Protein AF-A0A9K3PUZ1-F1 (afdb_monomer_lite)

Secondary structure (DSSP, 8-state):
-HHHHHHHHHHHHT-EEEE----TTS-TTS-EEEE--PPPHHHHHHHHHHHHHHHHHHHHHHHHHHHHHHHHHHHHHHHHHHHHTT-TTS--S---S-GGGG----GGG--EE-TTSS--PEEE--HHHHHHHHHHHHHHHHHHHHHHHS-SEEEEEESHHHHHHHHHTTT---EEEE-HHHHHHHHHHHHHHH--HHHHHHHHHHHHHHHIIIIIHHHHHHHHHHHHHHS---HHHHHHHHHHHHHHHHH--HHHHHHHHHHHHHHHHHHHHHHHHTT-GGGHHHHHHHHHTTSS-GGG-SS-EEEEEE-HHHHHHHHHHHHHHHHHHHHHHHHHHHHHHHHHHHHHHHHHHHHHHHHHHHTT---S------------PPPPPPHHHHTGGG-EE---TTSSTTSS-------------PPPP----------------------------------------------------------------------------------------------

Structure (mmCIF, N/CA/C/O backbone):
data_AF-A0A9K3PUZ1-F1
#
_entry.id   AF-A0A9K3PUZ1-F1
#
loop_
_atom_site.group_PDB
_atom_site.id
_atom_site.type_symbol
_atom_site.label_atom_id
_atom_site.label_alt_id
_atom_site.label_comp_id
_atom_site.label_asym_id
_atom_site.label_entity_id
_atom_site.label_seq_id
_atom_site.pdbx_PDB_ins_code
_atom_site.Cartn_x
_atom_site.Cartn_y
_atom_site.Cartn_z
_atom_site.occupancy
_atom_site.B_iso_or_equiv
_atom_site.auth_seq_id
_atom_site.auth_comp_id
_atom_site.auth_asym_id
_atom_site.auth_atom_id
_atom_site.pdbx_PDB_model_num
ATOM 1 N N . MET A 1 1 ? 6.949 -0.139 12.014 1.00 90.44 1 MET A N 1
ATOM 2 C CA . MET A 1 1 ? 5.611 0.278 11.547 1.00 90.44 1 MET A CA 1
ATOM 3 C C . MET A 1 1 ? 4.505 -0.608 12.090 1.00 90.44 1 MET A C 1
ATOM 5 O O . MET A 1 1 ? 3.508 -0.040 12.502 1.00 90.44 1 MET A O 1
ATOM 9 N N . ILE A 1 2 ? 4.664 -1.944 12.139 1.00 94.25 2 ILE A N 1
ATOM 10 C CA . ILE A 1 2 ? 3.656 -2.844 12.748 1.00 94.25 2 ILE A CA 1
ATOM 11 C C . ILE A 1 2 ? 3.263 -2.354 14.147 1.00 94.25 2 ILE A C 1
ATOM 13 O O . ILE A 1 2 ? 2.083 -2.135 14.378 1.00 94.25 2 ILE A O 1
ATOM 17 N N . ASP A 1 3 ? 4.237 -2.060 15.013 1.00 92.75 3 ASP A N 1
ATOM 18 C CA . ASP A 1 3 ? 3.979 -1.571 16.376 1.00 92.75 3 ASP A CA 1
ATOM 19 C C . ASP A 1 3 ? 3.096 -0.319 16.417 1.00 92.75 3 ASP A C 1
ATOM 21 O O . ASP A 1 3 ? 2.242 -0.202 17.285 1.00 92.75 3 ASP A O 1
ATOM 25 N N . ILE A 1 4 ? 3.272 0.611 15.469 1.00 93.44 4 ILE A N 1
ATOM 26 C CA . ILE A 1 4 ? 2.459 1.834 15.396 1.00 93.44 4 ILE A CA 1
ATOM 27 C C . ILE A 1 4 ? 1.012 1.471 15.058 1.00 93.44 4 ILE A C 1
ATOM 29 O O . ILE A 1 4 ? 0.098 2.009 15.669 1.00 93.44 4 ILE A O 1
ATOM 33 N N . PHE A 1 5 ? 0.791 0.555 14.113 1.00 96.38 5 PHE A N 1
ATOM 34 C CA . PHE A 1 5 ? -0.561 0.138 13.739 1.00 96.38 5 PHE A CA 1
ATOM 35 C C . PHE A 1 5 ? -1.239 -0.696 14.822 1.00 96.38 5 PHE A C 1
ATOM 37 O O . PHE A 1 5 ? -2.399 -0.438 15.123 1.00 96.38 5 PHE A O 1
ATOM 44 N N . VAL A 1 6 ? -0.524 -1.648 15.432 1.00 95.06 6 VAL A N 1
ATOM 45 C CA . VAL A 1 6 ? -1.041 -2.424 16.571 1.00 95.06 6 VAL A CA 1
ATOM 46 C C . VAL A 1 6 ? -1.455 -1.470 17.679 1.00 95.06 6 VAL A C 1
ATOM 48 O O . VAL A 1 6 ? -2.552 -1.582 18.207 1.00 95.06 6 VAL A O 1
ATOM 51 N N . LEU A 1 7 ? -0.630 -0.465 17.956 1.00 93.12 7 LEU A N 1
ATOM 52 C CA . LEU A 1 7 ? -0.942 0.527 18.960 1.00 93.12 7 LEU A CA 1
ATOM 53 C C . LEU A 1 7 ? -2.156 1.390 18.616 1.00 93.12 7 LEU A C 1
ATOM 55 O O . LEU A 1 7 ? -2.976 1.650 19.487 1.00 93.12 7 LEU A O 1
ATOM 59 N N . VAL A 1 8 ? -2.275 1.843 17.367 1.00 95.94 8 VAL A N 1
ATOM 60 C CA . VAL A 1 8 ? -3.454 2.581 16.891 1.00 95.94 8 VAL A CA 1
ATOM 61 C C . VAL A 1 8 ? -4.724 1.765 17.120 1.00 95.94 8 VAL A C 1
ATOM 63 O O . VAL A 1 8 ? -5.721 2.300 17.601 1.00 95.94 8 VAL A O 1
ATOM 66 N N . ILE A 1 9 ? -4.668 0.465 16.819 1.00 95.94 9 ILE A N 1
ATOM 67 C CA . ILE A 1 9 ? -5.776 -0.461 17.049 1.00 95.94 9 ILE A CA 1
ATOM 68 C C . ILE A 1 9 ? -6.027 -0.629 18.552 1.00 95.94 9 ILE A C 1
ATOM 70 O O . ILE A 1 9 ? -7.175 -0.581 18.968 1.00 95.94 9 ILE A O 1
ATOM 74 N N . SER A 1 10 ? -4.986 -0.748 19.382 1.00 94.25 10 SER A N 1
ATOM 75 C CA . SER A 1 10 ? -5.130 -0.829 20.841 1.00 94.25 10 SER A CA 1
ATOM 76 C C . SER A 1 10 ? -5.753 0.431 21.446 1.00 94.25 10 SER A C 1
ATOM 78 O O . SER A 1 10 ? -6.630 0.308 22.292 1.00 94.25 10 SER A O 1
ATOM 80 N N . ILE A 1 11 ? -5.360 1.633 21.007 1.00 95.06 11 ILE A N 1
ATOM 81 C CA . ILE A 1 11 ? -5.987 2.888 21.456 1.00 95.06 11 ILE A CA 1
ATOM 82 C C . ILE A 1 11 ? -7.477 2.881 21.110 1.00 95.06 11 ILE A C 1
ATOM 84 O O . ILE A 1 11 ? -8.308 3.164 21.969 1.00 95.06 11 ILE A O 1
ATOM 88 N N . ALA A 1 12 ? -7.819 2.513 19.871 1.00 95.19 12 ALA A N 1
ATOM 89 C CA . ALA A 1 12 ? -9.214 2.399 19.463 1.00 95.19 12 ALA A CA 1
ATOM 90 C C . ALA A 1 12 ? -9.964 1.347 20.295 1.00 95.19 12 ALA A C 1
ATOM 92 O O . ALA A 1 12 ? -11.114 1.573 20.653 1.00 95.19 12 ALA A O 1
ATOM 93 N N . ALA A 1 13 ? -9.305 0.238 20.635 1.00 94.56 13 ALA A N 1
ATOM 94 C CA . ALA A 1 13 ? -9.944 -0.890 21.290 1.00 94.56 13 ALA A CA 1
ATOM 95 C C . ALA A 1 13 ? -10.170 -0.746 22.789 1.00 94.56 13 ALA A C 1
ATOM 97 O O . ALA A 1 13 ? -11.136 -1.281 23.321 1.00 94.56 13 ALA A O 1
ATOM 98 N N . PHE A 1 14 ? -9.307 -0.003 23.471 1.00 94.62 14 PHE A N 1
ATOM 99 C CA . PHE A 1 14 ? -9.482 0.298 24.888 1.00 94.62 14 PHE A CA 1
ATOM 100 C C . PHE A 1 14 ? -10.254 1.595 25.130 1.00 94.62 14 PHE A C 1
ATOM 102 O O . PHE A 1 14 ? -10.374 2.025 26.276 1.00 94.62 14 PHE A O 1
ATOM 109 N N . ARG A 1 15 ? -10.782 2.227 24.077 1.00 94.38 15 ARG A N 1
ATOM 110 C CA . ARG A 1 15 ? -11.652 3.384 24.226 1.00 94.38 15 ARG A CA 1
ATOM 111 C C . ARG A 1 15 ? -13.081 2.929 24.493 1.00 94.38 15 ARG A C 1
ATOM 113 O O . ARG A 1 15 ? -13.829 2.626 23.569 1.00 94.38 15 ARG A O 1
ATOM 120 N N . VAL A 1 16 ? -13.466 2.941 25.764 1.00 93.81 16 VAL A N 1
ATOM 121 C CA . VAL A 1 16 ? -14.808 2.557 26.215 1.00 93.81 16 VAL A CA 1
ATOM 122 C C . VAL A 1 16 ? -15.450 3.744 26.918 1.00 93.81 16 VAL A C 1
ATOM 124 O O . VAL A 1 16 ? -14.868 4.299 27.843 1.00 93.81 16 VAL A O 1
ATOM 127 N N . SER A 1 17 ? -16.649 4.134 26.485 1.00 93.69 17 SER A N 1
ATOM 128 C CA . SER A 1 17 ? -17.447 5.176 27.138 1.00 93.69 17 SER A CA 1
ATOM 129 C C . SER A 1 17 ? -18.738 4.555 27.647 1.00 93.69 17 SER A C 1
ATOM 131 O O . SER A 1 17 ? -19.526 4.017 26.870 1.00 93.69 17 SER A O 1
ATOM 133 N N . ILE A 1 18 ? -18.937 4.603 28.960 1.00 94.00 18 ILE A N 1
ATOM 134 C CA . ILE A 1 18 ? -20.120 4.069 29.627 1.00 94.00 18 ILE A CA 1
ATOM 135 C C . ILE A 1 18 ? -20.976 5.249 30.067 1.00 94.00 18 ILE A C 1
ATOM 137 O O . ILE A 1 18 ? -20.557 6.036 30.918 1.00 94.00 18 ILE A O 1
ATOM 141 N N . GLN A 1 19 ? -22.183 5.349 29.517 1.00 94.75 19 GLN A N 1
ATOM 142 C CA . GLN A 1 19 ? -23.177 6.343 29.918 1.00 94.75 19 GLN A CA 1
ATOM 143 C C . GLN A 1 19 ? -24.291 5.670 30.715 1.00 94.75 19 GLN A C 1
ATOM 145 O O . GLN A 1 19 ? -24.726 4.568 30.379 1.00 94.75 19 GLN A O 1
ATOM 150 N N . SER A 1 20 ? -24.767 6.331 31.772 1.00 93.25 20 SER A N 1
ATOM 151 C CA . SER A 1 20 ? -25.887 5.820 32.562 1.00 93.25 20 SER A CA 1
ATOM 152 C C . SER A 1 20 ? -27.153 5.665 31.704 1.00 93.25 20 SER A C 1
ATOM 154 O O . SER A 1 20 ? -27.494 6.608 30.981 1.00 93.25 20 SER A O 1
ATOM 156 N N . PRO A 1 21 ? -27.899 4.552 31.820 1.00 93.06 21 PRO A N 1
ATOM 157 C CA . PRO A 1 21 ? -29.151 4.374 31.094 1.00 93.06 21 PRO A CA 1
ATOM 158 C C . PRO A 1 21 ? -30.188 5.433 31.484 1.00 93.06 21 PRO A C 1
ATOM 160 O O . PRO A 1 21 ? -30.295 5.811 32.652 1.00 93.06 21 PRO A O 1
ATOM 163 N N . ASN A 1 22 ? -31.001 5.878 30.520 1.00 91.44 22 ASN A N 1
ATOM 164 C CA . ASN A 1 22 ? -32.108 6.802 30.783 1.00 91.44 22 ASN A CA 1
ATOM 165 C C . ASN A 1 22 ? -33.309 6.043 31.373 1.00 91.44 22 ASN A C 1
ATOM 167 O O . ASN A 1 22 ? -34.264 5.692 30.678 1.00 91.44 22 ASN A O 1
ATOM 171 N N . VAL A 1 23 ? -33.218 5.733 32.663 1.00 92.81 23 VAL A N 1
ATOM 172 C CA . VAL A 1 23 ? -34.288 5.113 33.448 1.00 92.81 23 VAL A CA 1
ATOM 173 C C . VAL A 1 23 ? -34.924 6.152 34.361 1.00 92.81 23 VAL A C 1
ATOM 175 O O . VAL A 1 23 ? -34.231 6.917 35.018 1.00 92.81 23 VAL A O 1
ATOM 178 N N . ALA A 1 24 ? -36.255 6.143 34.467 1.00 94.06 24 ALA A N 1
ATOM 179 C CA . ALA A 1 24 ? -37.019 7.172 35.184 1.00 94.06 24 ALA A CA 1
ATOM 180 C C . ALA A 1 24 ? -36.665 7.336 36.680 1.00 94.06 24 ALA A C 1
ATOM 182 O O . ALA A 1 24 ? -37.074 8.315 37.301 1.00 94.06 24 ALA A O 1
ATOM 183 N N . PHE A 1 25 ? -35.952 6.373 37.273 1.00 94.19 25 PHE A N 1
ATOM 184 C CA . PHE A 1 25 ? -35.551 6.401 38.679 1.00 94.19 25 PHE A CA 1
ATOM 185 C C . PHE A 1 25 ? -34.137 6.960 38.919 1.00 94.19 25 PHE A C 1
ATOM 187 O O . PHE A 1 25 ? -33.824 7.283 40.064 1.00 94.19 25 PHE A O 1
ATOM 194 N N . LEU A 1 26 ? -33.293 7.085 37.885 1.00 93.56 26 LEU A N 1
ATOM 195 C CA . LEU A 1 26 ? -31.960 7.687 37.993 1.00 93.56 26 LEU A CA 1
ATOM 196 C C . LEU A 1 26 ? -31.956 9.072 37.332 1.00 93.56 26 LEU A C 1
ATOM 198 O O . LEU A 1 26 ? -32.544 9.236 36.265 1.00 93.56 26 LEU A O 1
ATOM 202 N N . PRO A 1 27 ? -31.298 10.080 37.934 1.00 94.00 27 PRO A N 1
ATOM 203 C CA . PRO A 1 27 ? -31.055 11.351 37.261 1.00 94.00 27 PRO A CA 1
ATOM 204 C C . PRO A 1 27 ? -30.306 11.143 35.938 1.00 94.00 27 PRO A C 1
ATOM 206 O O . PRO A 1 27 ? -29.426 10.282 35.855 1.00 94.00 27 PRO A O 1
ATOM 209 N N . GLU A 1 28 ? -30.616 11.956 34.925 1.00 92.69 28 GLU A N 1
ATOM 210 C CA . GLU A 1 28 ? -29.867 11.952 33.665 1.00 92.69 28 GLU A CA 1
ATOM 211 C C . GLU A 1 28 ? -28.379 12.227 33.934 1.00 92.69 28 GLU A C 1
ATOM 213 O O . GLU A 1 28 ? -28.028 13.199 34.607 1.00 92.69 28 GLU A O 1
ATOM 218 N N . GLY A 1 29 ? -27.507 11.348 33.429 1.00 89.69 29 GLY A N 1
ATOM 219 C CA . GLY A 1 29 ? -26.061 11.454 33.622 1.00 89.69 29 GLY A CA 1
ATOM 220 C C . GLY A 1 29 ? -25.580 11.081 35.027 1.00 89.69 29 GLY A C 1
ATOM 221 O O . GLY A 1 29 ? -24.594 11.651 35.491 1.00 89.69 29 GLY A O 1
ATOM 222 N N . PHE A 1 30 ? -26.250 10.145 35.717 1.00 94.12 30 PHE A N 1
ATOM 223 C CA . PHE A 1 30 ? -25.850 9.702 37.063 1.00 94.12 30 PHE A CA 1
ATOM 224 C C . PHE A 1 30 ? -24.379 9.255 37.128 1.00 94.12 30 PHE A C 1
ATOM 226 O O . PHE A 1 30 ? -23.691 9.542 38.108 1.00 94.12 30 PHE A O 1
ATOM 233 N N . TYR A 1 31 ? -23.885 8.596 36.077 1.00 92.00 31 TYR A N 1
ATOM 234 C CA . TYR A 1 31 ? -22.464 8.313 35.891 1.00 92.00 31 TYR A CA 1
ATOM 235 C C . TYR A 1 31 ? -22.074 8.373 34.410 1.00 92.00 31 TYR A C 1
ATOM 237 O O . TYR A 1 31 ? -22.865 8.039 33.525 1.00 92.00 31 TYR A O 1
ATOM 245 N N . SER A 1 32 ? -20.830 8.785 34.169 1.00 92.81 32 SER A N 1
ATOM 246 C CA . SER A 1 32 ? -20.135 8.700 32.886 1.00 92.81 32 SER A CA 1
ATOM 247 C C . SER A 1 32 ? -18.724 8.215 33.180 1.00 92.81 32 SER A C 1
ATOM 249 O O . SER A 1 32 ? -18.004 8.866 33.941 1.00 92.81 32 SER A O 1
ATOM 251 N N . ILE A 1 33 ? -18.351 7.053 32.654 1.00 92.75 33 ILE A N 1
ATOM 252 C CA . ILE A 1 33 ? -17.015 6.480 32.838 1.00 92.75 33 ILE A CA 1
ATOM 253 C C . ILE A 1 33 ? -16.384 6.363 31.460 1.00 92.75 33 ILE A C 1
ATOM 255 O O . ILE A 1 33 ? -16.868 5.602 30.628 1.00 92.75 33 ILE A O 1
ATOM 259 N N . ASP A 1 34 ? -15.298 7.098 31.246 1.00 93.12 34 ASP A N 1
ATOM 260 C CA . ASP A 1 34 ? -14.513 7.033 30.020 1.00 93.12 34 ASP A CA 1
ATOM 261 C C . ASP A 1 34 ? -13.177 6.351 30.318 1.00 93.12 34 ASP A C 1
ATOM 263 O O . ASP A 1 34 ? -12.344 6.865 31.070 1.00 93.12 34 ASP A O 1
ATOM 267 N N . LEU A 1 35 ? -12.985 5.169 29.738 1.00 92.12 35 LEU A N 1
ATOM 268 C CA . LEU A 1 35 ? -11.721 4.452 29.728 1.00 92.12 35 LEU A CA 1
ATOM 269 C C . LEU A 1 35 ? -11.002 4.784 28.418 1.00 92.12 35 LEU A C 1
ATOM 271 O O . LEU A 1 35 ? -11.573 4.633 27.339 1.00 92.12 35 LEU A O 1
ATOM 275 N N . LEU A 1 36 ? -9.765 5.266 28.509 1.00 93.88 36 LEU A N 1
ATOM 276 C CA . LEU A 1 36 ? -8.955 5.633 27.347 1.00 93.88 36 LEU A CA 1
ATOM 277 C C . LEU A 1 36 ? -7.473 5.344 27.606 1.00 93.88 36 LEU A C 1
ATOM 279 O O . LEU A 1 36 ? -6.999 5.427 28.743 1.00 93.88 36 LEU A O 1
ATOM 283 N N . VAL A 1 37 ? -6.736 5.001 26.548 1.00 93.31 37 VAL A N 1
ATOM 284 C CA . VAL A 1 37 ? -5.310 4.659 26.622 1.00 93.31 37 VAL A CA 1
ATOM 285 C C . VAL A 1 37 ? -4.479 5.812 26.085 1.00 93.31 37 VAL A C 1
ATOM 287 O O . VAL A 1 37 ? -4.303 5.961 24.881 1.00 93.31 37 VAL A O 1
ATOM 290 N N . VAL A 1 38 ? -3.896 6.588 27.002 1.00 94.25 38 VAL A N 1
ATOM 291 C CA . VAL A 1 38 ? -3.085 7.752 26.633 1.00 94.25 38 VAL A CA 1
ATOM 292 C C . VAL A 1 38 ? -1.688 7.323 26.169 1.00 94.25 38 VAL A C 1
ATOM 294 O O . VAL A 1 38 ? -0.913 6.785 26.970 1.00 94.25 38 VAL A O 1
ATOM 297 N N . PRO A 1 39 ? -1.299 7.606 24.914 1.00 93.12 39 PRO A N 1
ATOM 298 C CA . PRO A 1 39 ? 0.069 7.396 24.456 1.00 93.12 39 PRO A CA 1
ATOM 299 C C . PRO A 1 39 ? 1.065 8.286 25.218 1.00 93.12 39 PRO A C 1
ATOM 301 O O . PRO A 1 39 ? 0.959 9.512 25.232 1.00 93.12 39 PRO A O 1
ATOM 304 N N . LEU A 1 40 ? 2.090 7.675 25.819 1.00 94.06 40 LEU A N 1
ATOM 305 C CA . LEU A 1 40 ? 3.186 8.398 26.477 1.00 94.06 40 LEU A CA 1
ATOM 306 C C . LEU A 1 40 ? 4.313 8.763 25.496 1.00 94.06 40 LEU A C 1
ATOM 308 O O . LEU A 1 40 ? 4.430 8.216 24.401 1.00 94.06 40 LEU A O 1
ATOM 312 N N . TRP A 1 41 ? 5.219 9.649 25.924 1.00 93.44 41 TRP A N 1
ATOM 313 C CA . TRP A 1 41 ? 6.308 10.176 25.089 1.00 93.44 41 TRP A CA 1
ATOM 314 C C . TRP A 1 41 ? 7.183 9.110 24.409 1.00 93.44 41 TRP A C 1
ATOM 316 O O . TRP A 1 41 ? 7.584 9.292 23.260 1.00 93.44 41 TRP A O 1
ATOM 326 N N . GLY A 1 42 ? 7.441 7.979 25.076 1.00 92.50 42 GLY A N 1
ATOM 327 C CA . GLY A 1 42 ? 8.268 6.899 24.519 1.00 92.50 42 GLY A CA 1
ATOM 328 C C . GLY A 1 42 ? 7.730 6.338 23.197 1.00 92.50 42 GLY A C 1
ATOM 329 O O . GLY A 1 42 ? 8.494 5.967 22.309 1.00 92.50 42 GLY A O 1
ATOM 330 N N . LEU A 1 43 ? 6.414 6.356 23.026 1.00 89.62 43 LEU A N 1
ATOM 331 C CA . LEU A 1 43 ? 5.734 5.906 21.821 1.00 89.62 43 LEU A CA 1
ATOM 332 C C . LEU A 1 43 ? 5.902 6.894 20.669 1.00 89.62 43 LEU A C 1
ATOM 334 O O . LEU A 1 43 ? 6.265 6.500 19.561 1.00 89.62 43 LEU A O 1
ATOM 338 N N . TYR A 1 44 ? 5.707 8.186 20.934 1.00 92.44 44 TYR A N 1
ATOM 339 C CA . TYR A 1 44 ? 5.952 9.231 19.943 1.00 92.44 44 TYR A CA 1
ATOM 340 C C . TYR A 1 44 ? 7.421 9.255 19.510 1.00 92.44 44 TYR A C 1
ATOM 342 O O . TYR A 1 44 ? 7.711 9.408 18.323 1.00 92.44 44 TYR A O 1
ATOM 350 N N . ALA A 1 45 ? 8.347 9.031 20.448 1.00 94.31 45 ALA A N 1
ATOM 351 C CA . ALA A 1 45 ? 9.765 8.876 20.150 1.00 94.31 45 ALA A CA 1
ATOM 352 C C . ALA A 1 45 ? 10.031 7.655 19.251 1.00 94.31 45 ALA A C 1
ATOM 354 O O . ALA A 1 45 ? 10.774 7.775 18.277 1.00 94.31 45 ALA A O 1
ATOM 355 N N . ASN A 1 46 ? 9.384 6.511 19.513 1.00 92.62 46 ASN A N 1
ATOM 356 C CA . ASN A 1 46 ? 9.470 5.328 18.649 1.00 92.62 46 ASN A CA 1
ATOM 357 C C . ASN A 1 46 ? 8.934 5.617 17.235 1.00 92.62 46 ASN A C 1
ATOM 359 O O . ASN A 1 46 ? 9.606 5.326 16.247 1.00 92.62 46 ASN A O 1
ATOM 363 N N . MET A 1 47 ? 7.769 6.262 17.116 1.00 92.75 47 MET A N 1
ATOM 364 C CA . MET A 1 47 ? 7.204 6.664 15.823 1.00 92.75 47 MET A CA 1
ATOM 365 C C . MET A 1 47 ? 8.157 7.580 15.045 1.00 92.75 47 MET A C 1
ATOM 367 O O . MET A 1 47 ? 8.424 7.348 13.864 1.00 92.75 47 MET A O 1
ATOM 371 N N . LEU A 1 48 ? 8.711 8.598 15.708 1.00 94.12 48 LEU A N 1
ATOM 372 C CA . LEU A 1 48 ? 9.657 9.524 15.094 1.00 94.12 48 LEU A CA 1
ATOM 373 C C . LEU A 1 48 ? 10.939 8.809 14.650 1.00 94.12 48 LEU A C 1
ATOM 375 O O . LEU A 1 48 ? 11.416 9.044 13.542 1.00 94.12 48 LEU A O 1
ATOM 379 N N . ALA A 1 49 ? 11.476 7.909 15.477 1.00 94.94 49 ALA A N 1
ATOM 380 C CA . ALA A 1 49 ? 12.651 7.116 15.132 1.00 94.94 49 ALA A CA 1
ATOM 381 C C . ALA A 1 49 ? 12.407 6.256 13.882 1.00 94.94 49 ALA A C 1
ATOM 383 O O . ALA A 1 49 ? 13.261 6.207 12.994 1.00 94.94 49 ALA A O 1
ATOM 384 N N . GLN A 1 50 ? 11.229 5.636 13.768 1.00 93.25 50 GLN A N 1
ATOM 385 C CA . GLN A 1 50 ? 10.849 4.845 12.594 1.00 93.25 50 GLN A CA 1
ATOM 386 C C . GLN A 1 50 ? 10.746 5.714 11.331 1.00 93.25 50 GLN A C 1
ATOM 388 O O . GLN A 1 50 ? 11.322 5.361 10.301 1.00 93.25 50 GLN A O 1
ATOM 393 N N . LEU A 1 51 ? 10.112 6.887 11.421 1.00 93.00 51 LEU A N 1
ATOM 394 C CA . LEU A 1 51 ? 10.036 7.847 10.313 1.00 93.00 51 LEU A CA 1
ATOM 395 C C . LEU A 1 51 ? 11.417 8.335 9.860 1.00 93.00 51 LEU A C 1
ATOM 397 O O . LEU A 1 51 ? 11.727 8.334 8.668 1.00 93.00 51 LEU A O 1
ATOM 401 N N . VAL A 1 52 ? 12.275 8.723 10.806 1.00 95.81 52 VAL A N 1
ATOM 402 C CA . VAL A 1 52 ? 13.643 9.175 10.512 1.00 95.81 52 VAL A CA 1
ATOM 403 C C . VAL A 1 52 ? 14.464 8.045 9.890 1.00 95.81 52 VAL A C 1
ATOM 405 O O . VAL A 1 52 ? 15.208 8.277 8.934 1.00 95.81 52 VAL A O 1
ATOM 408 N N . SER A 1 53 ? 14.308 6.810 10.371 1.00 94.94 53 SER A N 1
ATOM 409 C CA . SER A 1 53 ? 14.975 5.631 9.805 1.00 94.94 53 SER A CA 1
ATOM 410 C C . SER A 1 53 ? 14.567 5.377 8.346 1.00 94.94 53 SER A C 1
ATOM 412 O O . SER A 1 53 ? 15.419 5.120 7.491 1.00 94.94 53 SER A O 1
ATOM 414 N N . GLN A 1 54 ? 13.287 5.539 8.013 1.00 93.12 54 GLN A N 1
ATOM 415 C CA . GLN A 1 54 ? 12.794 5.382 6.641 1.00 93.12 54 GLN A CA 1
ATOM 416 C C . GLN A 1 54 ? 13.295 6.490 5.716 1.00 93.12 54 GLN A C 1
ATOM 418 O O . GLN A 1 54 ? 13.843 6.219 4.645 1.00 93.12 54 GLN A O 1
ATOM 423 N N . ILE A 1 55 ? 13.176 7.745 6.151 1.00 94.50 55 ILE A N 1
ATOM 424 C CA . ILE A 1 55 ? 13.643 8.904 5.387 1.00 94.50 55 ILE A CA 1
ATOM 425 C C . ILE A 1 55 ? 15.154 8.801 5.128 1.00 94.50 55 ILE A C 1
ATOM 427 O O . ILE A 1 55 ? 15.605 8.961 3.992 1.00 94.50 55 ILE A O 1
ATOM 431 N N . SER A 1 56 ? 15.943 8.485 6.159 1.00 96.50 56 SER A N 1
ATOM 432 C CA . SER A 1 56 ? 17.399 8.339 6.033 1.00 96.50 56 SER A CA 1
ATOM 433 C C . SER A 1 56 ? 17.787 7.203 5.086 1.00 96.50 56 SER A C 1
ATOM 435 O O . SER A 1 56 ? 18.681 7.392 4.261 1.00 96.50 56 SER A O 1
ATOM 437 N N . SER A 1 57 ? 17.071 6.076 5.107 1.00 94.94 57 SER A N 1
ATOM 438 C CA . SER A 1 57 ? 17.300 4.965 4.174 1.00 94.94 57 SER A CA 1
ATOM 439 C C . SER A 1 57 ? 17.149 5.402 2.712 1.00 94.94 57 SER A C 1
ATOM 441 O O . SER A 1 57 ? 17.996 5.080 1.875 1.00 94.94 57 SER A O 1
ATOM 443 N N . HIS A 1 58 ? 16.137 6.216 2.396 1.00 92.38 58 HIS A N 1
ATOM 444 C CA . HIS A 1 58 ? 15.967 6.761 1.046 1.00 92.38 58 HIS A CA 1
ATOM 445 C C . HIS A 1 58 ? 17.089 7.712 0.640 1.00 92.38 58 HIS A C 1
ATOM 447 O O . HIS A 1 58 ? 17.588 7.625 -0.486 1.00 92.38 58 HIS A O 1
ATOM 453 N N . PHE A 1 59 ? 17.520 8.590 1.549 1.00 94.94 59 PHE A N 1
ATOM 454 C CA . PHE A 1 59 ? 18.658 9.467 1.290 1.00 94.94 59 PHE A CA 1
ATOM 455 C C . PHE A 1 59 ? 19.929 8.661 1.017 1.00 94.94 59 PHE A C 1
ATOM 457 O O . PHE A 1 59 ? 20.611 8.926 0.025 1.00 94.94 59 PHE A O 1
ATOM 464 N N . ILE A 1 60 ? 20.216 7.643 1.831 1.00 95.88 60 ILE A N 1
ATOM 465 C CA . ILE A 1 60 ? 21.393 6.781 1.671 1.00 95.88 60 ILE A CA 1
ATOM 466 C C . ILE A 1 60 ? 21.371 6.087 0.305 1.00 95.88 60 ILE A C 1
ATOM 468 O O . ILE A 1 60 ? 22.352 6.171 -0.433 1.00 95.88 60 ILE A O 1
ATOM 472 N N . ILE A 1 61 ? 20.251 5.464 -0.079 1.00 93.25 61 ILE A N 1
ATOM 473 C CA . ILE A 1 61 ? 20.122 4.779 -1.377 1.00 93.25 61 ILE A CA 1
ATOM 474 C C . ILE A 1 61 ? 20.282 5.767 -2.539 1.00 93.25 61 ILE A C 1
ATOM 476 O O . ILE A 1 61 ? 20.972 5.470 -3.518 1.00 93.25 61 ILE A O 1
ATOM 480 N N . HIS A 1 62 ? 19.684 6.956 -2.441 1.00 91.69 62 HIS A N 1
ATOM 481 C CA . HIS A 1 62 ? 19.796 7.985 -3.470 1.00 91.69 62 HIS A CA 1
ATOM 482 C C . HIS A 1 62 ? 21.249 8.447 -3.665 1.00 91.69 62 HIS A C 1
ATOM 484 O O . HIS A 1 62 ? 21.746 8.468 -4.795 1.00 91.69 62 HIS A O 1
ATOM 490 N N . TYR A 1 63 ? 21.958 8.763 -2.576 1.00 95.75 63 TYR A N 1
ATOM 491 C CA . TYR A 1 63 ? 23.368 9.153 -2.643 1.00 95.75 63 TYR A CA 1
ATOM 492 C C . TYR A 1 63 ? 24.260 8.008 -3.122 1.00 95.75 63 TYR A C 1
ATOM 494 O O . TYR A 1 63 ? 25.136 8.241 -3.954 1.00 95.75 63 TYR A O 1
ATOM 502 N N . HIS A 1 64 ? 24.003 6.774 -2.685 1.00 96.00 64 HIS A N 1
ATOM 503 C CA . HIS A 1 64 ? 24.731 5.598 -3.152 1.00 96.00 64 HIS A CA 1
ATOM 504 C C . HIS A 1 64 ? 24.613 5.427 -4.672 1.00 96.00 64 HIS A C 1
ATOM 506 O O . HIS A 1 64 ? 25.626 5.314 -5.361 1.00 96.00 64 HIS A O 1
ATOM 512 N N . ARG A 1 65 ? 23.392 5.496 -5.224 1.00 91.31 65 ARG A N 1
ATOM 513 C CA . ARG A 1 65 ? 23.160 5.411 -6.677 1.00 91.31 65 ARG A CA 1
ATOM 514 C C . ARG A 1 65 ? 23.838 6.549 -7.434 1.00 91.31 65 ARG A C 1
ATOM 516 O O . ARG A 1 65 ? 24.409 6.319 -8.496 1.00 91.31 65 ARG A O 1
ATOM 523 N N . ARG A 1 66 ? 23.812 7.767 -6.886 1.00 93.00 66 ARG A N 1
ATOM 524 C CA . ARG A 1 66 ? 24.484 8.925 -7.488 1.00 93.00 66 ARG A CA 1
ATOM 525 C C . ARG A 1 66 ? 26.000 8.732 -7.546 1.00 93.00 66 ARG A C 1
ATOM 527 O O . ARG A 1 66 ? 26.588 8.938 -8.602 1.00 93.00 66 ARG A O 1
ATOM 534 N N . ILE A 1 67 ? 26.620 8.314 -6.442 1.00 96.69 67 ILE A N 1
ATOM 535 C CA . ILE A 1 67 ? 28.067 8.059 -6.377 1.00 96.69 67 ILE A CA 1
ATOM 536 C C . ILE A 1 67 ? 28.447 6.914 -7.324 1.00 96.69 67 ILE A C 1
ATOM 538 O O . ILE A 1 67 ? 29.401 7.051 -8.085 1.00 96.69 67 ILE A O 1
ATOM 542 N N . TYR A 1 68 ? 27.673 5.825 -7.333 1.00 96.00 68 TYR A N 1
ATOM 543 C CA . TYR A 1 68 ? 27.900 4.684 -8.220 1.00 96.00 68 TYR A CA 1
ATOM 544 C C . TYR A 1 68 ? 27.842 5.075 -9.703 1.00 96.00 68 TYR A C 1
ATOM 546 O O . TYR A 1 68 ? 28.730 4.707 -10.471 1.00 96.00 68 TYR A O 1
ATOM 554 N N . ASN A 1 69 ? 26.836 5.856 -10.107 1.00 89.44 69 ASN A N 1
ATOM 555 C CA . ASN A 1 69 ? 26.705 6.316 -11.489 1.00 89.44 69 ASN A CA 1
ATOM 556 C C . ASN A 1 69 ? 27.858 7.249 -11.882 1.00 89.44 69 ASN A C 1
ATOM 558 O O . ASN A 1 69 ? 28.489 7.020 -12.908 1.00 89.44 69 ASN A O 1
ATOM 562 N N . ASN A 1 70 ? 28.209 8.215 -11.026 1.00 95.12 70 ASN A N 1
ATOM 563 C CA . ASN A 1 70 ? 29.341 9.112 -11.272 1.00 95.12 70 ASN A CA 1
ATOM 564 C C . ASN A 1 70 ? 30.664 8.344 -11.426 1.00 95.12 70 ASN A C 1
ATOM 566 O O . ASN A 1 70 ? 31.449 8.641 -12.322 1.00 95.12 70 ASN A O 1
ATOM 570 N N . ALA A 1 71 ? 30.912 7.348 -10.570 1.00 96.06 71 ALA A N 1
ATOM 571 C CA . ALA A 1 71 ? 32.105 6.510 -10.654 1.00 96.06 71 ALA A CA 1
ATOM 572 C C . ALA A 1 71 ? 32.119 5.670 -11.940 1.00 96.06 71 ALA A C 1
ATOM 574 O O . ALA A 1 71 ? 33.159 5.541 -12.586 1.00 96.06 71 ALA A O 1
ATOM 575 N N . ARG A 1 72 ? 30.961 5.131 -12.346 1.00 92.38 72 ARG A N 1
ATOM 576 C CA . ARG A 1 72 ? 30.816 4.376 -13.596 1.00 92.38 72 ARG A CA 1
ATOM 577 C C . ARG A 1 72 ? 31.093 5.245 -14.821 1.00 92.38 72 ARG A C 1
ATOM 579 O O . ARG A 1 72 ? 31.768 4.788 -15.739 1.00 92.38 72 ARG A O 1
ATOM 586 N N . ASP A 1 73 ? 30.600 6.477 -14.827 1.00 90.31 73 ASP A N 1
ATOM 587 C CA . ASP A 1 73 ? 30.800 7.413 -15.933 1.00 90.31 73 ASP A CA 1
ATOM 588 C C . ASP A 1 73 ? 32.255 7.907 -15.983 1.00 90.31 73 ASP A C 1
ATOM 590 O O . ASP A 1 73 ? 32.858 7.936 -17.054 1.00 90.31 73 ASP A O 1
ATOM 594 N N . ALA A 1 74 ? 32.877 8.179 -14.829 1.00 94.19 74 ALA A N 1
ATOM 595 C CA . ALA A 1 74 ? 34.303 8.504 -14.748 1.00 94.19 74 ALA A CA 1
ATOM 596 C C . ALA A 1 74 ? 35.192 7.359 -15.268 1.00 94.19 74 ALA A C 1
ATOM 598 O O . ALA A 1 74 ? 36.135 7.600 -16.020 1.00 94.19 74 ALA A O 1
ATOM 599 N N . PHE A 1 75 ? 34.865 6.110 -14.922 1.00 93.06 75 PHE A N 1
ATOM 600 C CA . PHE A 1 75 ? 35.577 4.930 -15.414 1.00 93.06 75 PHE A CA 1
ATOM 601 C C . PHE A 1 75 ? 35.465 4.780 -16.940 1.00 93.06 75 PHE A C 1
ATOM 603 O O . PHE A 1 75 ? 36.465 4.525 -17.610 1.00 93.06 75 PHE A O 1
ATOM 610 N N . LYS A 1 76 ? 34.269 4.997 -17.506 1.00 86.69 76 LYS A N 1
ATOM 611 C CA . LYS A 1 76 ? 34.062 5.008 -18.963 1.00 86.69 76 LYS A CA 1
ATOM 612 C C . LYS A 1 76 ? 34.881 6.100 -19.653 1.00 86.69 76 LYS A C 1
ATOM 614 O O . LYS A 1 76 ? 35.538 5.825 -20.652 1.00 86.69 76 LYS A O 1
ATOM 619 N N . ASN A 1 77 ? 34.887 7.312 -19.098 1.00 89.81 77 ASN A N 1
ATOM 620 C CA . ASN A 1 77 ? 35.643 8.435 -19.657 1.00 89.81 77 ASN A CA 1
ATOM 621 C C . ASN A 1 77 ? 37.158 8.178 -19.637 1.00 89.81 77 ASN A C 1
ATOM 623 O O . ASN A 1 77 ? 37.847 8.508 -20.599 1.00 89.81 77 ASN A O 1
ATOM 627 N N . HIS A 1 78 ? 37.679 7.545 -18.580 1.00 90.38 78 HIS A N 1
ATOM 628 C CA . HIS A 1 78 ? 39.092 7.162 -18.509 1.00 90.38 78 HIS A CA 1
ATOM 629 C C . HIS A 1 78 ? 39.487 6.131 -19.574 1.00 90.38 78 HIS A C 1
ATOM 631 O O . HIS A 1 78 ? 40.552 6.265 -20.177 1.00 90.38 78 HIS A O 1
ATOM 637 N N . HIS A 1 79 ? 38.634 5.139 -19.839 1.00 83.06 79 HIS A N 1
ATOM 638 C CA . HIS A 1 79 ? 38.876 4.168 -20.908 1.00 83.06 79 HIS A CA 1
ATOM 639 C C . HIS A 1 79 ? 38.811 4.799 -22.305 1.00 83.06 79 HIS A C 1
ATOM 641 O O . HIS A 1 79 ? 39.622 4.450 -23.162 1.00 83.06 79 HIS A O 1
ATOM 647 N N . HIS A 1 80 ? 37.918 5.770 -22.522 1.00 80.81 80 HIS A N 1
ATOM 648 C CA . HIS A 1 80 ? 37.871 6.526 -23.778 1.00 80.81 80 HIS A CA 1
ATOM 649 C C . HIS A 1 80 ? 39.147 7.342 -24.016 1.00 80.81 80 HIS A C 1
ATOM 651 O O . HIS A 1 80 ? 39.700 7.283 -25.110 1.00 80.81 80 HIS A O 1
ATOM 657 N N . LEU A 1 81 ? 39.671 8.028 -22.992 1.00 82.00 81 LEU A N 1
ATOM 658 C CA . LEU A 1 81 ? 40.890 8.846 -23.111 1.00 82.00 81 LEU A CA 1
ATOM 659 C C . LEU A 1 81 ? 42.152 8.036 -23.440 1.00 82.00 81 LEU A C 1
ATOM 661 O O . LEU A 1 81 ? 43.013 8.518 -24.173 1.00 82.00 81 LEU A O 1
ATOM 665 N N . GLN A 1 82 ? 42.277 6.806 -22.934 1.00 79.00 82 GLN A N 1
ATOM 666 C CA . GLN A 1 82 ? 43.389 5.931 -23.330 1.00 79.00 82 GLN A CA 1
ATOM 667 C C . GLN A 1 82 ? 43.277 5.461 -24.787 1.00 79.00 82 GLN A C 1
ATOM 669 O O . GLN A 1 82 ? 44.300 5.207 -25.415 1.00 79.00 82 GLN A O 1
ATOM 674 N N . SER A 1 83 ? 42.064 5.381 -25.342 1.00 67.06 83 SER A N 1
ATOM 675 C CA . SER A 1 83 ? 41.849 4.994 -26.740 1.00 67.06 83 SER A CA 1
ATOM 676 C C . SER A 1 83 ? 42.035 6.158 -27.727 1.00 67.06 83 SER A C 1
ATOM 678 O O . SER A 1 83 ? 42.407 5.932 -28.878 1.00 67.06 83 SER A O 1
ATOM 680 N N . THR A 1 84 ? 41.814 7.411 -27.312 1.00 65.00 84 THR A N 1
ATOM 681 C CA . THR A 1 84 ? 41.854 8.580 -28.214 1.00 65.00 84 THR A CA 1
ATOM 682 C C . THR A 1 84 ? 43.228 9.223 -28.406 1.00 65.00 84 THR A C 1
ATOM 684 O O . THR A 1 84 ? 43.378 10.000 -29.346 1.00 65.00 84 THR A O 1
ATOM 687 N N . GLY A 1 85 ? 44.257 8.852 -27.634 1.00 58.62 85 GLY A N 1
ATOM 688 C CA . GLY A 1 85 ? 45.622 9.403 -27.747 1.00 58.62 85 GLY A CA 1
ATOM 689 C C . GLY A 1 85 ? 46.340 9.218 -29.101 1.00 58.62 85 GLY A C 1
ATOM 690 O O . GLY A 1 85 ? 47.477 9.652 -29.243 1.00 58.62 85 GLY A O 1
ATOM 691 N N . SER A 1 86 ? 45.703 8.600 -30.102 1.00 59.06 86 SER A N 1
ATOM 692 C CA . SER A 1 86 ? 46.243 8.407 -31.458 1.00 59.06 86 SER A CA 1
ATOM 693 C C . SER A 1 86 ? 45.306 8.877 -32.591 1.00 59.06 86 SER A C 1
ATOM 695 O O . SER A 1 86 ? 45.560 8.581 -33.753 1.00 59.06 86 SER A O 1
ATOM 697 N N . ARG A 1 87 ? 44.193 9.576 -32.295 1.00 54.53 87 ARG A N 1
ATOM 698 C CA . ARG A 1 87 ? 43.041 9.695 -33.226 1.00 54.53 87 ARG A CA 1
ATOM 699 C C . ARG A 1 87 ? 42.591 11.120 -33.612 1.00 54.53 87 ARG A C 1
ATOM 701 O O . ARG A 1 87 ? 41.574 11.259 -34.287 1.00 54.53 87 ARG A O 1
ATOM 708 N N . ASP A 1 88 ? 43.335 12.170 -33.269 1.00 55.66 88 ASP A N 1
ATOM 709 C CA . ASP A 1 88 ? 42.862 13.569 -33.378 1.00 55.66 88 ASP A CA 1
ATOM 710 C C . ASP A 1 88 ? 42.901 14.234 -34.778 1.00 55.66 88 ASP A C 1
ATOM 712 O O . ASP A 1 88 ? 42.637 15.429 -34.884 1.00 55.66 88 ASP A O 1
ATOM 716 N N . LEU A 1 89 ? 43.163 13.516 -35.881 1.00 60.62 89 LEU A N 1
ATOM 717 C CA . LEU A 1 89 ? 43.290 14.149 -37.214 1.00 60.62 89 LEU A CA 1
ATOM 718 C C . LEU A 1 89 ? 42.213 13.807 -38.260 1.00 60.62 89 LEU A C 1
ATOM 720 O O . LEU A 1 89 ? 42.212 14.419 -39.324 1.00 60.62 89 LEU A O 1
ATOM 724 N N . ILE A 1 90 ? 41.264 12.903 -37.990 1.00 58.31 90 ILE A N 1
ATOM 725 C CA . ILE A 1 90 ? 40.260 12.486 -38.993 1.00 58.31 90 ILE A CA 1
ATOM 726 C C . ILE A 1 90 ? 38.859 12.433 -38.370 1.00 58.31 90 ILE A C 1
ATOM 728 O O . ILE A 1 90 ? 38.302 11.360 -38.150 1.00 58.31 90 ILE A O 1
ATOM 732 N N . ARG A 1 91 ? 38.261 13.578 -38.019 1.00 53.12 91 ARG A N 1
ATOM 733 C CA . ARG A 1 91 ? 36.863 13.586 -37.545 1.00 53.12 91 ARG A CA 1
ATOM 734 C C . ARG A 1 91 ? 36.148 14.909 -37.803 1.00 53.12 91 ARG A C 1
ATOM 736 O O . ARG A 1 91 ? 35.775 15.614 -36.873 1.00 53.12 91 ARG A O 1
ATOM 743 N N . THR A 1 92 ? 35.935 15.239 -39.074 1.00 54.91 92 THR A N 1
ATOM 744 C CA . THR A 1 92 ? 35.208 16.464 -39.463 1.00 54.91 92 THR A CA 1
ATOM 745 C C . THR A 1 92 ? 34.172 16.288 -40.575 1.00 54.91 92 THR A C 1
ATOM 747 O O . THR A 1 92 ? 33.719 17.287 -41.122 1.00 54.91 92 THR A O 1
ATOM 750 N N . SER A 1 93 ? 33.700 15.075 -40.889 1.00 57.47 93 SER A N 1
ATOM 751 C CA . SER A 1 93 ? 32.649 14.920 -41.910 1.00 57.47 93 SER A CA 1
ATOM 752 C C . SER A 1 93 ? 31.522 13.938 -41.543 1.00 57.47 93 SER A C 1
ATOM 754 O O . SER A 1 93 ? 31.700 12.729 -41.464 1.00 57.47 93 SER A O 1
ATOM 756 N N . ASN A 1 94 ? 30.318 14.510 -41.409 1.00 57.34 94 ASN A N 1
ATOM 757 C CA . ASN A 1 94 ? 29.023 13.964 -41.848 1.00 57.34 94 ASN A CA 1
ATOM 758 C C . ASN A 1 94 ? 28.218 12.968 -40.984 1.00 57.34 94 ASN A C 1
ATOM 760 O O . ASN A 1 94 ? 27.253 12.409 -41.499 1.00 57.34 94 ASN A O 1
ATOM 764 N N . PHE A 1 95 ? 28.463 12.806 -39.677 1.00 54.06 95 PHE A N 1
ATOM 765 C CA . PHE A 1 95 ? 27.512 12.073 -38.807 1.00 54.06 95 PHE A CA 1
ATOM 766 C C . PHE A 1 95 ? 26.388 12.977 -38.249 1.00 54.06 95 PHE A C 1
ATOM 768 O O . PHE A 1 95 ? 26.090 12.976 -37.060 1.00 54.06 95 PHE A O 1
ATOM 775 N N . GLU A 1 96 ? 25.753 13.773 -39.112 1.00 56.69 96 GLU A N 1
ATOM 776 C CA . GLU A 1 96 ? 24.470 14.434 -38.836 1.00 56.69 96 GLU A CA 1
ATOM 777 C C . GLU A 1 96 ? 23.352 13.554 -39.413 1.00 56.69 96 GLU A C 1
ATOM 779 O O . GLU A 1 96 ? 22.958 13.802 -40.546 1.00 56.69 96 GLU A O 1
ATOM 784 N N . SER A 1 97 ? 22.869 12.500 -38.725 1.00 51.56 97 SER A N 1
ATOM 785 C CA . SER A 1 97 ? 21.535 11.885 -39.000 1.00 51.56 97 SER A CA 1
ATOM 786 C C . SER A 1 97 ? 21.183 10.639 -38.160 1.00 51.56 97 SER A C 1
ATOM 788 O O . SER A 1 97 ? 20.734 9.630 -38.703 1.00 51.56 97 SER A O 1
ATOM 790 N N . GLN A 1 98 ? 21.280 10.673 -36.822 1.00 53.03 98 GLN A N 1
ATOM 791 C CA . GLN A 1 98 ? 20.556 9.654 -36.029 1.00 53.03 98 GLN A CA 1
ATOM 792 C C . GLN A 1 98 ? 20.036 10.066 -34.642 1.00 53.03 98 GLN A C 1
ATOM 794 O O . GLN A 1 98 ? 19.484 9.228 -33.928 1.00 53.03 98 GLN A O 1
ATOM 799 N N . ASP A 1 99 ? 20.052 11.355 -34.291 1.00 52.75 99 ASP A N 1
ATOM 800 C CA . ASP A 1 99 ? 19.483 11.837 -33.017 1.00 52.75 99 ASP A CA 1
ATOM 801 C C . ASP A 1 99 ? 17.941 11.796 -32.953 1.00 52.75 99 ASP A C 1
ATOM 803 O O . ASP A 1 99 ? 17.336 11.969 -31.891 1.00 52.75 99 ASP A O 1
ATOM 807 N N . ASN A 1 100 ? 17.263 11.461 -34.056 1.00 53.41 100 ASN A N 1
ATOM 808 C CA . ASN A 1 100 ? 15.798 11.390 -34.100 1.00 53.41 100 ASN A CA 1
ATOM 809 C C . ASN A 1 100 ? 15.209 10.122 -33.425 1.00 53.41 100 ASN A C 1
ATOM 811 O O . ASN A 1 100 ? 13.990 9.950 -33.343 1.00 53.41 100 ASN A O 1
ATOM 815 N N . TYR A 1 101 ? 16.047 9.220 -32.892 1.00 62.50 101 TYR A N 1
ATOM 816 C CA . TYR A 1 101 ? 15.598 8.026 -32.153 1.00 62.50 101 TYR A CA 1
ATOM 817 C C . TYR A 1 101 ? 15.285 8.265 -30.664 1.00 62.50 101 TYR A C 1
ATOM 819 O O . TYR A 1 101 ? 14.750 7.361 -30.007 1.00 62.50 101 TYR A O 1
ATOM 827 N N . SER A 1 102 ? 15.509 9.481 -30.149 1.00 65.50 102 SER A N 1
ATOM 828 C CA . SER A 1 102 ? 15.084 9.902 -28.799 1.00 65.50 102 SER A CA 1
ATOM 829 C C . SER A 1 102 ? 13.601 10.316 -28.727 1.00 65.50 102 SER A C 1
ATOM 831 O O . SER A 1 102 ? 13.148 10.976 -27.790 1.00 65.50 102 SER A O 1
ATOM 833 N N . GLY A 1 103 ? 12.796 9.926 -29.721 1.00 80.00 103 GLY A N 1
ATOM 834 C CA . GLY A 1 103 ? 11.356 10.160 -29.703 1.00 80.00 103 GLY A CA 1
ATOM 835 C C . GLY A 1 103 ? 10.697 9.572 -28.448 1.00 80.00 103 GLY A C 1
ATOM 836 O O . GLY A 1 103 ? 10.963 8.432 -28.058 1.00 80.00 103 GLY A O 1
ATOM 837 N N . LYS A 1 104 ? 9.803 10.343 -27.820 1.00 88.50 104 LYS A N 1
ATOM 838 C CA . LYS A 1 104 ? 8.994 9.899 -26.676 1.00 88.50 104 LYS A CA 1
ATOM 839 C C . LYS A 1 104 ? 8.133 8.700 -27.096 1.00 88.50 104 LYS A C 1
ATOM 841 O O . LYS A 1 104 ? 7.207 8.845 -27.892 1.00 88.50 104 LYS A O 1
ATOM 846 N N . ARG A 1 105 ? 8.420 7.504 -26.573 1.00 90.56 105 ARG A N 1
ATOM 847 C CA . ARG A 1 105 ? 7.677 6.270 -26.897 1.00 90.56 105 ARG A CA 1
ATOM 848 C C . ARG A 1 105 ? 6.895 5.763 -25.690 1.00 90.56 105 ARG A C 1
ATOM 850 O O . ARG A 1 105 ? 7.440 5.625 -24.596 1.00 90.56 105 ARG A O 1
ATO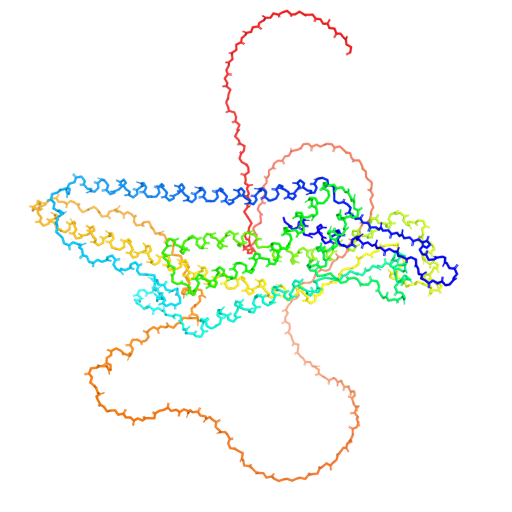M 857 N N . MET A 1 106 ? 5.617 5.450 -25.905 1.00 94.06 106 MET A N 1
ATOM 858 C CA . MET A 1 106 ? 4.756 4.808 -24.902 1.00 94.06 106 MET A CA 1
ATOM 859 C C . MET A 1 106 ? 5.233 3.378 -24.637 1.00 94.06 106 MET A C 1
ATOM 861 O O . MET A 1 106 ? 5.532 2.655 -25.589 1.00 94.06 106 MET A O 1
ATOM 865 N N . LEU A 1 107 ? 5.242 2.949 -23.371 1.00 93.38 107 LEU A N 1
ATOM 866 C CA . LEU A 1 107 ? 5.688 1.602 -22.997 1.00 93.38 107 LEU A CA 1
ATOM 867 C C . LEU A 1 107 ? 4.811 0.513 -23.637 1.00 93.38 107 LEU A C 1
ATOM 869 O O . LEU A 1 107 ? 5.341 -0.445 -24.186 1.00 93.38 107 LEU A O 1
ATOM 873 N N . ARG A 1 108 ? 3.487 0.720 -23.701 1.00 94.88 108 ARG A N 1
ATOM 874 C CA . ARG A 1 108 ? 2.541 -0.221 -24.337 1.00 94.88 108 ARG A CA 1
ATOM 875 C C . ARG A 1 108 ? 2.808 -0.519 -25.821 1.00 94.88 108 ARG A C 1
ATOM 877 O O . ARG A 1 108 ? 2.358 -1.540 -26.321 1.00 94.88 108 ARG A O 1
ATOM 884 N N . LYS A 1 109 ? 3.465 0.398 -26.546 1.00 95.06 109 LYS A N 1
ATOM 885 C CA . LYS A 1 109 ? 3.770 0.250 -27.985 1.00 95.06 109 LYS A CA 1
ATOM 886 C C . LYS A 1 109 ? 5.180 -0.294 -28.227 1.00 95.06 109 LYS A C 1
ATOM 888 O O . LYS A 1 109 ? 5.575 -0.473 -29.378 1.00 95.06 109 LYS A O 1
ATOM 893 N N . HIS A 1 110 ? 5.961 -0.480 -27.166 1.00 95.44 110 HIS A N 1
ATOM 894 C CA . HIS A 1 110 ? 7.315 -0.995 -27.274 1.00 95.44 110 HIS A CA 1
ATOM 895 C C . HIS A 1 110 ? 7.278 -2.477 -27.648 1.00 95.44 110 HIS A C 1
ATOM 897 O O . HIS A 1 110 ? 6.477 -3.235 -27.103 1.00 95.44 110 HIS A O 1
ATOM 903 N N . LYS A 1 111 ? 8.138 -2.877 -28.588 1.00 95.75 111 LYS A N 1
ATOM 904 C CA . LYS A 1 111 ? 8.311 -4.285 -28.939 1.00 95.75 111 LYS A CA 1
ATOM 905 C C . LYS A 1 111 ? 9.515 -4.820 -28.163 1.00 95.75 111 LYS A C 1
ATOM 907 O O . LYS A 1 111 ? 10.630 -4.361 -28.395 1.00 95.75 111 LYS A O 1
ATOM 912 N N . PHE A 1 112 ? 9.268 -5.747 -27.248 1.00 96.19 112 PHE A N 1
ATOM 913 C CA . PHE A 1 112 ? 10.268 -6.326 -26.356 1.00 96.19 112 PHE A CA 1
ATOM 914 C C . PHE A 1 112 ? 11.057 -7.421 -27.077 1.00 96.19 112 PHE A C 1
ATOM 916 O O . PHE A 1 112 ? 10.467 -8.288 -27.725 1.00 96.19 112 PHE A O 1
ATOM 923 N N . GLY A 1 113 ? 12.384 -7.378 -26.982 1.00 94.62 113 GLY A N 1
ATOM 924 C CA . GLY A 1 113 ? 13.279 -8.374 -27.570 1.00 94.62 113 GLY A CA 1
ATOM 925 C C . GLY A 1 113 ? 13.544 -9.549 -26.626 1.00 94.62 113 GLY A C 1
ATOM 926 O O . GLY A 1 113 ? 13.493 -9.401 -25.405 1.00 94.62 113 GLY A O 1
ATOM 927 N N . ARG A 1 114 ? 13.863 -10.723 -27.186 1.00 93.12 114 ARG A N 1
ATOM 928 C CA . ARG A 1 114 ? 14.293 -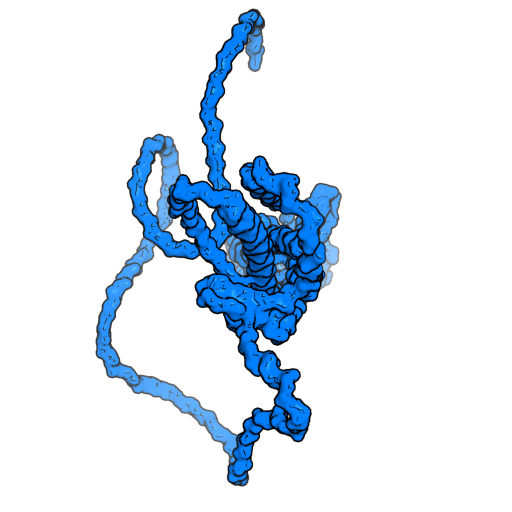11.914 -26.432 1.00 93.12 114 ARG A CA 1
ATOM 929 C C . ARG A 1 114 ? 15.761 -12.249 -26.718 1.00 93.12 114 ARG A C 1
ATOM 931 O O . ARG A 1 114 ? 16.036 -13.111 -27.548 1.00 93.12 114 ARG A O 1
ATOM 938 N N . PRO A 1 115 ? 16.722 -11.641 -26.004 1.00 87.12 115 PRO A N 1
ATOM 939 C CA . PRO A 1 115 ? 18.142 -11.867 -26.277 1.00 87.12 115 PRO A CA 1
ATOM 940 C C . PRO A 1 115 ? 18.605 -13.318 -26.048 1.00 87.12 115 PRO A C 1
ATOM 942 O O . PRO A 1 115 ? 19.636 -13.711 -26.578 1.00 87.12 115 PRO A O 1
ATOM 945 N N . HIS A 1 116 ? 17.874 -14.134 -25.277 1.00 86.50 116 HIS A N 1
ATOM 946 C CA . HIS A 1 116 ? 18.340 -15.471 -24.866 1.00 86.50 116 HIS A CA 1
ATOM 947 C C . HIS A 1 116 ? 18.066 -16.594 -25.858 1.00 86.50 116 HIS A C 1
ATOM 949 O O . HIS A 1 116 ? 18.622 -17.676 -25.702 1.00 86.50 116 HIS A O 1
ATOM 955 N N . ARG A 1 117 ? 17.205 -16.376 -26.854 1.00 83.94 117 ARG A N 1
ATOM 956 C CA . ARG A 1 117 ? 16.758 -17.458 -27.741 1.00 83.94 117 ARG A CA 1
ATOM 957 C C . ARG A 1 117 ? 17.476 -17.473 -29.093 1.00 83.94 117 ARG A C 1
ATOM 959 O O . ARG A 1 117 ? 17.193 -18.341 -29.903 1.00 83.94 117 ARG A O 1
ATOM 966 N N . GLY A 1 118 ? 18.364 -16.508 -29.351 1.00 81.94 118 GLY A N 1
ATOM 967 C CA . GLY A 1 118 ? 18.978 -16.310 -30.674 1.00 81.94 118 GLY A CA 1
ATOM 968 C C . GLY A 1 118 ? 17.975 -15.921 -31.769 1.00 81.94 118 GLY A C 1
ATOM 969 O O . GLY A 1 118 ? 18.353 -15.743 -32.918 1.00 81.94 118 GLY A O 1
ATOM 970 N N . GLU A 1 119 ? 16.697 -15.781 -31.415 1.00 80.00 119 GLU A N 1
ATOM 971 C CA . GLU A 1 119 ? 15.622 -15.364 -32.298 1.00 80.00 119 GLU A CA 1
ATOM 972 C C . GLU A 1 119 ? 15.466 -13.842 -32.172 1.00 80.00 119 GLU A C 1
ATOM 974 O O . GLU A 1 119 ? 15.095 -13.344 -31.108 1.00 80.00 119 GLU A O 1
ATOM 979 N N . ASP A 1 120 ? 15.652 -13.101 -33.268 1.00 85.19 120 ASP A N 1
ATOM 980 C CA . ASP A 1 120 ? 15.370 -11.654 -33.359 1.00 85.19 120 ASP A CA 1
ATOM 981 C C . ASP A 1 120 ? 13.861 -11.325 -33.318 1.00 85.19 120 ASP A C 1
ATOM 983 O O . ASP A 1 120 ? 13.404 -10.249 -33.723 1.00 85.19 120 ASP A O 1
ATOM 987 N N . GLN A 1 121 ? 13.054 -12.256 -32.807 1.00 90.31 121 GLN A N 1
ATOM 988 C CA . GLN A 1 121 ? 11.621 -12.095 -32.666 1.00 90.31 121 GLN A CA 1
ATOM 989 C C . GLN A 1 121 ? 11.316 -11.035 -31.613 1.00 90.31 121 GLN A C 1
ATOM 991 O O . GLN A 1 121 ? 11.658 -11.144 -30.431 1.00 90.31 121 GLN A O 1
ATOM 996 N N . LYS A 1 122 ? 10.610 -10.002 -32.062 1.00 93.62 122 LYS A N 1
ATOM 997 C CA . LYS A 1 122 ? 10.094 -8.945 -31.204 1.00 93.62 122 LYS A CA 1
ATOM 998 C C . LYS A 1 122 ? 8.678 -9.304 -30.769 1.00 93.62 122 LYS A C 1
ATOM 1000 O O . LYS A 1 122 ? 7.829 -9.650 -31.588 1.00 93.62 122 LYS A O 1
ATOM 1005 N N . LEU A 1 123 ? 8.422 -9.198 -29.473 1.00 95.62 123 LEU A N 1
ATOM 1006 C CA . LEU A 1 123 ? 7.118 -9.453 -28.877 1.00 95.62 123 LEU A CA 1
ATOM 1007 C C . LEU A 1 123 ? 6.409 -8.140 -28.608 1.00 95.62 123 LEU A C 1
ATOM 1009 O O . LEU A 1 123 ? 7.016 -7.190 -28.114 1.00 95.62 123 LEU A O 1
ATOM 1013 N N . PHE A 1 124 ? 5.113 -8.097 -28.880 1.00 95.69 124 PHE A N 1
ATOM 1014 C CA . PHE A 1 124 ? 4.291 -6.939 -28.566 1.00 95.69 124 PHE A CA 1
ATOM 1015 C C . PHE A 1 124 ? 3.231 -7.290 -27.525 1.00 95.69 124 PHE A C 1
ATOM 1017 O O . PHE A 1 124 ? 2.765 -8.428 -27.420 1.00 95.69 124 PHE A O 1
ATOM 1024 N N . VAL A 1 125 ? 2.857 -6.280 -26.742 1.00 96.56 125 VAL A N 1
ATOM 1025 C CA . VAL A 1 125 ? 1.758 -6.377 -25.784 1.00 96.56 125 VAL A CA 1
ATOM 1026 C C . VAL A 1 125 ? 0.445 -6.206 -26.558 1.00 96.56 125 VAL A C 1
ATOM 1028 O O . VAL A 1 125 ? 0.264 -5.179 -27.219 1.00 96.56 125 VAL A O 1
ATOM 1031 N N . PRO A 1 126 ? -0.475 -7.184 -26.527 1.00 96.31 126 PRO A N 1
ATOM 1032 C CA . PRO A 1 126 ? -1.737 -7.090 -27.241 1.00 96.31 126 PRO A CA 1
ATOM 1033 C C . PRO A 1 126 ? -2.651 -6.038 -26.597 1.00 96.31 126 PRO A C 1
ATOM 1035 O O . PRO A 1 126 ? -2.536 -5.706 -25.416 1.00 96.31 126 PRO A O 1
ATOM 1038 N N . HIS A 1 127 ? -3.592 -5.508 -27.380 1.00 96.06 127 HIS A N 1
ATOM 1039 C CA . HIS A 1 127 ? -4.443 -4.398 -26.945 1.00 96.06 127 HIS A CA 1
ATOM 1040 C C . HIS A 1 127 ? -5.283 -4.726 -25.696 1.00 96.06 127 HIS A C 1
ATOM 1042 O O . HIS A 1 127 ? -5.432 -3.873 -24.821 1.00 96.06 127 HIS A O 1
ATOM 1048 N N . TRP A 1 128 ? -5.747 -5.975 -25.561 1.00 97.00 128 TRP A N 1
ATOM 1049 C CA . TRP A 1 128 ? -6.541 -6.420 -24.409 1.00 97.00 128 TRP A CA 1
ATOM 1050 C C . TRP A 1 128 ? -5.788 -6.297 -23.076 1.00 97.00 128 TRP A C 1
ATOM 1052 O O . TRP A 1 128 ? -6.405 -6.002 -22.059 1.00 97.00 128 TRP A O 1
ATOM 1062 N N . VAL A 1 129 ? -4.456 -6.427 -23.072 1.00 97.06 129 VAL A N 1
ATOM 1063 C CA . VAL A 1 129 ? -3.647 -6.255 -21.852 1.00 97.06 129 VAL A CA 1
ATOM 1064 C C . VAL A 1 129 ? -3.651 -4.801 -21.400 1.00 97.06 129 VAL A C 1
ATOM 1066 O O . VAL A 1 129 ? -3.700 -4.526 -20.209 1.00 97.06 129 VAL A O 1
ATOM 1069 N N . SER A 1 130 ? -3.663 -3.847 -22.337 1.00 96.31 130 SER A N 1
ATOM 1070 C CA . SER A 1 130 ? -3.806 -2.433 -21.971 1.00 96.31 130 SER A CA 1
ATOM 1071 C C . SER A 1 130 ? -5.162 -2.153 -21.325 1.00 96.31 130 SER A C 1
ATOM 1073 O O . SER A 1 130 ? -5.215 -1.390 -20.366 1.00 96.31 130 SER A O 1
ATOM 1075 N N . PHE A 1 131 ? -6.233 -2.779 -21.820 1.00 97.44 131 PHE A N 1
ATOM 1076 C CA . PHE A 1 131 ? -7.550 -2.693 -21.190 1.00 97.44 131 PHE A CA 1
ATOM 1077 C C . PHE A 1 131 ? -7.534 -3.323 -19.790 1.00 97.44 131 PHE A C 1
ATOM 1079 O O . PHE A 1 131 ? -7.927 -2.669 -18.831 1.00 97.44 131 PHE A O 1
ATOM 1086 N N . ALA A 1 132 ? -6.963 -4.524 -19.649 1.00 97.50 132 ALA A N 1
ATOM 1087 C CA . ALA A 1 132 ? -6.824 -5.204 -18.363 1.00 97.50 132 ALA A CA 1
ATOM 1088 C C . ALA A 1 132 ? -6.050 -4.371 -17.325 1.00 97.50 132 ALA A C 1
ATOM 1090 O O . ALA A 1 132 ? -6.465 -4.308 -16.175 1.00 97.50 132 ALA A O 1
ATOM 1091 N N . VAL A 1 133 ? -4.974 -3.679 -17.722 1.00 97.94 133 VAL A N 1
ATOM 1092 C CA . VAL A 1 133 ? -4.218 -2.773 -16.836 1.00 97.94 133 VAL A CA 1
ATOM 1093 C C . VAL A 1 133 ? -5.078 -1.593 -16.356 1.00 97.94 133 VAL A C 1
ATOM 1095 O O . VAL A 1 133 ? -4.997 -1.235 -15.184 1.00 97.94 133 VAL A O 1
ATOM 1098 N N . ILE A 1 134 ? -5.926 -1.010 -17.217 1.00 98.19 134 ILE A N 1
ATOM 1099 C CA . ILE A 1 134 ? -6.856 0.069 -16.822 1.00 98.19 134 ILE A CA 1
ATOM 1100 C C . ILE A 1 134 ? -7.899 -0.455 -15.846 1.00 98.19 134 ILE A C 1
ATOM 1102 O O . ILE A 1 134 ? -8.089 0.139 -14.788 1.00 98.19 134 ILE A O 1
ATOM 1106 N N . THR A 1 135 ? -8.545 -1.570 -16.183 1.00 98.06 135 THR A N 1
ATOM 1107 C CA . THR A 1 135 ? -9.560 -2.186 -15.328 1.00 98.06 135 THR A CA 1
ATOM 1108 C C . THR A 1 135 ? -8.975 -2.572 -13.975 1.00 98.06 135 THR A C 1
ATOM 1110 O O . THR A 1 135 ? -9.581 -2.267 -12.954 1.00 98.06 135 THR A O 1
ATOM 1113 N N . LEU A 1 136 ? -7.775 -3.160 -13.945 1.00 98.19 136 LEU A N 1
ATOM 1114 C CA . LEU A 1 136 ? -7.079 -3.509 -12.708 1.00 98.19 136 LEU A CA 1
ATOM 1115 C C . LEU A 1 136 ? -6.736 -2.263 -11.881 1.00 98.19 136 LEU A C 1
ATOM 1117 O O . LEU A 1 136 ? -6.969 -2.260 -10.678 1.00 98.19 136 LEU A O 1
ATOM 1121 N N . GLY A 1 137 ? -6.240 -1.194 -12.513 1.00 98.25 137 GLY A N 1
ATOM 1122 C CA . GLY A 1 137 ? -5.950 0.071 -11.833 1.00 98.25 137 GLY A CA 1
ATOM 1123 C C . GLY A 1 137 ? -7.195 0.739 -11.238 1.00 98.25 137 GLY A C 1
ATOM 1124 O O . GLY A 1 137 ? -7.143 1.226 -10.113 1.00 98.25 137 GLY A O 1
ATOM 1125 N N . LEU A 1 138 ? -8.327 0.733 -11.953 1.00 98.44 138 LEU A N 1
ATOM 1126 C CA . LEU A 1 138 ? -9.601 1.261 -11.444 1.00 98.44 138 LEU A CA 1
ATOM 1127 C C . LEU A 1 138 ? -10.166 0.395 -10.312 1.00 98.44 138 LEU A C 1
ATOM 1129 O O . LEU A 1 138 ? -10.560 0.927 -9.278 1.00 98.44 138 LEU A O 1
ATOM 1133 N N . CYS A 1 139 ? -10.163 -0.927 -10.493 1.00 98.38 139 CYS A N 1
ATOM 1134 C CA . CYS A 1 139 ? -10.614 -1.895 -9.495 1.00 98.38 139 CYS A CA 1
ATOM 1135 C C . CYS A 1 139 ? -9.826 -1.756 -8.185 1.00 98.38 139 CYS A C 1
ATOM 1137 O O . CYS A 1 139 ? -10.411 -1.687 -7.110 1.00 98.38 139 CYS A O 1
ATOM 1139 N N . LEU A 1 140 ? -8.505 -1.601 -8.280 1.00 98.31 140 LEU A N 1
ATOM 1140 C CA . LEU A 1 140 ? -7.625 -1.358 -7.141 1.00 98.31 140 LEU A CA 1
ATOM 1141 C C . LEU A 1 140 ? -8.014 -0.088 -6.376 1.00 98.31 140 LEU A C 1
ATOM 1143 O O . LEU A 1 140 ? -8.155 -0.143 -5.158 1.00 98.31 140 LEU A O 1
ATOM 1147 N N . VAL A 1 141 ? -8.215 1.043 -7.066 1.00 98.50 141 VAL A N 1
ATOM 1148 C CA . VAL A 1 141 ? -8.631 2.294 -6.405 1.00 98.50 141 VAL A CA 1
ATOM 1149 C C . VAL A 1 141 ? -9.974 2.108 -5.699 1.00 98.50 141 VAL A C 1
ATOM 1151 O O . VAL A 1 141 ? -10.120 2.551 -4.563 1.00 98.50 141 VAL A O 1
ATOM 1154 N N . ILE A 1 142 ? -10.925 1.411 -6.331 1.00 98.62 142 ILE A N 1
ATOM 1155 C CA . ILE A 1 142 ? -12.222 1.093 -5.723 1.00 98.62 142 ILE A CA 1
ATOM 1156 C C . ILE A 1 142 ? -12.037 0.229 -4.471 1.00 98.62 142 ILE A C 1
ATOM 1158 O O . ILE A 1 142 ? -12.585 0.578 -3.434 1.00 98.62 142 ILE A O 1
ATOM 1162 N N . PHE A 1 143 ? -11.243 -0.844 -4.523 1.00 98.62 143 PHE A N 1
ATOM 1163 C CA . PHE A 1 143 ? -10.991 -1.712 -3.368 1.00 98.62 143 PHE A CA 1
ATOM 1164 C C . PHE A 1 143 ? -10.278 -0.995 -2.223 1.00 98.62 143 PHE A C 1
ATOM 1166 O O . PHE A 1 143 ? -10.650 -1.185 -1.073 1.00 98.62 143 PHE A O 1
ATOM 1173 N N . VAL A 1 144 ? -9.296 -0.136 -2.505 1.00 98.50 144 VAL A N 1
ATOM 1174 C CA . VAL A 1 144 ? -8.612 0.631 -1.453 1.00 98.50 144 VAL A CA 1
ATOM 1175 C C . VAL A 1 144 ? -9.565 1.637 -0.803 1.00 98.50 144 VAL A C 1
ATOM 1177 O O . VAL A 1 144 ? -9.600 1.737 0.419 1.00 98.50 144 VAL A O 1
ATOM 1180 N N . VAL A 1 145 ? -10.366 2.365 -1.589 1.00 98.44 145 VAL A N 1
ATOM 1181 C CA . VAL A 1 145 ? -11.344 3.315 -1.035 1.00 98.44 145 VAL A CA 1
ATOM 1182 C C . VAL A 1 145 ? -12.428 2.573 -0.251 1.00 98.44 145 VAL A C 1
ATOM 1184 O O . VAL A 1 145 ? -12.664 2.915 0.903 1.00 98.44 145 VAL A O 1
ATOM 1187 N N . ALA A 1 146 ? -13.027 1.530 -0.835 1.00 98.50 146 ALA A N 1
ATOM 1188 C CA . ALA A 1 146 ? -14.071 0.730 -0.201 1.00 98.50 146 ALA A CA 1
ATOM 1189 C C . ALA A 1 146 ? -13.573 0.043 1.079 1.00 98.50 146 ALA A C 1
ATOM 1191 O O . ALA A 1 146 ? -14.224 0.147 2.114 1.00 98.50 146 ALA A O 1
ATOM 1192 N N . GLY A 1 147 ? -12.396 -0.589 1.040 1.00 98.38 147 GLY A N 1
ATOM 1193 C CA . GLY A 1 147 ? -11.788 -1.252 2.195 1.00 98.38 147 GLY A CA 1
ATOM 1194 C C . GLY A 1 147 ? -11.462 -0.291 3.341 1.00 98.38 147 GLY A C 1
ATOM 1195 O O . GLY A 1 147 ? -11.611 -0.656 4.500 1.00 98.38 147 GLY A O 1
ATOM 1196 N N . CYS A 1 148 ? -11.096 0.961 3.040 1.00 98.38 148 CYS A N 1
ATOM 1197 C CA . CYS A 1 148 ? -10.894 1.994 4.061 1.00 98.38 148 CYS A CA 1
ATOM 1198 C C . CYS A 1 148 ? -12.208 2.565 4.624 1.00 98.38 148 CYS A C 1
ATOM 1200 O O . CYS A 1 148 ? -12.224 3.016 5.770 1.00 98.38 148 CYS A O 1
ATOM 1202 N N . THR A 1 149 ? -13.290 2.594 3.834 1.00 98.38 149 THR A N 1
ATOM 1203 C CA . THR A 1 149 ? -14.609 3.088 4.276 1.00 98.38 149 THR A CA 1
ATOM 1204 C C . THR A 1 149 ? -15.429 2.051 5.031 1.00 98.38 149 THR A C 1
ATOM 1206 O O . THR A 1 149 ? -16.205 2.420 5.908 1.00 98.38 149 THR A O 1
ATOM 1209 N N . LEU A 1 150 ? -15.283 0.771 4.690 1.00 98.38 150 LEU A N 1
ATOM 1210 C CA . LEU A 1 150 ? -16.002 -0.315 5.343 1.00 98.38 150 LEU A CA 1
ATOM 1211 C C . LEU A 1 150 ? -15.311 -0.704 6.661 1.00 98.38 150 LEU A C 1
ATOM 1213 O O . LEU A 1 150 ? -14.096 -0.516 6.800 1.00 98.38 150 LEU A O 1
ATOM 1217 N N . PRO A 1 151 ? -16.059 -1.241 7.641 1.00 98.38 151 PRO A N 1
ATOM 1218 C CA . PRO A 1 151 ? -15.476 -1.786 8.860 1.00 98.38 151 PRO A CA 1
ATOM 1219 C C . PRO A 1 151 ? -14.396 -2.818 8.531 1.00 98.38 151 PRO A C 1
ATOM 1221 O O . PRO A 1 151 ? -14.623 -3.737 7.747 1.00 98.38 151 PRO A O 1
ATOM 1224 N N . SER A 1 152 ? -13.202 -2.633 9.091 1.00 98.19 152 SER A N 1
ATOM 1225 C CA . SER A 1 152 ? -12.073 -3.556 8.916 1.00 98.19 152 SER A CA 1
ATOM 1226 C C . SER A 1 152 ? -11.979 -4.557 10.065 1.00 98.19 152 SER A C 1
ATOM 1228 O O . SER A 1 152 ? -11.560 -5.693 9.864 1.00 98.19 152 SER A O 1
ATOM 1230 N N . PHE A 1 153 ? -12.389 -4.144 11.259 1.00 97.94 153 PHE A N 1
ATOM 1231 C CA . PHE A 1 153 ? -12.526 -5.007 12.421 1.00 97.94 153 PHE A CA 1
ATOM 1232 C C . PHE A 1 153 ? -13.676 -4.505 13.294 1.00 97.94 153 PHE A C 1
ATOM 1234 O O . PHE A 1 153 ? -14.016 -3.315 13.271 1.00 97.94 153 PHE A O 1
ATOM 1241 N N . SER A 1 154 ? -14.261 -5.414 14.054 1.00 97.56 154 SER A N 1
ATOM 1242 C CA . SER A 1 154 ? -15.206 -5.126 15.122 1.00 97.56 154 SER A CA 1
ATOM 1243 C C . SER A 1 154 ? -14.594 -5.519 16.459 1.00 97.56 154 SER A C 1
ATOM 1245 O O . SER A 1 154 ? -13.662 -6.332 16.531 1.00 97.56 154 SER A O 1
ATOM 1247 N N . LEU A 1 155 ? -15.075 -4.870 17.510 1.00 96.62 155 LEU A N 1
ATOM 1248 C CA . LEU A 1 155 ? -14.696 -5.147 18.882 1.00 96.62 155 LEU A CA 1
ATOM 1249 C C . LEU A 1 155 ? -15.946 -5.458 19.674 1.00 96.62 155 LEU A C 1
ATOM 1251 O O . LEU A 1 155 ? -16.900 -4.688 19.631 1.00 96.62 155 LEU A O 1
ATOM 1255 N N . ASP A 1 156 ? -15.902 -6.573 20.377 1.00 96.69 156 ASP A N 1
ATOM 1256 C CA . ASP A 1 156 ? -16.948 -7.040 21.263 1.00 96.69 156 ASP A CA 1
ATOM 1257 C C . ASP A 1 156 ? -16.446 -6.903 22.701 1.00 96.69 156 ASP A C 1
ATOM 1259 O O . ASP A 1 156 ? -15.408 -7.468 23.070 1.00 96.69 156 ASP A O 1
ATOM 1263 N N . ILE A 1 157 ? -17.126 -6.064 23.480 1.00 95.81 157 ILE A N 1
ATOM 1264 C CA . ILE A 1 157 ? -16.754 -5.762 24.859 1.00 95.81 157 ILE A CA 1
ATOM 1265 C C . ILE A 1 157 ? -17.573 -6.668 25.773 1.00 95.81 157 ILE A C 1
ATOM 1267 O O . ILE A 1 157 ? -18.754 -6.431 25.995 1.00 95.81 157 ILE A O 1
ATOM 1271 N N . LEU A 1 158 ? -16.907 -7.653 26.365 1.00 95.75 158 LEU A N 1
ATOM 1272 C CA . LEU A 1 158 ? -17.502 -8.635 27.262 1.00 95.75 158 LEU A CA 1
ATOM 1273 C C . LEU A 1 158 ? -17.224 -8.312 28.732 1.00 95.75 158 LEU A C 1
ATOM 1275 O O . LEU A 1 158 ? -16.294 -7.574 29.094 1.00 95.75 158 LEU A O 1
ATOM 1279 N N . GLY A 1 159 ? -18.005 -8.942 29.606 1.00 94.88 159 GLY A N 1
ATOM 1280 C CA . GLY A 1 159 ? -17.845 -8.836 31.051 1.00 94.88 159 GLY A CA 1
ATOM 1281 C C . GLY A 1 159 ? -18.689 -7.735 31.685 1.00 94.88 159 GLY A C 1
ATOM 1282 O O . GLY A 1 159 ? -19.571 -7.153 31.060 1.00 94.88 159 GLY A O 1
ATOM 1283 N N . LEU A 1 160 ? -18.408 -7.410 32.950 1.00 94.06 160 LEU A N 1
ATOM 1284 C CA . LEU A 1 160 ? -19.179 -6.412 33.705 1.00 94.06 160 LEU A CA 1
ATOM 1285 C C . LEU A 1 160 ? -19.205 -5.039 33.014 1.00 94.06 160 LEU A C 1
ATOM 1287 O O . LEU A 1 160 ? -20.232 -4.361 33.026 1.00 94.06 160 LEU A O 1
ATOM 1291 N N . ILE A 1 161 ? -18.082 -4.632 32.415 1.00 94.19 161 ILE A N 1
ATOM 1292 C CA . ILE A 1 161 ? -18.011 -3.400 31.621 1.00 94.19 161 ILE A CA 1
ATOM 1293 C C . ILE A 1 161 ? -18.877 -3.508 30.357 1.00 94.19 161 ILE A C 1
ATOM 1295 O O . ILE A 1 161 ? -19.572 -2.545 30.048 1.00 94.19 161 ILE A O 1
ATOM 1299 N N . GLY A 1 162 ? -18.891 -4.660 29.680 1.00 94.50 162 GLY A N 1
ATOM 1300 C CA . GLY A 1 162 ? -19.769 -4.931 28.536 1.00 94.50 162 GLY A CA 1
ATOM 1301 C C . GLY A 1 162 ? -21.240 -4.752 28.895 1.00 94.50 162 GLY A C 1
ATOM 1302 O O . GLY A 1 162 ? -21.908 -3.881 28.348 1.00 94.50 162 GLY A O 1
ATOM 1303 N N . VAL A 1 163 ? -21.699 -5.441 29.944 1.00 94.31 163 VAL A N 1
ATOM 1304 C CA . VAL A 1 163 ? -23.076 -5.323 30.460 1.00 94.31 163 VAL A CA 1
ATOM 1305 C C . VAL A 1 163 ? -23.422 -3.878 30.843 1.00 94.31 163 VAL A C 1
ATOM 1307 O O . VAL A 1 163 ? -24.543 -3.412 30.624 1.00 94.31 163 VAL A O 1
ATOM 1310 N N . ALA A 1 164 ? -22.466 -3.129 31.402 1.00 94.06 164 ALA A N 1
ATOM 1311 C CA . ALA A 1 164 ? -22.669 -1.719 31.715 1.00 94.06 164 ALA A CA 1
ATOM 1312 C C . ALA A 1 164 ? -22.831 -0.857 30.447 1.00 94.06 164 ALA A C 1
ATOM 1314 O O . ALA A 1 164 ? -23.695 0.024 30.432 1.00 94.06 164 ALA A O 1
ATOM 1315 N N . VAL A 1 165 ? -22.055 -1.116 29.390 1.00 94.19 165 VAL A N 1
ATOM 1316 C CA . VAL A 1 165 ? -22.190 -0.454 28.080 1.00 94.19 165 VAL A CA 1
ATOM 1317 C C . VAL A 1 165 ? -23.532 -0.799 27.430 1.00 94.19 165 VAL A C 1
ATOM 1319 O O . VAL A 1 165 ? -24.264 0.115 27.046 1.00 94.19 165 VAL A O 1
ATOM 1322 N N . GLU A 1 166 ? -23.904 -2.080 27.389 1.00 94.81 166 GLU A N 1
ATOM 1323 C CA . GLU A 1 166 ? -25.183 -2.558 26.842 1.00 94.81 166 GLU A CA 1
ATOM 1324 C C . GLU A 1 166 ? -26.373 -1.921 27.562 1.00 94.81 166 GLU A C 1
ATOM 1326 O O . GLU A 1 166 ? -27.331 -1.477 26.925 1.00 94.81 166 GLU A O 1
ATOM 1331 N N . SER A 1 167 ? -26.297 -1.783 28.893 1.00 93.38 167 SER A N 1
ATOM 1332 C CA . SER A 1 167 ? -27.360 -1.140 29.670 1.00 93.38 167 SER A CA 1
ATOM 1333 C C . SER A 1 167 ? -27.631 0.293 29.192 1.00 93.38 167 SER A C 1
ATOM 1335 O O . SER A 1 167 ? -28.790 0.693 29.075 1.00 93.38 167 SER A O 1
ATOM 1337 N N . GLY A 1 168 ? -26.581 1.041 28.829 1.00 89.94 168 GLY A N 1
ATOM 1338 C CA . GLY A 1 168 ? -26.685 2.392 28.275 1.00 89.94 168 GLY A CA 1
ATOM 1339 C C . GLY A 1 168 ? -27.238 2.433 26.845 1.00 89.94 168 GLY A C 1
ATOM 1340 O O . GLY A 1 168 ? -27.856 3.425 26.456 1.00 89.94 168 GLY A O 1
ATOM 1341 N N . GLN A 1 169 ? -27.080 1.349 26.079 1.00 91.81 169 GLN A N 1
ATOM 1342 C CA . GLN A 1 169 ? -27.454 1.232 24.664 1.00 91.81 169 GLN A CA 1
ATOM 1343 C C . GLN A 1 169 ? -28.746 0.431 24.440 1.00 91.81 169 GLN A C 1
ATOM 1345 O O . GLN A 1 169 ? -28.899 -0.253 23.436 1.00 91.81 169 GLN A O 1
ATOM 1350 N N . LYS A 1 170 ? -29.717 0.522 25.360 1.00 92.12 170 LYS A N 1
ATOM 1351 C CA . LYS A 1 170 ? -31.002 -0.210 25.275 1.00 92.12 170 LYS A CA 1
ATOM 1352 C C . LYS A 1 170 ? -30.838 -1.736 25.168 1.00 92.12 170 LYS A C 1
ATOM 1354 O O . LYS A 1 170 ? -31.722 -2.392 24.621 1.00 92.12 170 LYS A O 1
ATOM 1359 N N . PHE A 1 171 ? -29.764 -2.282 25.739 1.00 90.25 171 PHE A N 1
ATOM 1360 C CA . PHE A 1 171 ? -29.410 -3.701 25.671 1.00 90.25 171 PHE A CA 1
ATOM 1361 C C . PHE A 1 171 ? -29.193 -4.210 24.234 1.00 90.25 171 PHE A C 1
ATOM 1363 O O . PHE A 1 171 ? -29.488 -5.366 23.941 1.00 90.25 171 PHE A O 1
ATOM 1370 N N . GLU A 1 172 ? -28.726 -3.343 23.329 1.00 92.88 172 GLU A N 1
ATOM 1371 C CA . GLU A 1 172 ? -28.102 -3.769 22.072 1.00 92.88 172 GLU A CA 1
ATOM 1372 C C . GLU A 1 172 ? -26.664 -4.233 22.358 1.00 92.88 172 GLU A C 1
ATOM 1374 O O . GLU A 1 172 ? -26.012 -3.670 23.242 1.00 92.88 172 GLU A O 1
ATOM 1379 N N . ASP A 1 173 ? -26.196 -5.258 21.633 1.00 92.06 173 ASP A N 1
ATOM 1380 C CA . ASP A 1 173 ? -24.863 -5.850 21.818 1.00 92.06 173 ASP A CA 1
ATOM 1381 C C . ASP A 1 173 ? -23.772 -4.765 21.765 1.00 92.06 173 ASP A C 1
ATOM 1383 O O . ASP A 1 173 ? -23.782 -3.906 20.875 1.00 92.06 173 ASP A O 1
ATOM 1387 N N . ALA A 1 174 ? -22.797 -4.821 22.681 1.00 93.50 174 ALA A N 1
ATOM 1388 C CA . ALA A 1 174 ? -21.705 -3.846 22.790 1.00 93.50 174 ALA A CA 1
ATOM 1389 C C . ALA A 1 174 ? -20.619 -4.016 21.702 1.00 93.50 174 ALA A C 1
ATOM 1391 O O . ALA A 1 174 ? -19.419 -3.975 21.984 1.00 93.50 174 ALA A O 1
ATOM 1392 N N . ILE A 1 175 ? -21.044 -4.182 20.445 1.00 96.06 175 ILE A N 1
ATOM 1393 C CA . ILE A 1 175 ? -20.175 -4.383 19.286 1.00 96.06 175 ILE A CA 1
ATOM 1394 C C . ILE A 1 175 ? -19.891 -3.042 18.607 1.00 96.06 175 ILE A C 1
ATOM 1396 O O . ILE A 1 175 ? -20.782 -2.403 18.038 1.00 96.06 175 ILE A O 1
ATOM 1400 N N . THR A 1 176 ? -18.625 -2.623 18.590 1.00 95.88 176 THR A N 1
ATOM 1401 C CA . THR A 1 176 ? -18.197 -1.407 17.887 1.00 95.88 176 THR A CA 1
ATOM 1402 C C . THR A 1 176 ? -17.450 -1.733 16.600 1.00 95.88 176 THR A C 1
ATOM 1404 O O . THR A 1 176 ? -16.436 -2.429 16.583 1.00 95.88 176 THR A O 1
ATOM 1407 N N . TYR A 1 177 ? -17.938 -1.184 15.487 1.00 97.56 177 TYR A N 1
ATOM 1408 C CA . TYR A 1 177 ? -17.351 -1.372 14.162 1.00 97.56 177 TYR A CA 1
ATOM 1409 C C . TYR A 1 177 ? -16.345 -0.268 13.842 1.00 97.56 177 TYR A C 1
ATOM 1411 O O . TYR A 1 177 ? -16.666 0.924 13.882 1.00 97.56 177 TYR A O 1
ATOM 1419 N N . HIS A 1 178 ? -15.133 -0.655 13.446 1.00 97.69 178 HIS A N 1
ATOM 1420 C CA . HIS A 1 178 ? -14.050 0.281 13.176 1.00 97.69 178 HIS A CA 1
ATOM 1421 C C . HIS A 1 178 ? -13.565 0.187 11.726 1.00 97.69 178 HIS A C 1
ATOM 1423 O O . HIS A 1 178 ? -12.986 -0.806 11.283 1.00 97.69 178 HIS A O 1
ATOM 1429 N N . SER A 1 179 ? -13.785 1.269 10.976 1.00 98.00 179 SER A N 1
ATOM 1430 C CA . SER A 1 179 ? -13.126 1.532 9.690 1.00 98.00 179 SER A CA 1
ATOM 1431 C C . SER A 1 179 ? -11.844 2.349 9.895 1.00 98.00 179 SER A C 1
ATOM 1433 O O . SER A 1 179 ? -11.623 2.921 10.967 1.00 98.00 179 SER A O 1
ATOM 1435 N N . VAL A 1 180 ? -11.022 2.489 8.850 1.00 98.00 180 VAL A N 1
ATOM 1436 C CA . VAL A 1 180 ? -9.820 3.348 8.871 1.00 98.00 180 VAL A CA 1
ATOM 1437 C C . VAL A 1 180 ? -10.182 4.789 9.257 1.00 98.00 180 VAL A C 1
ATOM 1439 O O . VAL A 1 180 ? -9.487 5.416 10.058 1.00 98.00 180 VAL A O 1
ATOM 1442 N N . PHE A 1 181 ? -11.293 5.312 8.730 1.00 98.31 181 PHE A N 1
ATOM 1443 C CA . PHE A 1 181 ? -11.760 6.662 9.050 1.00 98.31 181 PHE A CA 1
ATOM 1444 C C . PHE A 1 181 ? -12.312 6.771 10.472 1.00 98.31 181 PHE A C 1
ATOM 1446 O O . PHE A 1 181 ? -12.028 7.757 11.149 1.00 98.31 181 PHE A O 1
ATOM 1453 N N . THR A 1 182 ? -13.041 5.754 10.945 1.00 97.81 182 THR A N 1
ATOM 1454 C CA . THR A 1 182 ? -13.560 5.716 12.321 1.00 97.81 182 THR A CA 1
ATOM 1455 C C . THR A 1 182 ? -12.415 5.749 13.328 1.00 97.81 182 THR A C 1
ATOM 1457 O O . THR A 1 182 ? -12.449 6.533 14.268 1.00 97.81 182 THR A O 1
ATOM 1460 N N . VAL A 1 183 ? -11.359 4.961 13.109 1.00 97.75 183 VAL A N 1
ATOM 1461 C CA . VAL A 1 183 ? -10.173 4.955 13.980 1.00 97.75 183 VAL A CA 1
ATOM 1462 C C . VAL A 1 183 ? -9.513 6.335 14.030 1.00 97.75 183 VAL A C 1
ATOM 1464 O O . VAL A 1 183 ? -9.178 6.823 15.103 1.00 97.75 183 VAL A O 1
ATOM 1467 N N . VAL A 1 184 ? -9.379 7.012 12.889 1.00 98.06 184 VAL A N 1
ATOM 1468 C CA . VAL A 1 184 ? -8.819 8.373 12.827 1.00 98.06 184 VAL A CA 1
ATOM 1469 C C . VAL A 1 184 ? -9.692 9.386 13.555 1.00 98.06 184 VAL A C 1
ATOM 1471 O O . VAL A 1 184 ? -9.172 10.246 14.264 1.00 98.06 184 VAL A O 1
ATOM 1474 N N . GLN A 1 185 ? -11.012 9.285 13.408 1.00 97.81 185 GLN A N 1
ATOM 1475 C CA . GLN A 1 185 ? -11.940 10.129 14.147 1.00 97.81 185 GLN A CA 1
ATOM 1476 C C . GLN A 1 185 ? -11.783 9.918 15.657 1.00 97.81 185 GLN A C 1
ATOM 1478 O O . GLN A 1 185 ? -11.673 10.900 16.390 1.00 97.81 185 GLN A O 1
ATOM 1483 N N . LEU A 1 186 ? -11.684 8.664 16.108 1.00 96.50 186 LEU A N 1
ATOM 1484 C CA . LEU A 1 186 ? -11.450 8.344 17.515 1.00 96.50 186 LEU A CA 1
ATOM 1485 C C . LEU A 1 186 ? -10.129 8.954 18.006 1.00 96.50 186 LEU A C 1
ATOM 1487 O O . LEU A 1 186 ? -10.129 9.676 18.998 1.00 96.50 186 LEU A O 1
ATOM 1491 N N . LEU A 1 187 ? -9.024 8.780 17.282 1.00 96.62 187 LEU A N 1
ATOM 1492 C CA . LEU A 1 187 ? -7.735 9.375 17.661 1.00 96.62 187 LEU A CA 1
ATOM 1493 C C . LEU A 1 187 ? -7.804 10.911 17.779 1.00 96.62 187 LEU A C 1
ATOM 1495 O O . LEU A 1 187 ? -7.230 11.495 18.698 1.00 96.62 187 LEU A O 1
ATOM 1499 N N . MET A 1 188 ? -8.530 11.580 16.880 1.00 97.31 188 MET A N 1
ATOM 1500 C CA . MET A 1 188 ? -8.698 13.038 16.910 1.00 97.31 188 MET A CA 1
ATOM 1501 C C . MET A 1 188 ? -9.635 13.518 18.025 1.00 97.31 188 MET A C 1
ATOM 1503 O O . MET A 1 188 ? -9.427 14.593 18.589 1.00 97.31 188 MET A O 1
ATOM 1507 N N . GLU A 1 189 ? -10.667 12.746 18.357 1.00 96.56 189 GLU A N 1
ATOM 1508 C CA . GLU A 1 189 ? -11.540 13.033 19.495 1.00 96.56 189 GLU A CA 1
ATOM 1509 C C . GLU A 1 189 ? -10.805 12.861 20.826 1.00 96.56 189 GLU A C 1
ATOM 1511 O O . GLU A 1 189 ? -10.960 13.694 21.715 1.00 96.56 189 GLU A O 1
ATOM 1516 N N . GLU A 1 190 ? -9.952 11.844 20.947 1.00 95.50 190 GLU A N 1
ATOM 1517 C CA . GLU A 1 190 ? -9.119 11.644 22.135 1.00 95.50 190 GLU A CA 1
ATOM 1518 C C . GLU A 1 190 ? -8.103 12.777 22.301 1.00 95.50 190 GLU A C 1
ATOM 1520 O O . GLU A 1 190 ? -7.941 13.326 23.391 1.00 95.50 190 GLU A O 1
ATOM 1525 N N . ALA A 1 191 ? -7.498 13.220 21.196 1.00 96.06 191 ALA A N 1
ATOM 1526 C CA . ALA A 1 191 ? -6.635 14.394 21.183 1.00 96.06 191 ALA A CA 1
ATOM 1527 C C . ALA A 1 191 ? -7.353 15.661 21.674 1.00 96.06 191 ALA A C 1
ATOM 1529 O O . ALA A 1 191 ? -6.747 16.492 22.351 1.00 96.06 191 ALA A O 1
ATOM 1530 N N . ARG A 1 192 ? -8.642 15.814 21.342 1.00 96.88 192 ARG A N 1
ATOM 1531 C CA . ARG A 1 192 ? -9.474 16.924 21.827 1.00 96.88 192 ARG A CA 1
ATOM 1532 C C . ARG A 1 192 ? -9.818 16.762 23.309 1.00 96.88 192 ARG A C 1
ATOM 1534 O O . ARG A 1 192 ? -9.852 17.763 24.013 1.00 96.88 192 ARG A O 1
ATOM 1541 N N . PHE A 1 193 ? -10.062 15.540 23.774 1.00 95.38 193 PHE A N 1
ATOM 1542 C CA . PHE A 1 193 ? -10.397 15.267 25.172 1.00 95.38 193 PHE A CA 1
ATOM 1543 C C . PHE A 1 193 ? -9.226 15.548 26.125 1.00 95.38 193 PHE A C 1
ATOM 1545 O O . PHE A 1 193 ? -9.429 16.096 27.204 1.00 95.38 193 PHE A O 1
ATOM 1552 N N . LEU A 1 194 ? -7.995 15.220 25.720 1.00 95.00 194 LEU A N 1
ATOM 1553 C CA . LEU A 1 194 ? -6.804 15.426 26.553 1.00 95.00 194 LEU A CA 1
ATOM 1554 C C . LEU A 1 194 ? -6.410 16.903 26.726 1.00 95.00 194 LEU A C 1
ATOM 1556 O O . LEU A 1 194 ? -5.673 17.216 27.661 1.00 95.00 194 LEU A O 1
ATOM 1560 N N . ASP A 1 195 ? -6.864 17.788 25.830 1.00 95.94 195 ASP A N 1
ATOM 1561 C CA . ASP A 1 195 ? -6.639 19.248 25.819 1.00 95.94 195 ASP A CA 1
ATOM 1562 C C . ASP A 1 195 ? -5.170 19.696 26.004 1.00 95.94 195 ASP A C 1
ATOM 1564 O O . ASP A 1 195 ? -4.858 20.819 26.399 1.00 95.94 195 ASP A O 1
ATOM 1568 N N . LYS A 1 196 ? -4.215 18.808 25.702 1.00 96.56 196 LYS A N 1
ATOM 1569 C CA . LYS A 1 196 ? -2.778 19.090 25.752 1.00 96.56 196 LYS A CA 1
ATOM 1570 C C . LYS A 1 196 ? -2.234 19.284 24.340 1.00 96.56 196 LYS A C 1
ATOM 1572 O O . LYS A 1 196 ? -2.450 18.435 23.471 1.00 96.56 196 LYS A O 1
ATOM 1577 N N . PRO A 1 197 ? -1.431 20.336 24.092 1.00 95.88 197 PRO A N 1
ATOM 1578 C CA . PRO A 1 197 ? -0.893 20.600 22.760 1.00 95.88 197 PRO A CA 1
ATOM 1579 C C . PRO A 1 197 ? 0.045 19.486 22.268 1.00 95.88 197 PRO A C 1
ATOM 1581 O O . PRO A 1 197 ? 0.101 19.220 21.069 1.00 95.88 197 PRO A O 1
ATOM 1584 N N . SER A 1 198 ? 0.754 18.806 23.179 1.00 93.19 198 SER A N 1
ATOM 1585 C CA . SER A 1 198 ? 1.615 17.666 22.838 1.00 93.19 198 SER A CA 1
ATOM 1586 C C . SER A 1 198 ? 0.825 16.495 22.261 1.00 93.19 198 SER A C 1
ATOM 1588 O O . SER A 1 198 ? 1.254 15.895 21.276 1.00 93.19 198 SER A O 1
ATOM 1590 N N . ASP A 1 199 ? -0.336 16.204 22.845 1.00 94.75 199 ASP A N 1
ATOM 1591 C CA . ASP A 1 199 ? -1.163 15.060 22.467 1.00 94.75 199 ASP A CA 1
ATOM 1592 C C . ASP A 1 199 ? -1.890 15.355 21.154 1.00 94.75 199 ASP A C 1
ATOM 1594 O O . ASP A 1 199 ? -1.937 14.499 20.273 1.00 94.75 199 ASP A O 1
ATOM 1598 N N . TYR A 1 200 ? -2.312 16.609 20.946 1.00 96.06 200 TYR A N 1
ATOM 1599 C CA . TYR A 1 200 ? -2.849 17.070 19.665 1.00 96.06 200 TYR A CA 1
ATOM 1600 C C . TYR A 1 200 ? -1.851 16.909 18.513 1.00 96.06 200 TYR A C 1
ATOM 1602 O O . TYR A 1 200 ? -2.193 16.388 17.450 1.00 96.06 200 TYR A O 1
ATOM 1610 N N . MET A 1 201 ? -0.594 17.313 18.722 1.00 95.62 201 MET A N 1
ATOM 1611 C CA . MET A 1 201 ? 0.448 17.145 17.708 1.00 95.62 201 MET A CA 1
ATOM 1612 C C . MET A 1 201 ? 0.786 15.669 17.470 1.00 95.62 201 MET A C 1
ATOM 1614 O O . MET A 1 201 ? 0.945 15.260 16.318 1.00 95.62 201 MET A O 1
ATOM 1618 N N . GLY A 1 202 ? 0.893 14.871 18.536 1.00 94.88 202 GLY A N 1
ATOM 1619 C CA . GLY A 1 202 ? 1.241 13.454 18.468 1.00 94.88 202 GLY A CA 1
ATOM 1620 C C . GLY A 1 202 ? 0.174 12.609 17.771 1.00 94.88 202 GLY A C 1
ATOM 1621 O O . GLY A 1 202 ? 0.452 12.005 16.732 1.00 94.88 202 GLY A O 1
ATOM 1622 N N . LEU A 1 203 ? -1.054 12.614 18.300 1.00 95.81 203 LEU A N 1
ATOM 1623 C CA . LEU A 1 203 ? -2.201 11.880 17.751 1.00 95.81 203 LEU A CA 1
ATOM 1624 C C . LEU A 1 203 ? -2.605 12.400 16.368 1.00 95.81 203 LEU A C 1
ATOM 1626 O O . LEU A 1 203 ? -2.942 11.604 15.491 1.00 95.81 203 LEU A O 1
ATOM 1630 N N . GLY A 1 204 ? -2.502 13.713 16.130 1.00 96.81 204 GLY A N 1
ATOM 1631 C CA . GLY A 1 204 ? -2.749 14.307 14.815 1.00 96.81 204 GLY A CA 1
ATOM 1632 C C . GLY A 1 204 ? -1.736 13.847 13.763 1.00 96.81 204 GLY A C 1
ATOM 1633 O O . GLY A 1 204 ? -2.121 13.451 12.663 1.00 96.81 204 GLY A O 1
ATOM 1634 N N . THR A 1 205 ? -0.442 13.822 14.104 1.00 95.81 205 THR A N 1
ATOM 1635 C CA . THR A 1 205 ? 0.608 13.316 13.199 1.00 95.81 205 THR A CA 1
ATOM 1636 C C . THR A 1 205 ? 0.435 11.825 12.927 1.00 95.81 205 THR A C 1
ATOM 1638 O O . THR A 1 205 ? 0.558 11.391 11.782 1.00 95.81 205 THR A O 1
ATOM 1641 N N . LEU A 1 206 ? 0.111 11.042 13.958 1.00 95.81 206 LEU A N 1
ATOM 1642 C CA . LEU A 1 206 ? -0.136 9.608 13.843 1.00 95.81 206 LEU A CA 1
ATOM 1643 C C . LEU A 1 206 ? -1.370 9.316 12.968 1.00 95.81 206 LEU A C 1
ATOM 1645 O O . LEU A 1 206 ? -1.293 8.478 12.071 1.00 95.81 206 LEU A O 1
ATOM 1649 N N . SER A 1 207 ? -2.454 10.079 13.131 1.00 97.12 207 SER A N 1
ATOM 1650 C CA . SER A 1 207 ? -3.658 9.999 12.290 1.00 97.12 207 SER A CA 1
ATOM 1651 C C . SER A 1 207 ? -3.371 10.358 10.829 1.00 97.12 207 SER A C 1
ATOM 1653 O O . SER A 1 207 ? -3.794 9.656 9.907 1.00 97.12 207 SER A O 1
ATOM 1655 N N . ALA A 1 208 ? -2.605 11.430 10.601 1.00 97.25 208 ALA A N 1
ATOM 1656 C CA . ALA A 1 208 ? -2.204 11.849 9.262 1.00 97.25 208 ALA A CA 1
ATOM 1657 C C . ALA A 1 208 ? -1.320 10.795 8.579 1.00 97.25 208 ALA A C 1
ATOM 1659 O O . ALA A 1 208 ? -1.538 10.478 7.412 1.00 97.25 208 ALA A O 1
ATOM 1660 N N . LEU A 1 209 ? -0.358 10.216 9.305 1.00 96.06 209 LEU A N 1
ATOM 1661 C CA . LEU A 1 209 ? 0.497 9.135 8.813 1.00 96.06 209 LEU A CA 1
ATOM 1662 C C . LEU A 1 209 ? -0.328 7.897 8.461 1.00 96.06 209 LEU A C 1
ATOM 1664 O O . LEU A 1 209 ? -0.116 7.300 7.403 1.00 96.06 209 LEU A O 1
ATOM 1668 N N . PHE A 1 210 ? -1.278 7.529 9.319 1.00 97.00 210 PHE A N 1
ATOM 1669 C CA . PHE A 1 210 ? -2.161 6.387 9.114 1.00 97.00 210 PHE A CA 1
ATOM 1670 C C . PHE A 1 210 ? -2.956 6.524 7.804 1.00 97.00 210 PHE A C 1
ATOM 1672 O O . PHE A 1 210 ? -2.830 5.676 6.920 1.00 97.00 210 PHE A O 1
ATOM 1679 N N . ILE A 1 211 ? -3.655 7.648 7.597 1.00 98.06 211 ILE A N 1
ATOM 1680 C CA . ILE A 1 211 ? -4.380 7.925 6.341 1.00 98.06 211 ILE A CA 1
ATOM 1681 C C . ILE A 1 211 ? -3.437 8.011 5.141 1.00 98.06 211 ILE A C 1
ATOM 1683 O O . ILE A 1 211 ? -3.720 7.451 4.078 1.00 98.06 211 ILE A O 1
ATOM 1687 N N . LEU A 1 212 ? -2.306 8.705 5.288 1.00 97.69 212 LEU A N 1
ATOM 1688 C CA . LEU A 1 212 ? -1.352 8.881 4.201 1.00 97.69 212 LEU A CA 1
ATOM 1689 C C . LEU A 1 212 ? -0.854 7.524 3.691 1.00 97.69 212 LEU A C 1
ATOM 1691 O O . LEU A 1 212 ? -0.839 7.290 2.487 1.00 97.69 212 LEU A O 1
ATOM 1695 N N . THR A 1 213 ? -0.477 6.622 4.592 1.00 97.38 213 THR A N 1
ATOM 1696 C CA . THR A 1 213 ? 0.200 5.365 4.239 1.00 97.38 213 THR A CA 1
ATOM 1697 C C . THR A 1 213 ? -0.750 4.223 3.870 1.00 97.38 213 THR A C 1
ATOM 1699 O O . THR A 1 213 ? -0.376 3.378 3.052 1.00 97.38 213 THR A O 1
ATOM 1702 N N . VAL A 1 214 ? -1.974 4.202 4.416 1.00 98.25 214 VAL A N 1
ATOM 1703 C CA . VAL A 1 214 ? -2.981 3.157 4.140 1.00 98.25 214 VAL A CA 1
ATOM 1704 C C . VAL A 1 214 ? -3.886 3.516 2.955 1.00 98.25 214 VAL A C 1
ATOM 1706 O O . VAL A 1 214 ? -4.251 2.627 2.192 1.00 98.25 214 VAL A O 1
ATOM 1709 N N . LEU A 1 215 ? -4.205 4.800 2.743 1.00 98.31 215 LEU A N 1
ATOM 1710 C CA . LEU A 1 215 ? -5.135 5.241 1.691 1.00 98.31 215 LEU A CA 1
ATOM 1711 C C . LEU A 1 215 ? -4.438 6.016 0.566 1.00 98.31 215 LEU A C 1
ATOM 1713 O O . LEU A 1 215 ? -4.543 5.657 -0.607 1.00 98.31 215 LEU A O 1
ATOM 1717 N N . VAL A 1 216 ? -3.728 7.094 0.902 1.00 98.44 216 VAL A N 1
ATOM 1718 C CA . VAL A 1 216 ? -3.247 8.054 -0.108 1.00 98.44 216 VAL A CA 1
ATOM 1719 C C . VAL A 1 216 ? -2.088 7.485 -0.930 1.00 98.44 216 VAL A C 1
ATOM 1721 O O . VAL A 1 216 ? -2.102 7.576 -2.158 1.00 98.44 216 VAL A O 1
ATOM 1724 N N . VAL A 1 217 ? -1.092 6.878 -0.283 1.00 98.25 217 VAL A N 1
ATOM 1725 C CA . VAL A 1 217 ? 0.097 6.326 -0.948 1.00 98.25 217 VAL A CA 1
ATOM 1726 C C . VAL A 1 217 ? -0.260 5.218 -1.954 1.00 98.25 217 VAL A C 1
ATOM 1728 O O . VAL A 1 217 ? 0.185 5.340 -3.098 1.00 98.25 217 VAL A O 1
ATOM 1731 N N . PRO A 1 218 ? -1.102 4.208 -1.637 1.00 98.56 218 PRO A N 1
ATOM 1732 C CA . PRO A 1 218 ? -1.547 3.215 -2.624 1.00 98.56 218 PRO A CA 1
ATOM 1733 C C . PRO A 1 218 ? -2.227 3.823 -3.861 1.00 98.56 218 PRO A C 1
ATOM 1735 O O . PRO A 1 218 ? -1.980 3.387 -4.991 1.00 98.56 218 PRO A O 1
ATOM 1738 N N . ILE A 1 219 ? -3.042 4.870 -3.681 1.00 98.56 219 ILE A N 1
ATOM 1739 C CA . ILE A 1 219 ? -3.698 5.576 -4.792 1.00 98.56 219 ILE A CA 1
ATOM 1740 C C . ILE A 1 219 ? -2.658 6.321 -5.639 1.00 98.56 219 ILE A C 1
ATOM 1742 O O . ILE A 1 219 ? -2.642 6.173 -6.863 1.00 98.56 219 ILE A O 1
ATOM 1746 N N . LEU A 1 220 ? -1.750 7.077 -5.012 1.00 98.31 220 LEU A N 1
ATOM 1747 C CA . LEU A 1 220 ? -0.677 7.789 -5.716 1.00 98.31 220 LEU A CA 1
ATOM 1748 C C . LEU A 1 220 ? 0.242 6.830 -6.482 1.00 98.31 220 LEU A C 1
ATOM 1750 O O . LEU A 1 220 ? 0.609 7.112 -7.623 1.00 98.31 220 LEU A O 1
ATOM 1754 N N . GLN A 1 221 ? 0.574 5.682 -5.893 1.00 98.38 221 GLN A N 1
ATOM 1755 C CA . GLN A 1 221 ? 1.367 4.637 -6.535 1.00 98.38 221 GLN A CA 1
ATOM 1756 C C . GLN A 1 221 ? 0.642 4.053 -7.746 1.00 98.38 221 GLN A C 1
ATOM 1758 O O . GLN A 1 221 ? 1.245 3.908 -8.810 1.00 98.38 221 GLN A O 1
ATOM 1763 N N . THR A 1 222 ? -0.662 3.803 -7.634 1.00 98.56 222 THR A N 1
ATOM 1764 C CA . THR A 1 222 ? -1.486 3.336 -8.757 1.00 98.56 222 THR A CA 1
ATOM 1765 C C . THR A 1 222 ? -1.504 4.359 -9.889 1.00 98.56 222 THR A C 1
ATOM 1767 O O . THR A 1 222 ? -1.257 4.011 -11.043 1.00 98.56 222 THR A O 1
ATOM 1770 N N . VAL A 1 223 ? -1.697 5.644 -9.578 1.00 98.38 223 VAL A N 1
ATOM 1771 C CA . VAL A 1 223 ? -1.641 6.729 -10.572 1.00 98.38 223 VAL A CA 1
ATOM 1772 C C . VAL A 1 223 ? -0.257 6.819 -11.225 1.00 98.38 223 VAL A C 1
ATOM 1774 O O . VAL A 1 223 ? -0.165 6.986 -12.444 1.00 98.38 223 VAL A O 1
ATOM 1777 N N . ALA A 1 224 ? 0.825 6.671 -10.455 1.00 98.19 224 ALA A N 1
ATOM 1778 C CA . ALA A 1 224 ? 2.190 6.680 -10.975 1.00 98.19 224 ALA A CA 1
ATOM 1779 C C . ALA A 1 224 ? 2.452 5.502 -11.930 1.00 98.19 224 ALA A C 1
ATOM 1781 O O . ALA A 1 224 ? 2.981 5.715 -13.024 1.00 98.19 224 ALA A O 1
ATOM 1782 N N . LEU A 1 225 ? 2.012 4.289 -11.576 1.00 98.25 225 LEU A N 1
ATOM 1783 C CA . LEU A 1 225 ? 2.107 3.089 -12.417 1.00 98.25 225 LEU A CA 1
ATOM 1784 C C . LEU A 1 225 ? 1.305 3.248 -13.715 1.00 98.25 225 LEU A C 1
ATOM 1786 O O . LEU A 1 225 ? 1.818 3.003 -14.810 1.00 98.25 225 LEU A O 1
ATOM 1790 N N . MET A 1 226 ? 0.074 3.752 -13.613 1.00 98.25 226 MET A N 1
ATOM 1791 C CA . MET A 1 226 ? -0.779 4.047 -14.767 1.00 98.25 226 MET A CA 1
ATOM 1792 C C . MET A 1 226 ? -0.137 5.092 -15.683 1.00 98.25 226 MET A C 1
ATOM 1794 O O . MET A 1 226 ? -0.055 4.906 -16.902 1.00 98.25 226 MET A O 1
ATOM 1798 N N . ARG A 1 227 ? 0.408 6.172 -15.112 1.00 97.75 227 ARG A N 1
ATOM 1799 C CA . ARG A 1 227 ? 1.141 7.191 -15.870 1.00 97.75 227 ARG A CA 1
ATOM 1800 C C . ARG A 1 227 ? 2.370 6.597 -16.553 1.00 97.75 227 ARG A C 1
ATOM 1802 O O . ARG A 1 227 ? 2.620 6.927 -17.710 1.00 97.75 227 ARG A O 1
ATOM 1809 N N . GLN A 1 228 ? 3.126 5.736 -15.878 1.00 97.19 228 GLN A N 1
ATOM 1810 C CA . GLN A 1 228 ? 4.324 5.114 -16.439 1.00 97.19 228 GLN A CA 1
ATOM 1811 C C . GLN A 1 228 ? 4.003 4.181 -17.614 1.00 97.19 228 GLN A C 1
ATOM 1813 O O . GLN A 1 228 ? 4.764 4.128 -18.582 1.00 97.19 228 GLN A O 1
ATOM 1818 N N . TRP A 1 229 ? 2.861 3.492 -17.560 1.00 97.88 229 TRP A N 1
ATOM 1819 C CA . TRP A 1 229 ? 2.411 2.595 -18.619 1.00 97.88 229 TRP A CA 1
ATOM 1820 C C . TRP A 1 229 ? 1.861 3.338 -19.851 1.00 97.88 229 TRP A C 1
ATOM 1822 O O . TRP A 1 229 ? 2.228 3.021 -20.991 1.00 97.88 229 TRP A O 1
ATOM 1832 N N . PHE A 1 230 ? 1.000 4.344 -19.646 1.00 97.38 230 PHE A N 1
ATOM 1833 C CA . PHE A 1 230 ? 0.279 5.019 -20.736 1.00 97.38 230 PHE A CA 1
ATOM 1834 C C . PHE A 1 230 ? 0.979 6.262 -21.296 1.00 97.38 230 PHE A C 1
ATOM 1836 O O . PHE A 1 230 ? 0.812 6.566 -22.481 1.00 97.38 230 PHE A O 1
ATOM 1843 N N . SER A 1 231 ? 1.767 6.980 -20.491 1.00 96.75 231 SER A N 1
ATOM 1844 C CA . SER A 1 231 ? 2.377 8.241 -20.916 1.00 96.75 231 SER A CA 1
ATOM 1845 C C . SER A 1 231 ? 3.665 8.018 -21.725 1.00 96.75 231 SER A C 1
ATOM 1847 O O . SER A 1 231 ? 4.528 7.229 -21.321 1.00 96.75 231 SER A O 1
ATOM 1849 N N . PRO A 1 232 ? 3.852 8.709 -22.866 1.00 95.69 232 PRO A N 1
ATOM 1850 C CA . PRO A 1 232 ? 5.114 8.705 -23.596 1.00 95.69 232 PRO A CA 1
ATOM 1851 C C . PRO A 1 232 ? 6.167 9.520 -22.826 1.00 95.69 232 PRO A C 1
ATOM 1853 O O . PRO A 1 232 ? 6.314 10.724 -23.019 1.00 95.69 232 PRO A O 1
ATOM 1856 N N . LEU A 1 233 ? 6.895 8.848 -21.935 1.00 95.31 233 LEU A N 1
ATOM 1857 C CA . LEU A 1 233 ? 7.968 9.431 -21.121 1.00 95.31 233 LEU A CA 1
ATOM 1858 C C . LEU A 1 233 ? 9.325 9.316 -21.825 1.00 95.31 233 LEU A C 1
ATOM 1860 O O . LEU A 1 233 ? 9.615 8.296 -22.459 1.00 95.31 233 LEU A O 1
ATOM 1864 N N . THR A 1 234 ? 10.173 10.329 -21.658 1.00 94.62 234 THR A N 1
ATOM 1865 C CA . THR A 1 234 ? 11.605 10.253 -22.000 1.00 94.62 234 THR A CA 1
ATOM 1866 C C . THR A 1 234 ? 12.341 9.257 -21.091 1.00 94.62 234 THR A C 1
ATOM 1868 O O . THR A 1 234 ? 11.819 8.839 -20.054 1.00 94.62 234 THR A O 1
ATOM 1871 N N . LEU A 1 235 ? 13.570 8.861 -21.451 1.00 92.50 235 LEU A N 1
ATOM 1872 C CA . LEU A 1 235 ? 14.379 7.933 -20.642 1.00 92.50 235 LEU A CA 1
ATOM 1873 C C . LEU A 1 235 ? 14.652 8.480 -19.235 1.00 92.50 235 LEU A C 1
ATOM 1875 O O . LEU A 1 235 ? 14.456 7.773 -18.245 1.00 92.50 235 LEU A O 1
ATOM 1879 N N . ALA A 1 236 ? 15.021 9.760 -19.146 1.00 91.69 236 ALA A N 1
ATOM 1880 C CA . ALA A 1 236 ? 15.276 10.430 -17.876 1.00 91.69 236 ALA A CA 1
ATOM 1881 C C . ALA A 1 236 ? 14.006 10.525 -17.015 1.00 91.69 236 ALA A C 1
ATOM 1883 O O . ALA A 1 236 ? 14.039 10.198 -15.831 1.00 91.69 236 ALA A O 1
ATOM 1884 N N . GLU A 1 237 ? 12.867 10.913 -17.601 1.00 95.06 237 GLU A N 1
ATOM 1885 C CA . GLU A 1 237 ? 11.590 10.970 -16.877 1.00 95.06 237 GLU A CA 1
ATOM 1886 C C . GLU A 1 237 ? 11.130 9.587 -16.411 1.00 95.06 237 GLU A C 1
ATOM 1888 O O . GLU A 1 237 ? 10.625 9.461 -15.299 1.00 95.06 237 GLU A O 1
ATOM 1893 N N . ARG A 1 238 ? 11.317 8.538 -17.224 1.00 95.75 238 ARG A N 1
ATOM 1894 C CA . ARG A 1 238 ? 10.950 7.164 -16.855 1.00 95.75 238 ARG A CA 1
ATOM 1895 C C . ARG A 1 238 ? 11.797 6.642 -15.702 1.00 95.75 238 ARG A C 1
ATOM 1897 O O . ARG A 1 238 ? 11.247 6.000 -14.814 1.00 95.75 238 ARG A O 1
ATOM 1904 N N . SER A 1 239 ? 13.095 6.941 -15.696 1.00 94.06 239 SER A N 1
ATOM 1905 C CA . SER A 1 239 ? 13.978 6.608 -14.575 1.00 94.06 239 SER A CA 1
ATOM 1906 C C . SER A 1 239 ? 13.573 7.364 -13.305 1.00 94.06 239 SER A C 1
ATOM 1908 O O . SER A 1 239 ? 13.409 6.737 -12.264 1.00 94.06 239 SER A O 1
ATOM 1910 N N . ARG A 1 240 ? 13.292 8.675 -13.393 1.00 95.25 240 ARG A N 1
ATOM 1911 C CA . ARG A 1 240 ? 12.777 9.463 -12.255 1.00 95.25 240 ARG A CA 1
ATOM 1912 C C . ARG A 1 240 ? 11.447 8.919 -11.729 1.00 95.25 240 ARG A C 1
ATOM 1914 O O . ARG A 1 240 ? 11.289 8.791 -10.522 1.00 95.25 240 ARG A O 1
ATOM 1921 N N . MET A 1 241 ? 10.517 8.571 -12.622 1.00 96.69 241 MET A N 1
ATOM 1922 C CA . MET A 1 241 ? 9.229 7.971 -12.260 1.00 96.69 241 MET A CA 1
ATOM 1923 C C . MET A 1 241 ? 9.410 6.603 -11.594 1.00 96.69 241 MET A C 1
ATOM 1925 O O . MET A 1 241 ? 8.748 6.326 -10.604 1.00 96.69 241 MET A O 1
ATOM 1929 N N . SER A 1 242 ? 10.335 5.775 -12.088 1.00 96.06 242 SER A N 1
ATOM 1930 C CA . SER A 1 242 ? 10.672 4.492 -11.460 1.00 96.06 242 SER A CA 1
ATOM 1931 C C . SER A 1 242 ? 11.191 4.693 -10.036 1.00 96.06 242 SER A C 1
ATOM 1933 O O . SER A 1 242 ? 10.719 4.032 -9.121 1.00 96.06 242 SER A O 1
ATOM 1935 N N . THR A 1 243 ? 12.087 5.662 -9.823 1.00 94.94 243 THR A N 1
ATOM 1936 C CA . THR A 1 243 ? 12.556 6.018 -8.475 1.00 94.94 243 THR A CA 1
ATOM 1937 C C . THR A 1 243 ? 11.412 6.523 -7.593 1.00 94.94 243 THR A C 1
ATOM 1939 O O . THR A 1 243 ? 11.349 6.169 -6.422 1.00 94.94 243 THR A O 1
ATOM 1942 N N . ALA A 1 244 ? 10.485 7.322 -8.132 1.00 96.12 244 ALA A N 1
ATOM 1943 C CA . ALA A 1 244 ? 9.319 7.786 -7.380 1.00 96.12 244 ALA A CA 1
ATOM 1944 C C . ALA A 1 244 ? 8.396 6.626 -6.965 1.00 96.12 244 ALA A C 1
ATOM 1946 O O . ALA A 1 244 ? 7.919 6.617 -5.837 1.00 96.12 244 ALA A O 1
ATOM 1947 N N . ILE A 1 245 ? 8.187 5.634 -7.837 1.00 97.12 245 ILE A N 1
ATOM 1948 C CA . ILE A 1 245 ? 7.414 4.422 -7.522 1.00 97.12 245 ILE A CA 1
ATOM 1949 C C . ILE A 1 245 ? 8.118 3.586 -6.452 1.00 97.12 245 ILE A C 1
ATOM 1951 O O . ILE A 1 245 ? 7.455 3.124 -5.532 1.00 97.12 245 ILE A O 1
ATOM 1955 N N . GLU A 1 246 ? 9.444 3.444 -6.514 1.00 96.31 246 GLU A N 1
ATOM 1956 C CA . GLU A 1 246 ? 10.214 2.770 -5.460 1.00 96.31 246 GLU A CA 1
ATOM 1957 C C . GLU A 1 246 ? 10.074 3.473 -4.102 1.00 96.31 246 GLU A C 1
ATOM 1959 O O . GLU A 1 246 ? 9.964 2.810 -3.072 1.00 96.31 246 GLU A O 1
ATOM 1964 N N . VAL A 1 247 ? 10.047 4.812 -4.088 1.00 96.06 247 VAL A N 1
ATOM 1965 C CA . VAL A 1 247 ? 9.782 5.582 -2.865 1.00 96.06 247 VAL A CA 1
ATOM 1966 C C . VAL A 1 247 ? 8.346 5.354 -2.399 1.00 96.06 247 VAL A C 1
ATOM 1968 O O . VAL A 1 247 ? 8.156 4.972 -1.255 1.00 96.06 247 VAL A O 1
ATOM 1971 N N . LEU A 1 248 ? 7.337 5.508 -3.260 1.00 96.81 248 LEU A N 1
ATOM 1972 C CA . LEU A 1 248 ? 5.935 5.282 -2.881 1.00 96.81 248 LEU A CA 1
ATOM 1973 C C . LEU A 1 248 ? 5.712 3.868 -2.324 1.00 96.81 248 LEU A C 1
ATOM 1975 O O . LEU A 1 248 ? 5.082 3.725 -1.283 1.00 96.81 248 LEU A O 1
ATOM 1979 N N . GLN A 1 249 ? 6.309 2.848 -2.943 1.00 96.50 249 GLN A N 1
ATOM 1980 C CA . GLN A 1 249 ? 6.230 1.465 -2.477 1.00 96.50 249 GLN A CA 1
ATOM 1981 C C . GLN A 1 249 ? 6.834 1.282 -1.076 1.00 96.50 249 GLN A C 1
ATOM 1983 O O . GLN A 1 249 ? 6.317 0.502 -0.285 1.00 96.50 249 GLN A O 1
ATOM 1988 N N . ALA A 1 250 ? 7.906 2.001 -0.734 1.00 95.69 250 ALA A N 1
ATOM 1989 C CA . ALA A 1 250 ? 8.501 1.924 0.601 1.00 95.69 250 ALA A CA 1
ATOM 1990 C C . ALA A 1 250 ? 7.637 2.578 1.695 1.00 95.69 250 ALA A C 1
ATOM 1992 O O . ALA A 1 250 ? 7.790 2.237 2.868 1.00 95.69 250 ALA A O 1
ATOM 1993 N N . TRP A 1 251 ? 6.743 3.498 1.315 1.00 96.81 251 TRP A N 1
ATOM 1994 C CA . TRP A 1 251 ? 5.785 4.175 2.201 1.00 96.81 251 TRP A CA 1
ATOM 1995 C C . TRP A 1 251 ? 4.390 3.528 2.188 1.00 96.81 251 TRP A C 1
ATOM 1997 O O . TRP A 1 251 ? 3.510 3.934 2.948 1.00 96.81 251 TRP A O 1
ATOM 2007 N N . GLN A 1 252 ? 4.168 2.539 1.321 1.00 97.06 252 GLN A N 1
ATOM 2008 C CA . GLN A 1 252 ? 2.910 1.813 1.212 1.00 97.06 252 GLN A CA 1
ATOM 2009 C C . GLN A 1 252 ? 2.805 0.815 2.373 1.00 97.06 252 GLN A C 1
ATOM 2011 O O . GLN A 1 252 ? 3.449 -0.232 2.361 1.00 97.06 252 GLN A O 1
ATOM 2016 N N . TYR A 1 253 ? 1.965 1.113 3.366 1.00 97.19 253 TYR A N 1
ATOM 2017 C CA . TYR A 1 253 ? 1.812 0.265 4.557 1.00 97.19 253 TYR A CA 1
ATOM 2018 C C . TYR A 1 253 ? 0.457 -0.432 4.673 1.00 97.19 253 TYR A C 1
ATOM 2020 O O . TYR A 1 253 ? 0.162 -0.994 5.722 1.00 97.19 253 TYR A O 1
ATOM 2028 N N . ALA A 1 254 ? -0.340 -0.477 3.604 1.00 97.44 254 ALA A N 1
ATOM 2029 C CA . ALA A 1 254 ? -1.612 -1.206 3.604 1.00 97.44 254 ALA A CA 1
ATOM 2030 C C . ALA A 1 254 ? -1.452 -2.690 4.010 1.00 97.44 254 ALA A C 1
ATOM 2032 O O . ALA A 1 254 ? -2.214 -3.191 4.828 1.00 97.44 254 ALA A O 1
ATOM 2033 N N . GLU A 1 255 ? -0.415 -3.380 3.518 1.00 97.31 255 GLU A N 1
ATOM 2034 C CA . GLU A 1 255 ? -0.119 -4.776 3.898 1.00 97.31 255 GLU A CA 1
ATOM 2035 C C . GLU A 1 255 ? 0.272 -4.900 5.376 1.00 97.31 255 GLU A C 1
ATOM 2037 O O . GLU A 1 255 ? -0.153 -5.816 6.075 1.00 97.31 255 GLU A O 1
ATOM 2042 N N . VAL A 1 256 ? 1.063 -3.944 5.865 1.00 97.25 256 VAL A N 1
ATOM 2043 C CA . VAL A 1 256 ? 1.515 -3.898 7.260 1.00 97.25 256 VAL A CA 1
ATOM 2044 C C . VAL A 1 256 ? 0.335 -3.647 8.199 1.00 97.25 256 VAL A C 1
ATOM 2046 O O . VAL A 1 256 ? 0.267 -4.254 9.263 1.00 97.25 256 VAL A O 1
ATOM 2049 N N . TYR A 1 257 ? -0.604 -2.791 7.795 1.00 98.00 257 TYR A N 1
ATOM 2050 C CA . TYR A 1 257 ? -1.848 -2.545 8.516 1.00 98.00 257 TYR A CA 1
ATOM 2051 C C . TYR A 1 257 ? -2.723 -3.802 8.594 1.00 98.00 257 TYR A C 1
ATOM 2053 O O . TYR A 1 257 ? -3.191 -4.135 9.677 1.00 98.00 257 TYR A O 1
ATOM 2061 N N . LEU A 1 258 ? -2.878 -4.548 7.493 1.00 98.06 258 LEU A N 1
ATOM 2062 C CA . LEU A 1 258 ? -3.621 -5.814 7.504 1.00 98.06 258 LEU A CA 1
ATOM 2063 C C . LEU A 1 258 ? -3.006 -6.809 8.488 1.00 98.06 258 LEU A C 1
ATOM 2065 O O . LEU A 1 258 ? -3.713 -7.349 9.332 1.00 98.06 258 LEU A O 1
ATOM 2069 N N . ILE A 1 259 ? -1.682 -6.996 8.443 1.00 98.06 259 ILE A N 1
ATOM 2070 C CA . ILE A 1 259 ? -0.973 -7.860 9.399 1.00 98.06 259 ILE A CA 1
ATOM 2071 C C . ILE A 1 259 ? -1.183 -7.365 10.837 1.00 98.06 259 ILE A C 1
ATOM 2073 O O . ILE A 1 259 ? -1.388 -8.177 11.734 1.00 98.06 259 ILE A O 1
ATOM 2077 N N . ALA A 1 260 ? -1.169 -6.049 11.064 1.00 97.62 260 ALA A N 1
ATOM 2078 C CA . ALA A 1 260 ? -1.416 -5.479 12.381 1.00 97.62 260 ALA A CA 1
ATOM 2079 C C . ALA A 1 260 ? -2.842 -5.739 12.886 1.00 97.62 260 ALA A C 1
ATOM 2081 O O . ALA A 1 260 ? -2.980 -6.010 14.071 1.00 97.62 260 ALA A O 1
ATOM 2082 N N . ILE A 1 261 ? -3.866 -5.731 12.021 1.00 97.19 261 ILE A N 1
ATOM 2083 C CA . ILE A 1 261 ? -5.227 -6.157 12.394 1.00 97.19 261 ILE A CA 1
ATOM 2084 C C . ILE A 1 261 ? -5.211 -7.612 12.856 1.00 97.19 261 ILE A C 1
ATOM 2086 O O . ILE A 1 261 ? -5.651 -7.888 13.963 1.00 97.19 261 ILE A O 1
ATOM 2090 N N . PHE A 1 262 ? -4.635 -8.533 12.075 1.00 97.25 262 PHE A N 1
ATOM 2091 C CA . PHE A 1 262 ? -4.569 -9.948 12.467 1.00 97.25 262 PHE A CA 1
ATOM 2092 C C . PHE A 1 262 ? -3.848 -10.153 13.807 1.00 97.25 262 PHE A C 1
ATOM 2094 O O . PHE A 1 262 ? -4.317 -10.905 14.660 1.00 97.25 262 PHE A O 1
ATOM 2101 N N . VAL A 1 263 ? -2.709 -9.482 14.000 1.00 96.94 263 VAL A N 1
ATOM 2102 C CA . VAL A 1 263 ? -1.934 -9.573 15.246 1.00 96.94 263 VAL A CA 1
ATOM 2103 C C . VAL A 1 263 ? -2.704 -8.963 16.414 1.00 96.94 263 VAL A C 1
ATOM 2105 O O . VAL A 1 263 ? -2.762 -9.576 17.478 1.00 96.94 263 VAL A O 1
ATOM 2108 N N . ALA A 1 264 ? -3.314 -7.792 16.224 1.00 95.88 264 ALA A N 1
ATOM 2109 C CA . ALA A 1 264 ? -4.099 -7.131 17.255 1.00 95.88 264 ALA A CA 1
ATOM 2110 C C . ALA A 1 264 ? -5.314 -7.977 17.644 1.00 95.88 264 ALA A C 1
ATOM 2112 O O . ALA A 1 264 ? -5.499 -8.214 18.830 1.00 95.88 264 ALA A O 1
ATOM 2113 N N . SER A 1 265 ? -6.073 -8.517 16.684 1.00 95.31 265 SER A N 1
ATOM 2114 C CA . SER A 1 265 ? -7.240 -9.354 16.979 1.00 95.31 265 SER A CA 1
ATOM 2115 C C . SER A 1 265 ? -6.880 -10.616 17.765 1.00 95.31 265 SER A C 1
ATOM 2117 O O . SER A 1 265 ? -7.636 -11.024 18.640 1.00 95.31 265 SER A O 1
ATOM 2119 N N . TRP A 1 266 ? -5.699 -11.198 17.524 1.00 96.06 266 TRP A N 1
ATOM 2120 C CA . TRP A 1 266 ? -5.202 -12.314 18.333 1.00 96.06 266 TRP A CA 1
ATOM 2121 C C . TRP A 1 266 ? -4.811 -11.871 19.750 1.00 96.06 266 TRP A C 1
ATOM 2123 O O . TRP A 1 266 ? -5.112 -12.547 20.731 1.00 96.06 266 TRP A O 1
ATOM 2133 N N . GLN A 1 267 ? -4.077 -10.764 19.869 1.00 96.12 267 GLN A N 1
ATOM 2134 C CA . GLN A 1 267 ? -3.460 -10.356 21.133 1.00 96.12 267 GLN A CA 1
ATOM 2135 C C . GLN A 1 267 ? -4.419 -9.624 22.076 1.00 96.12 267 GLN A C 1
ATOM 2137 O O . GLN A 1 267 ? -4.198 -9.647 23.286 1.00 96.12 267 GLN A O 1
ATOM 2142 N N . LEU A 1 268 ? -5.470 -8.987 21.553 1.00 94.81 268 LEU A N 1
ATOM 2143 C CA . LEU A 1 268 ? -6.346 -8.113 22.330 1.00 94.81 268 LEU A CA 1
ATOM 2144 C C . LEU A 1 268 ? -7.052 -8.850 23.477 1.00 94.81 268 LEU A C 1
ATOM 2146 O O . LEU A 1 268 ? -7.073 -8.336 24.594 1.00 94.81 268 LEU A O 1
ATOM 2150 N N . GLY A 1 269 ? -7.550 -10.066 23.228 1.00 94.50 269 GLY A N 1
ATOM 2151 C CA . GLY A 1 269 ? -8.268 -10.867 24.225 1.00 94.50 269 GLY A CA 1
ATOM 2152 C C . GLY A 1 269 ? -7.432 -11.110 25.487 1.00 94.50 269 GLY A C 1
ATOM 2153 O O . GLY A 1 269 ? -7.748 -10.543 26.534 1.00 94.50 269 GLY A O 1
ATOM 2154 N N . PRO A 1 270 ? -6.305 -11.842 25.400 1.00 95.19 270 PRO A N 1
ATOM 2155 C CA . PRO A 1 270 ? -5.462 -12.111 26.566 1.00 95.19 270 PRO A CA 1
ATOM 2156 C C . PRO A 1 270 ? -4.907 -10.849 27.242 1.00 95.19 270 PRO A C 1
ATOM 2158 O O . PRO A 1 270 ? -4.768 -10.811 28.464 1.00 95.19 270 PRO A O 1
ATOM 2161 N N . VAL A 1 271 ? -4.579 -9.805 26.467 1.00 94.12 271 VAL A N 1
ATOM 2162 C CA . VAL A 1 271 ? -4.050 -8.545 27.019 1.00 94.12 271 VAL A CA 1
ATOM 2163 C C . VAL A 1 271 ? -5.121 -7.804 27.819 1.00 94.12 271 VAL A C 1
ATOM 2165 O O . VAL A 1 271 ? -4.836 -7.335 28.921 1.00 94.12 271 VAL A O 1
ATOM 2168 N N . SER A 1 272 ? -6.346 -7.716 27.294 1.00 94.19 272 SER A N 1
ATOM 2169 C CA . SER A 1 272 ? -7.463 -7.052 27.976 1.00 94.19 272 SER A CA 1
ATOM 2170 C C . SER A 1 272 ? -7.854 -7.771 29.269 1.00 94.19 272 SER A C 1
ATOM 2172 O O . SER A 1 272 ? -8.013 -7.117 30.303 1.00 94.19 272 SER A O 1
ATOM 2174 N N . GLU A 1 273 ? -7.890 -9.107 29.243 1.00 93.31 273 GLU A N 1
ATOM 2175 C CA . GLU A 1 273 ? -8.170 -9.924 30.422 1.00 93.31 273 GLU A CA 1
ATOM 2176 C C . GLU A 1 273 ? -7.095 -9.713 31.498 1.00 93.31 273 GLU A C 1
ATOM 2178 O O . GLU A 1 273 ? -7.409 -9.412 32.649 1.00 93.31 273 GLU A O 1
ATOM 2183 N N . PHE A 1 274 ? -5.811 -9.785 31.132 1.00 92.81 274 PHE A N 1
ATOM 2184 C CA . PHE A 1 274 ? -4.714 -9.616 32.086 1.00 92.81 274 PHE A CA 1
ATOM 2185 C C . PHE A 1 274 ? -4.708 -8.230 32.752 1.00 92.81 274 PHE A C 1
ATOM 2187 O O . PHE A 1 274 ? -4.466 -8.116 33.958 1.00 92.81 274 PHE A O 1
ATOM 2194 N N . MET A 1 275 ? -4.986 -7.173 31.982 1.00 90.19 275 MET A N 1
ATOM 2195 C CA . MET A 1 275 ? -4.914 -5.795 32.471 1.00 90.19 275 MET A CA 1
ATOM 2196 C C . MET A 1 275 ? -5.912 -5.493 33.592 1.00 90.19 275 MET A C 1
ATOM 2198 O O . MET A 1 275 ? -5.552 -4.786 34.532 1.00 90.19 275 MET A O 1
ATOM 2202 N N . ILE A 1 276 ? -7.145 -6.003 33.509 1.00 90.25 276 ILE A N 1
ATOM 2203 C CA . ILE A 1 276 ? -8.216 -5.639 34.453 1.00 90.25 276 ILE A CA 1
ATOM 2204 C C . ILE A 1 276 ? -8.555 -6.775 35.419 1.00 90.25 276 ILE A C 1
ATOM 2206 O O . ILE A 1 276 ? -8.853 -6.512 36.585 1.00 90.25 276 ILE A O 1
ATOM 2210 N N . ASN A 1 277 ? -8.474 -8.039 34.994 1.00 88.44 277 ASN A N 1
ATOM 2211 C CA . ASN A 1 277 ? -8.922 -9.167 35.816 1.00 88.44 277 ASN A CA 1
ATOM 2212 C C . ASN A 1 277 ? -8.073 -9.350 37.090 1.00 88.44 277 ASN A C 1
ATOM 2214 O O . ASN A 1 277 ? -8.570 -9.842 38.102 1.00 88.44 277 ASN A O 1
ATOM 2218 N N . SER A 1 278 ? -6.824 -8.870 37.085 1.00 91.31 278 SER A N 1
ATOM 2219 C CA . SER A 1 278 ? -5.968 -8.822 38.281 1.00 91.31 278 SER A CA 1
ATOM 2220 C C . SER A 1 278 ? -6.574 -7.998 39.426 1.00 91.31 278 SER A C 1
ATOM 2222 O O . SER A 1 278 ? -6.379 -8.329 40.592 1.00 91.31 278 SER A O 1
ATOM 2224 N N . TYR A 1 279 ? -7.377 -6.978 39.117 1.00 92.19 279 TYR A N 1
ATOM 2225 C CA . TYR A 1 279 ? -8.075 -6.163 40.115 1.00 92.19 279 TYR A CA 1
ATOM 2226 C C . TYR A 1 279 ? -9.416 -6.764 40.559 1.00 92.19 279 TYR A C 1
ATOM 2228 O O . TYR A 1 279 ? -10.000 -6.311 41.542 1.00 92.19 279 TYR A O 1
ATOM 2236 N N . CYS A 1 280 ? -9.899 -7.793 39.861 1.00 94.00 280 CYS A N 1
ATOM 2237 C CA . CYS A 1 280 ? -11.228 -8.370 40.047 1.00 94.00 280 CYS A CA 1
ATOM 2238 C C . CYS A 1 280 ? -11.244 -9.720 40.757 1.00 94.00 280 CYS A C 1
ATOM 2240 O O . CYS A 1 280 ? -12.282 -10.380 40.829 1.00 94.00 280 CYS A O 1
ATOM 2242 N N . GLU A 1 281 ? -10.116 -10.130 41.327 1.00 94.06 281 GLU A N 1
ATOM 2243 C CA . GLU A 1 281 ? -10.000 -11.412 42.012 1.00 94.06 281 GLU A CA 1
ATOM 2244 C C . GLU A 1 281 ? -11.017 -11.568 43.157 1.00 94.06 281 GLU A C 1
ATOM 2246 O O . GLU A 1 281 ? -11.619 -12.630 43.311 1.00 94.06 281 GLU A O 1
ATOM 2251 N N . SER A 1 282 ? -11.302 -10.487 43.890 1.00 96.25 282 SER A N 1
ATOM 2252 C CA . SER A 1 282 ? -12.295 -10.472 44.973 1.00 96.25 282 SER A CA 1
ATOM 2253 C C . SER A 1 282 ? -13.745 -10.611 44.491 1.00 96.25 282 SER A C 1
ATOM 2255 O O . SER A 1 282 ? -14.606 -11.036 45.262 1.00 96.25 282 SER A O 1
ATOM 2257 N N . LEU A 1 283 ? -14.025 -10.288 43.224 1.00 95.19 283 LEU A N 1
ATOM 2258 C CA . LEU A 1 283 ? -15.365 -10.325 42.633 1.00 95.19 283 LEU A CA 1
ATOM 2259 C C . LEU A 1 283 ? -15.697 -11.673 41.982 1.00 95.19 283 LEU A C 1
ATOM 2261 O O . LEU A 1 283 ? -16.861 -11.920 41.676 1.00 95.19 283 LEU A O 1
ATOM 2265 N N . LYS A 1 284 ? -14.728 -12.587 41.833 1.00 94.94 284 LYS A N 1
ATOM 2266 C CA . LYS A 1 284 ? -14.952 -13.908 41.212 1.00 94.94 284 LYS A CA 1
ATOM 2267 C C . LYS A 1 284 ? -16.085 -14.696 41.875 1.00 94.94 284 LYS A C 1
ATOM 2269 O O . LYS A 1 284 ? -16.910 -15.291 41.188 1.00 94.94 284 LYS A O 1
ATOM 2274 N N . GLY A 1 285 ? -16.171 -14.656 43.208 1.00 96.06 285 GLY A N 1
ATOM 2275 C CA . GLY A 1 285 ? -17.259 -15.307 43.946 1.00 96.06 285 GLY A CA 1
ATOM 2276 C C . GLY A 1 285 ? -18.633 -14.691 43.661 1.00 96.06 285 GLY A C 1
ATOM 2277 O O . GLY A 1 285 ? -19.628 -15.410 43.592 1.00 96.06 285 GLY A O 1
ATOM 2278 N N . PHE A 1 286 ? -18.686 -13.374 43.446 1.00 95.31 286 PHE A N 1
ATOM 2279 C CA . PHE A 1 286 ? -19.911 -12.667 43.081 1.00 95.31 286 PHE A CA 1
ATOM 2280 C C . PHE A 1 286 ? -20.338 -12.986 41.641 1.00 95.31 286 PHE A C 1
ATOM 2282 O O . PHE A 1 286 ? -21.508 -13.280 41.409 1.00 95.31 286 PHE A O 1
ATOM 2289 N N . PHE A 1 287 ? -19.397 -13.029 40.691 1.00 95.75 287 PHE A N 1
ATOM 2290 C CA . PHE A 1 287 ? -19.688 -13.430 39.311 1.00 95.75 287 PHE A CA 1
ATOM 2291 C C . PHE A 1 287 ? -20.219 -14.862 39.230 1.00 95.75 287 PHE A C 1
ATOM 2293 O O . PHE A 1 287 ? -21.240 -15.089 38.588 1.00 95.75 287 PHE A O 1
ATOM 2300 N N . ALA A 1 288 ? -19.617 -15.804 39.963 1.00 96.50 288 ALA A N 1
ATOM 2301 C CA . ALA A 1 288 ? -20.110 -17.180 40.026 1.00 96.50 288 ALA A CA 1
ATOM 2302 C C . ALA A 1 288 ? -21.558 -17.262 40.542 1.00 96.50 288 ALA A C 1
ATOM 2304 O O . ALA A 1 288 ? -22.354 -18.050 40.035 1.00 96.50 288 ALA A O 1
ATOM 2305 N N . GLN A 1 289 ? -21.927 -16.423 41.516 1.00 96.81 289 GLN A N 1
ATOM 2306 C CA . GLN A 1 289 ? -23.310 -16.338 41.990 1.00 96.81 289 GLN A CA 1
ATOM 2307 C C . GLN A 1 289 ? -24.245 -15.746 40.930 1.00 96.81 289 GLN A C 1
ATOM 2309 O O . GLN A 1 289 ? -25.323 -16.292 40.716 1.00 96.81 289 GLN A O 1
ATOM 2314 N N . MET A 1 290 ? -23.851 -14.669 40.244 1.00 95.56 290 MET A N 1
ATOM 2315 C CA . MET A 1 290 ? -24.686 -14.067 39.195 1.00 95.56 290 MET A CA 1
ATOM 2316 C C . MET A 1 290 ? -24.923 -15.019 38.019 1.00 95.56 290 MET A C 1
ATOM 2318 O O . MET A 1 290 ? -26.052 -15.113 37.538 1.00 95.56 290 MET A O 1
ATOM 2322 N N . VAL A 1 291 ? -23.900 -15.774 37.616 1.00 96.50 291 VAL A N 1
ATOM 2323 C CA . VAL A 1 291 ? -24.027 -16.837 36.610 1.00 96.50 291 VAL A CA 1
ATOM 2324 C C . VAL A 1 291 ? -24.947 -17.952 37.111 1.00 96.50 291 VAL A C 1
ATOM 2326 O O . VAL A 1 291 ? -25.867 -18.351 36.405 1.00 96.50 291 VAL A O 1
ATOM 2329 N N . TYR A 1 292 ? -24.776 -18.409 38.358 1.00 97.12 292 TYR A N 1
ATOM 2330 C CA . TYR A 1 292 ? -25.624 -19.450 38.952 1.00 97.12 292 TYR A CA 1
ATOM 2331 C C . TYR A 1 292 ? -27.111 -19.062 38.999 1.00 97.12 292 TYR A C 1
ATOM 2333 O O . TYR A 1 292 ? -27.980 -19.903 38.776 1.00 97.12 292 TYR A O 1
ATOM 2341 N N . PHE A 1 293 ? -27.420 -17.789 39.262 1.00 97.31 293 PHE A N 1
ATOM 2342 C CA . PHE A 1 293 ? -28.793 -17.275 39.236 1.00 97.31 293 PHE A CA 1
ATOM 2343 C C . PHE A 1 293 ? -29.326 -16.991 37.822 1.00 97.31 293 PHE A C 1
ATOM 2345 O O . PHE A 1 293 ? -30.487 -16.603 37.689 1.00 97.31 293 PHE A O 1
ATOM 2352 N N . GLY A 1 294 ? -28.515 -17.176 36.776 1.00 96.00 294 GLY A N 1
ATOM 2353 C CA . GLY A 1 294 ? -28.885 -16.874 35.393 1.00 96.00 294 GLY A CA 1
ATOM 2354 C C . GLY A 1 294 ? -29.025 -15.377 35.108 1.00 96.00 294 GLY A C 1
ATOM 2355 O O . GLY A 1 294 ? -29.717 -15.006 34.164 1.00 96.00 294 GLY A O 1
ATOM 2356 N N . LEU A 1 295 ? -28.411 -14.517 35.931 1.00 94.25 295 LEU A N 1
ATOM 2357 C CA . LEU A 1 295 ? -28.373 -13.066 35.703 1.00 94.25 295 LEU A CA 1
ATOM 2358 C C . LEU A 1 295 ? -27.302 -12.672 34.683 1.00 94.25 295 LEU A C 1
ATOM 2360 O O . LEU A 1 295 ? -27.423 -11.630 34.049 1.00 94.25 295 LEU A O 1
ATOM 2364 N N . LEU A 1 296 ? -26.256 -13.488 34.561 1.00 95.12 296 LEU A N 1
ATOM 2365 C CA . LEU A 1 296 ? -25.110 -13.252 33.694 1.00 95.12 296 LEU A CA 1
ATOM 2366 C C . LEU A 1 296 ? -24.810 -14.517 32.889 1.00 95.12 296 LEU A C 1
ATOM 2368 O O . LEU A 1 296 ? -24.948 -15.625 33.415 1.00 95.12 296 LEU A O 1
ATOM 2372 N N . LYS A 1 297 ? -24.368 -14.365 31.641 1.00 94.56 297 LYS A N 1
ATOM 2373 C CA . LYS A 1 297 ? -23.846 -15.490 30.864 1.00 94.56 297 LYS A CA 1
ATOM 2374 C C . LYS A 1 297 ? -22.454 -15.876 31.369 1.00 94.56 297 LYS A C 1
ATOM 2376 O O . LYS A 1 297 ? -21.746 -15.063 31.960 1.00 94.56 297 LYS A O 1
ATOM 2381 N N . GLU A 1 298 ? -22.045 -17.115 31.112 1.00 94.75 298 GLU A N 1
ATOM 2382 C CA . GLU A 1 298 ? -20.711 -17.602 31.496 1.00 94.75 298 GLU A CA 1
ATOM 2383 C C . GLU A 1 298 ? -19.581 -16.802 30.822 1.00 94.75 298 GLU A C 1
ATOM 2385 O O . GLU A 1 298 ? -18.549 -16.563 31.445 1.00 94.75 298 GLU A O 1
ATOM 2390 N N . GLU A 1 299 ? -19.799 -16.323 29.593 1.00 92.50 299 GLU A N 1
ATOM 2391 C CA . GLU A 1 299 ? -18.850 -15.484 28.839 1.00 92.50 299 GLU A CA 1
ATOM 2392 C C . GLU A 1 299 ? -18.633 -14.091 29.458 1.00 92.50 299 GLU A C 1
ATOM 2394 O O . GLU A 1 299 ? -17.549 -13.514 29.339 1.00 92.50 299 GLU A O 1
ATOM 2399 N N . ASP A 1 300 ? -19.618 -13.597 30.210 1.00 94.31 300 ASP A N 1
ATOM 2400 C CA . ASP A 1 300 ? -19.582 -12.298 30.884 1.00 94.31 300 ASP A CA 1
ATOM 2401 C C . ASP A 1 300 ? -19.090 -12.384 32.331 1.00 94.31 300 ASP A C 1
ATOM 2403 O O . ASP A 1 300 ? -18.991 -11.365 33.014 1.00 94.31 300 ASP A O 1
ATOM 2407 N N . ALA A 1 301 ? -18.753 -13.578 32.831 1.00 94.94 301 ALA A N 1
ATOM 2408 C CA . ALA A 1 301 ? -18.348 -13.828 34.220 1.00 94.94 301 ALA A CA 1
ATOM 2409 C C . ALA A 1 301 ? -16.935 -13.306 34.569 1.00 94.94 301 ALA A C 1
ATOM 2411 O O . ALA A 1 301 ? -16.194 -13.905 35.351 1.00 94.94 301 ALA A O 1
ATOM 2412 N N . GLN A 1 302 ? -16.559 -12.178 33.978 1.00 95.12 302 GLN A N 1
ATOM 2413 C CA . GLN A 1 302 ? -15.276 -11.503 34.057 1.00 95.12 302 GLN A CA 1
ATOM 2414 C C . GLN A 1 302 ? -15.495 -9.989 34.117 1.00 95.12 302 GLN A C 1
ATOM 2416 O O . GLN A 1 302 ? -16.543 -9.471 33.740 1.00 95.12 302 GLN A O 1
ATOM 2421 N N . CYS A 1 303 ? -14.509 -9.241 34.603 1.00 94.62 303 CYS A N 1
ATOM 2422 C CA . CYS A 1 303 ? -14.663 -7.788 34.702 1.00 94.62 303 CYS A CA 1
ATOM 2423 C C . CYS A 1 303 ? -14.635 -7.080 33.352 1.00 94.62 303 CYS A C 1
ATOM 2425 O O . CYS A 1 303 ? -15.391 -6.133 33.135 1.00 94.62 303 CYS A O 1
ATOM 2427 N N . PHE A 1 304 ? -13.725 -7.513 32.487 1.00 94.81 304 PHE A N 1
ATOM 2428 C CA . PHE A 1 304 ? -13.484 -6.900 31.197 1.00 94.81 304 PHE A CA 1
ATOM 2429 C C . PHE A 1 304 ? -12.710 -7.864 30.320 1.00 94.81 304 PHE A C 1
ATOM 2431 O O . PHE A 1 304 ? -11.664 -8.374 30.726 1.00 94.81 304 PHE A O 1
ATOM 2438 N N . SER A 1 305 ? -13.220 -8.075 29.120 1.00 95.12 305 SER A N 1
ATOM 2439 C CA . SER A 1 305 ? -12.503 -8.733 28.043 1.00 95.12 305 SER A CA 1
ATOM 2440 C C . SER A 1 305 ? -12.951 -8.104 26.741 1.00 95.12 305 SER A C 1
ATOM 2442 O O . SER A 1 305 ? -14.123 -7.773 26.589 1.00 95.12 305 SER A O 1
ATOM 2444 N N . VAL A 1 306 ? -12.021 -7.893 25.821 1.00 95.56 306 VAL A N 1
ATOM 2445 C CA . VAL A 1 306 ? -12.342 -7.384 24.491 1.00 95.56 306 VAL A CA 1
ATOM 2446 C C . VAL A 1 306 ? -11.959 -8.443 23.480 1.00 95.56 306 VAL A C 1
ATOM 2448 O O . VAL A 1 306 ? -10.784 -8.793 23.339 1.00 95.56 306 VAL A O 1
ATOM 2451 N N . GLN A 1 307 ? -12.957 -8.952 22.770 1.00 96.00 307 GLN A N 1
ATOM 2452 C CA . GLN A 1 307 ? -12.750 -9.832 21.632 1.00 96.00 307 GLN A CA 1
ATOM 2453 C C . GLN A 1 307 ? -12.787 -9.008 20.350 1.00 96.00 307 GLN A C 1
ATOM 2455 O O . GLN A 1 307 ? -13.470 -7.994 20.260 1.00 96.00 307 GLN A O 1
ATOM 2460 N N . SER A 1 308 ? -12.006 -9.410 19.354 1.00 96.38 308 SER A N 1
ATOM 2461 C CA . SER A 1 308 ? -11.956 -8.710 18.075 1.00 96.38 308 SER A CA 1
ATOM 2462 C C . SER A 1 308 ? -12.215 -9.680 16.942 1.00 96.38 308 SER A C 1
ATOM 2464 O O . SER A 1 308 ? -11.569 -10.726 16.855 1.00 96.38 308 SER A O 1
ATOM 2466 N N . SER A 1 309 ? -13.110 -9.277 16.048 1.00 97.00 309 SER A N 1
ATOM 2467 C CA . SER A 1 309 ? -13.431 -10.009 14.830 1.00 97.00 309 SER A CA 1
ATOM 2468 C C . SER A 1 309 ? -12.986 -9.212 13.608 1.00 97.00 309 SER A C 1
ATOM 2470 O O . SER A 1 309 ? -13.015 -7.981 13.588 1.00 97.00 309 SER A O 1
ATOM 2472 N N . ILE A 1 310 ? -12.514 -9.923 12.586 1.00 97.88 310 ILE A N 1
ATOM 2473 C CA . ILE A 1 310 ? -12.066 -9.322 11.327 1.00 97.88 310 ILE A CA 1
ATOM 2474 C C . ILE A 1 310 ? -13.270 -9.199 10.401 1.00 97.88 310 ILE A C 1
ATOM 2476 O O . ILE A 1 310 ? -13.962 -10.183 10.155 1.00 97.88 310 ILE A O 1
ATOM 2480 N N . GLU A 1 311 ? -13.478 -8.004 9.860 1.00 98.25 311 GLU A N 1
ATOM 2481 C CA . GLU A 1 311 ? -14.657 -7.660 9.066 1.00 98.25 311 GLU A CA 1
ATOM 2482 C C . GLU A 1 311 ? -14.359 -7.618 7.559 1.00 98.25 311 GLU A C 1
ATOM 2484 O O . GLU A 1 311 ? -13.208 -7.659 7.107 1.00 98.25 311 GLU A O 1
ATOM 2489 N N . GLU A 1 312 ? -15.415 -7.500 6.752 1.00 98.06 312 GLU A N 1
ATOM 2490 C CA . GLU A 1 312 ? -15.355 -7.515 5.283 1.00 98.06 312 GLU A CA 1
ATOM 2491 C C . GLU A 1 312 ? -14.380 -6.484 4.686 1.00 98.06 312 GLU A C 1
ATOM 2493 O O . GLU A 1 312 ? -13.699 -6.763 3.691 1.00 98.06 312 GLU A O 1
ATOM 2498 N N . GLY A 1 313 ? -14.258 -5.302 5.303 1.00 98.12 313 GLY A N 1
ATOM 2499 C CA . GLY A 1 313 ? -13.368 -4.238 4.839 1.00 98.12 313 GLY A CA 1
ATOM 2500 C C . GLY A 1 313 ? -11.898 -4.661 4.798 1.00 98.12 313 GLY A C 1
ATOM 2501 O O . GLY A 1 313 ? -11.186 -4.297 3.857 1.00 98.12 313 GLY A O 1
ATOM 2502 N N . ALA A 1 314 ? -11.453 -5.507 5.737 1.00 98.25 314 ALA A N 1
ATOM 2503 C CA . ALA A 1 314 ? -10.086 -6.025 5.749 1.00 98.25 314 ALA A CA 1
ATOM 2504 C C . ALA A 1 314 ? -9.822 -6.960 4.558 1.00 98.25 314 ALA A C 1
ATOM 2506 O O . ALA A 1 314 ? -8.770 -6.872 3.920 1.00 98.25 314 ALA A O 1
ATOM 2507 N N . PHE A 1 315 ? -10.788 -7.809 4.196 1.00 98.38 315 PHE A N 1
ATOM 2508 C CA . PHE A 1 315 ? -10.669 -8.701 3.038 1.00 98.38 315 PHE A CA 1
ATOM 2509 C C . PHE A 1 315 ? -10.671 -7.929 1.712 1.00 98.38 315 PHE A C 1
ATOM 2511 O O . PHE A 1 315 ? -9.877 -8.235 0.817 1.00 98.38 315 PHE A O 1
ATOM 2518 N N . ILE A 1 316 ? -11.499 -6.885 1.594 1.00 98.50 316 ILE A N 1
ATOM 2519 C CA . ILE A 1 316 ? -11.516 -6.003 0.416 1.00 98.50 316 ILE A CA 1
ATOM 2520 C C . ILE A 1 316 ? -10.182 -5.257 0.283 1.00 98.50 316 ILE A C 1
ATOM 2522 O O . ILE A 1 316 ? -9.601 -5.204 -0.805 1.00 98.50 316 ILE A O 1
ATOM 2526 N N . LEU A 1 317 ? -9.646 -4.732 1.389 1.00 98.12 317 LEU A N 1
ATOM 2527 C CA . LEU A 1 317 ? -8.350 -4.058 1.391 1.00 98.12 317 LEU A CA 1
ATOM 2528 C C . LEU A 1 317 ? -7.203 -5.026 1.047 1.00 98.12 317 LEU A C 1
ATOM 2530 O O . LEU A 1 317 ? -6.301 -4.659 0.291 1.00 98.12 317 LEU A O 1
ATOM 2534 N N . ALA A 1 318 ? -7.260 -6.278 1.518 1.00 98.44 318 ALA A N 1
ATOM 2535 C CA . ALA A 1 318 ? -6.310 -7.330 1.154 1.00 98.44 318 ALA A CA 1
ATOM 2536 C C . ALA A 1 318 ? -6.343 -7.650 -0.348 1.00 98.44 318 ALA A C 1
ATOM 2538 O O . ALA A 1 318 ? -5.290 -7.728 -0.986 1.00 98.44 318 ALA A O 1
ATOM 2539 N N . ALA A 1 319 ? -7.534 -7.757 -0.944 1.00 98.44 319 ALA A N 1
ATOM 2540 C CA . ALA A 1 319 ? -7.679 -7.913 -2.390 1.00 98.44 319 ALA A CA 1
ATOM 2541 C C . ALA A 1 319 ? -7.074 -6.717 -3.151 1.00 98.44 319 ALA A C 1
ATOM 2543 O O . ALA A 1 319 ? -6.361 -6.907 -4.142 1.00 98.44 319 ALA A O 1
ATOM 2544 N N . GLY A 1 320 ? -7.287 -5.493 -2.656 1.00 98.38 320 GLY A N 1
ATOM 2545 C CA . GLY A 1 320 ? -6.655 -4.276 -3.170 1.00 98.38 320 GLY A CA 1
ATOM 2546 C C . GLY A 1 320 ? -5.122 -4.324 -3.120 1.00 98.38 320 GLY A C 1
ATOM 2547 O O . GLY A 1 320 ? -4.468 -4.016 -4.118 1.00 98.38 320 GLY A O 1
ATOM 2548 N N . ALA A 1 321 ? -4.542 -4.776 -2.004 1.00 98.06 321 ALA A N 1
ATOM 2549 C CA . ALA A 1 321 ? -3.094 -4.920 -1.839 1.00 98.06 321 ALA A CA 1
ATOM 2550 C C . ALA A 1 321 ? -2.494 -5.947 -2.817 1.00 98.06 321 ALA A C 1
ATOM 2552 O O . ALA A 1 321 ? -1.498 -5.658 -3.483 1.00 98.06 321 ALA A O 1
ATOM 2553 N N . VAL A 1 322 ? -3.144 -7.104 -2.995 1.00 98.19 322 VAL A N 1
ATOM 2554 C CA . VAL A 1 322 ? -2.730 -8.110 -3.990 1.00 98.19 322 VAL A CA 1
ATOM 2555 C C . VAL A 1 322 ? -2.799 -7.537 -5.409 1.00 98.19 322 VAL A C 1
ATOM 2557 O O . VAL A 1 322 ? -1.850 -7.686 -6.183 1.00 98.19 322 VAL A O 1
ATOM 2560 N N . CYS A 1 323 ? -3.880 -6.829 -5.753 1.00 98.25 323 CYS A N 1
ATOM 2561 C CA . CYS A 1 323 ? -4.014 -6.171 -7.055 1.00 98.25 323 CYS A CA 1
ATOM 2562 C C . CYS A 1 323 ? -2.894 -5.146 -7.297 1.00 98.25 323 CYS A C 1
ATOM 2564 O O . CYS A 1 323 ? -2.323 -5.105 -8.391 1.00 98.25 323 CYS A O 1
ATOM 2566 N N . LEU A 1 324 ? -2.537 -4.358 -6.278 1.00 97.94 324 LEU A N 1
ATOM 2567 C CA . LEU A 1 324 ? -1.436 -3.397 -6.340 1.00 97.94 324 LEU A CA 1
ATOM 2568 C C . LEU A 1 324 ? -0.082 -4.084 -6.529 1.00 97.94 324 LEU A C 1
ATOM 2570 O O . LEU A 1 324 ? 0.695 -3.658 -7.385 1.00 97.94 324 LEU A O 1
ATOM 2574 N N . ALA A 1 325 ? 0.187 -5.174 -5.808 1.00 97.75 325 ALA A N 1
ATOM 2575 C CA . ALA A 1 325 ? 1.416 -5.950 -5.953 1.00 97.75 325 ALA A CA 1
ATOM 2576 C C . ALA A 1 325 ? 1.565 -6.541 -7.368 1.00 97.75 325 ALA A C 1
ATOM 2578 O O . ALA A 1 325 ? 2.647 -6.471 -7.967 1.00 97.75 325 ALA A O 1
ATOM 2579 N N . LEU A 1 326 ? 0.474 -7.069 -7.937 1.00 97.88 326 LEU A N 1
ATOM 2580 C CA . LEU A 1 326 ? 0.443 -7.592 -9.306 1.00 97.88 326 LEU A CA 1
ATOM 2581 C C . LEU A 1 326 ? 0.688 -6.488 -10.340 1.00 97.88 326 LEU A C 1
ATOM 2583 O O . LEU A 1 326 ? 1.559 -6.639 -11.203 1.00 97.88 326 LEU A O 1
ATOM 2587 N N . LEU A 1 327 ? -0.029 -5.363 -10.234 1.00 98.06 327 LEU A N 1
ATOM 2588 C CA . LEU A 1 327 ? 0.122 -4.225 -11.141 1.00 98.06 327 LEU A CA 1
ATOM 2589 C C . LEU A 1 327 ? 1.541 -3.639 -11.076 1.00 98.06 327 LEU A C 1
ATOM 2591 O O . LEU A 1 327 ? 2.163 -3.406 -12.115 1.00 98.06 327 LEU A O 1
ATOM 2595 N N . ASN A 1 328 ? 2.076 -3.458 -9.866 1.00 98.06 328 ASN A N 1
ATOM 2596 C CA . ASN A 1 328 ? 3.432 -2.965 -9.647 1.00 98.06 328 ASN A CA 1
ATOM 2597 C C . ASN A 1 328 ? 4.475 -3.900 -10.269 1.00 98.06 328 ASN A C 1
ATOM 2599 O O . ASN A 1 328 ? 5.337 -3.455 -11.028 1.00 98.06 328 ASN A O 1
ATOM 2603 N N . THR A 1 329 ? 4.373 -5.207 -10.009 1.00 97.50 329 THR A N 1
ATOM 2604 C CA . THR A 1 329 ? 5.306 -6.197 -10.565 1.00 97.50 329 THR A CA 1
ATOM 2605 C C . THR A 1 329 ? 5.263 -6.195 -12.089 1.00 97.50 329 THR A C 1
ATOM 2607 O O . THR A 1 329 ? 6.313 -6.182 -12.733 1.00 97.50 329 THR A O 1
ATOM 2610 N N . PHE A 1 330 ? 4.067 -6.163 -12.677 1.00 97.94 330 PHE A N 1
ATOM 2611 C CA . PHE A 1 330 ? 3.886 -6.148 -14.124 1.00 97.94 330 PHE A CA 1
ATOM 2612 C C . PHE A 1 330 ? 4.526 -4.913 -14.777 1.00 97.94 330 PHE A C 1
ATOM 2614 O O . PHE A 1 330 ? 5.384 -5.046 -15.657 1.00 97.94 330 PHE A O 1
ATOM 2621 N N . VAL A 1 331 ? 4.163 -3.709 -14.323 1.00 97.81 331 VAL A N 1
ATOM 2622 C CA . VAL A 1 331 ? 4.637 -2.450 -14.923 1.00 97.81 331 VAL A CA 1
ATOM 2623 C C . VAL A 1 331 ? 6.134 -2.251 -14.680 1.00 97.81 331 VAL A C 1
ATOM 2625 O O . VAL A 1 331 ? 6.870 -1.953 -15.622 1.00 97.81 331 VAL A O 1
ATOM 2628 N N . THR A 1 332 ? 6.619 -2.478 -13.458 1.00 97.44 332 THR A N 1
ATOM 2629 C CA . THR A 1 332 ? 8.031 -2.267 -13.108 1.00 97.44 332 THR A CA 1
ATOM 2630 C C . THR A 1 332 ? 8.948 -3.242 -13.850 1.00 97.44 332 THR A C 1
ATOM 2632 O O . THR A 1 332 ? 10.000 -2.842 -14.353 1.00 97.44 332 THR A O 1
ATOM 2635 N N . LYS A 1 333 ? 8.549 -4.511 -14.024 1.00 97.25 333 LYS A N 1
ATOM 2636 C CA . LYS A 1 333 ? 9.313 -5.466 -14.847 1.00 97.25 333 LYS A CA 1
ATOM 2637 C C . LYS A 1 333 ? 9.370 -5.030 -16.312 1.00 97.25 333 LYS A C 1
ATOM 2639 O O . LYS A 1 333 ? 10.451 -5.070 -16.902 1.00 97.25 333 LYS A O 1
ATOM 2644 N N . ALA A 1 334 ? 8.253 -4.572 -16.882 1.00 97.06 334 ALA A N 1
ATOM 2645 C CA . ALA A 1 334 ? 8.216 -4.069 -18.256 1.00 97.06 334 ALA A CA 1
ATOM 2646 C C . ALA A 1 334 ? 9.131 -2.846 -18.445 1.00 97.06 334 ALA A C 1
ATOM 2648 O O . ALA A 1 334 ? 9.880 -2.762 -19.421 1.00 97.06 334 ALA A O 1
ATOM 2649 N N . VAL A 1 335 ? 9.127 -1.913 -17.488 1.00 97.12 335 VAL A N 1
ATOM 2650 C CA . VAL A 1 335 ? 10.013 -0.738 -17.489 1.00 97.12 335 VAL A CA 1
ATOM 2651 C C . VAL A 1 335 ? 11.478 -1.149 -17.406 1.00 97.12 335 VAL A C 1
ATOM 2653 O O . VAL A 1 335 ? 12.292 -0.648 -18.182 1.00 97.12 335 VAL A O 1
ATOM 2656 N N . ASN A 1 336 ? 11.816 -2.067 -16.502 1.00 96.19 336 ASN A N 1
ATOM 2657 C CA . ASN A 1 336 ? 13.187 -2.529 -16.318 1.00 96.19 336 ASN A CA 1
ATOM 2658 C C . ASN A 1 336 ? 13.727 -3.212 -17.576 1.00 96.19 336 ASN A C 1
ATOM 2660 O O . ASN A 1 336 ? 14.852 -2.922 -17.982 1.00 96.19 336 ASN A O 1
ATOM 2664 N N . GLN A 1 337 ? 12.921 -4.047 -18.244 1.00 96.31 337 GLN A N 1
ATOM 2665 C CA . GLN A 1 337 ? 13.321 -4.628 -19.526 1.00 96.31 337 GLN A CA 1
ATOM 2666 C C . GLN A 1 337 ? 13.511 -3.552 -20.602 1.00 96.31 337 GLN A C 1
ATOM 2668 O O . GLN A 1 337 ? 14.507 -3.579 -21.321 1.00 96.31 337 GLN A O 1
ATOM 2673 N N . TYR A 1 338 ? 12.608 -2.575 -20.691 1.00 95.94 338 TYR A N 1
ATOM 2674 C CA . TYR A 1 338 ? 12.751 -1.474 -21.643 1.00 95.94 338 TYR A CA 1
ATOM 2675 C C . TYR A 1 338 ? 14.056 -0.683 -21.431 1.00 95.94 338 TYR A C 1
ATOM 2677 O O . TYR A 1 338 ? 14.763 -0.376 -22.393 1.00 95.94 338 TYR A O 1
ATOM 2685 N N . LEU A 1 339 ? 14.386 -0.348 -20.178 1.00 94.69 339 LEU A N 1
ATOM 2686 C CA . LEU A 1 339 ? 15.622 0.368 -19.842 1.00 94.69 339 LEU A CA 1
ATOM 2687 C C . LEU A 1 339 ? 16.860 -0.489 -20.135 1.00 94.69 339 LEU A C 1
ATOM 2689 O O . LEU A 1 339 ? 17.854 0.023 -20.649 1.00 94.69 339 LEU A O 1
ATOM 2693 N N . TYR A 1 340 ? 16.781 -1.795 -19.866 1.00 94.06 340 TYR A N 1
ATOM 2694 C CA . TYR A 1 340 ? 17.842 -2.744 -20.185 1.00 94.06 340 TYR A CA 1
ATOM 2695 C C . TYR A 1 340 ? 18.120 -2.800 -21.693 1.00 94.06 340 TYR A C 1
ATOM 2697 O O . TYR A 1 340 ? 19.264 -2.609 -22.104 1.00 94.06 340 TYR A O 1
ATOM 2705 N N . GLU A 1 341 ? 17.091 -2.977 -22.524 1.00 94.12 341 GLU A N 1
ATOM 2706 C CA . GLU A 1 341 ? 17.228 -3.022 -23.986 1.00 94.12 341 GLU A CA 1
ATOM 2707 C C . GLU A 1 341 ? 17.818 -1.727 -24.552 1.00 94.12 341 GLU A C 1
ATOM 2709 O O . GLU A 1 341 ? 18.680 -1.771 -25.429 1.00 94.12 341 GLU A O 1
ATOM 2714 N N . LYS A 1 342 ? 17.411 -0.571 -24.015 1.00 93.25 342 LYS A N 1
ATOM 2715 C CA . LYS A 1 342 ? 17.986 0.722 -24.403 1.00 93.25 342 LYS A CA 1
ATOM 2716 C C . LYS A 1 342 ? 19.468 0.823 -24.059 1.00 93.25 342 LYS A C 1
ATOM 2718 O O . LYS A 1 342 ? 20.254 1.189 -24.925 1.00 93.25 342 LYS A O 1
ATOM 2723 N N . SER A 1 343 ? 19.854 0.401 -22.857 1.00 92.12 343 SER A N 1
ATOM 2724 C CA . SER A 1 343 ? 21.264 0.388 -22.453 1.00 92.12 343 SER A CA 1
ATOM 2725 C C . SER A 1 343 ? 22.126 -0.579 -23.275 1.00 92.12 343 SER A C 1
ATOM 2727 O O . SER A 1 343 ? 23.325 -0.361 -23.416 1.00 92.12 343 SER A O 1
ATOM 2729 N N . GLN A 1 344 ? 21.539 -1.658 -23.807 1.00 91.56 344 GLN A N 1
ATOM 2730 C CA . GLN A 1 344 ? 22.238 -2.592 -24.692 1.00 91.56 344 GLN A CA 1
ATOM 2731 C C . GLN A 1 344 ? 22.390 -2.030 -26.104 1.00 91.56 344 GLN A C 1
ATOM 2733 O O . GLN A 1 344 ? 23.436 -2.211 -26.716 1.00 91.56 344 GLN A O 1
ATOM 2738 N N . LEU A 1 345 ? 21.373 -1.332 -26.614 1.00 91.25 345 LEU A N 1
ATOM 2739 C CA . LEU A 1 345 ? 21.454 -0.667 -27.913 1.00 91.25 345 LEU A CA 1
ATOM 2740 C C . LEU A 1 345 ? 22.543 0.413 -27.919 1.00 91.25 345 LEU A C 1
ATOM 2742 O O . LEU A 1 345 ? 23.334 0.459 -28.851 1.00 91.25 345 LEU A O 1
ATOM 2746 N N . GLU A 1 346 ? 22.619 1.223 -26.859 1.00 90.19 346 GLU A N 1
ATOM 2747 C CA . GLU A 1 346 ? 23.667 2.240 -26.698 1.00 90.19 346 GLU A CA 1
ATOM 2748 C C . GLU A 1 346 ? 25.074 1.625 -26.734 1.00 90.19 346 GLU A C 1
ATOM 2750 O O . GLU A 1 346 ? 25.947 2.151 -27.414 1.00 90.19 346 GLU A O 1
ATOM 2755 N N . LYS A 1 347 ? 25.279 0.474 -26.077 1.00 89.69 347 LYS A N 1
ATOM 2756 C CA . LYS A 1 347 ? 26.564 -0.242 -26.115 1.00 89.69 347 LYS A CA 1
ATOM 2757 C C . LYS A 1 347 ? 26.899 -0.790 -27.494 1.00 89.69 347 LYS A C 1
ATOM 2759 O O . LYS A 1 347 ? 28.021 -0.626 -27.935 1.00 89.69 347 LYS A O 1
ATOM 2764 N N . LYS A 1 348 ? 25.933 -1.403 -28.188 1.00 90.25 348 LYS A N 1
ATOM 2765 C CA . LYS A 1 348 ? 26.165 -1.920 -29.545 1.00 90.25 348 LYS A CA 1
ATOM 2766 C C . LYS A 1 348 ? 26.589 -0.813 -30.508 1.00 90.25 348 LYS A C 1
ATOM 2768 O O . LYS A 1 348 ? 27.501 -1.022 -31.290 1.00 90.25 348 LYS A O 1
ATOM 2773 N N . MET A 1 349 ? 25.963 0.361 -30.417 1.00 89.56 349 MET A N 1
ATOM 2774 C CA . MET A 1 349 ? 26.357 1.520 -31.225 1.00 89.56 349 MET A CA 1
ATOM 2775 C C . MET A 1 349 ? 27.769 2.010 -30.871 1.00 89.56 349 MET A C 1
ATOM 2777 O O . MET A 1 349 ? 28.526 2.382 -31.760 1.00 89.56 349 MET A O 1
ATOM 2781 N N . GLU A 1 350 ? 28.134 2.004 -29.587 1.00 87.88 350 GLU A N 1
ATOM 2782 C CA . GLU A 1 350 ? 29.485 2.346 -29.123 1.00 87.88 350 GLU A CA 1
ATOM 2783 C C . GLU A 1 350 ? 30.535 1.343 -29.645 1.00 87.88 350 GLU A C 1
ATOM 2785 O O . GLU A 1 350 ? 31.577 1.754 -30.157 1.00 87.88 350 GLU A O 1
ATOM 2790 N N . ASP A 1 351 ? 30.218 0.046 -29.599 1.00 88.50 351 ASP A N 1
ATOM 2791 C CA . ASP A 1 351 ? 31.074 -1.038 -30.086 1.00 88.50 351 ASP A CA 1
ATOM 2792 C C . ASP A 1 351 ? 31.239 -0.976 -31.620 1.00 88.50 351 ASP A C 1
ATOM 2794 O O . ASP A 1 351 ? 32.367 -1.003 -32.106 1.00 88.50 351 ASP A O 1
ATOM 2798 N N . GLU A 1 352 ? 30.156 -0.801 -32.389 1.00 89.94 352 GLU A N 1
ATOM 2799 C CA . GLU A 1 352 ? 30.197 -0.682 -33.860 1.00 89.94 352 GLU A CA 1
ATOM 2800 C C . GLU A 1 352 ? 31.057 0.503 -34.325 1.00 89.94 352 GLU A C 1
ATOM 2802 O O . GLU A 1 352 ? 31.868 0.370 -35.244 1.00 89.94 352 GLU A O 1
ATOM 2807 N N . VAL A 1 353 ? 30.937 1.657 -33.657 1.00 87.00 353 VAL A N 1
ATOM 2808 C CA . VAL A 1 353 ? 31.778 2.831 -33.941 1.00 87.00 353 VAL A CA 1
ATOM 2809 C C . VAL A 1 353 ? 33.251 2.534 -33.646 1.00 87.00 353 VAL A C 1
ATOM 2811 O O . VAL A 1 353 ? 34.127 2.995 -34.380 1.00 87.00 353 VAL A O 1
ATOM 2814 N N . SER A 1 354 ? 33.541 1.748 -32.604 1.00 85.69 354 SER A N 1
ATOM 2815 C CA . SER A 1 354 ? 34.912 1.362 -32.259 1.00 85.69 354 SER A CA 1
ATOM 2816 C C . SER A 1 354 ? 35.527 0.368 -33.254 1.00 85.69 354 SER A C 1
ATOM 2818 O O . SER A 1 354 ? 36.708 0.503 -33.583 1.00 85.69 354 SER A O 1
ATOM 2820 N N . THR A 1 355 ? 34.739 -0.579 -33.782 1.00 87.69 355 THR A N 1
ATOM 2821 C CA . THR A 1 355 ? 35.180 -1.553 -34.794 1.00 87.69 355 THR A CA 1
ATOM 2822 C C . THR A 1 355 ? 35.522 -0.865 -36.109 1.00 87.69 355 THR A C 1
ATOM 2824 O O . THR A 1 355 ? 36.645 -1.007 -36.580 1.00 87.69 355 THR A O 1
ATOM 2827 N N . ILE A 1 356 ? 34.632 -0.009 -36.631 1.00 87.50 356 ILE A N 1
ATOM 2828 C CA . ILE A 1 356 ? 34.875 0.735 -37.882 1.00 87.50 356 ILE A CA 1
ATOM 2829 C C . ILE A 1 356 ? 36.163 1.569 -37.791 1.00 87.50 356 ILE A C 1
ATOM 2831 O O . ILE A 1 356 ? 36.924 1.671 -38.751 1.00 87.50 356 ILE A O 1
ATOM 2835 N N . GLN A 1 357 ? 36.440 2.158 -36.624 1.00 81.38 357 GLN A N 1
ATOM 2836 C CA . GLN A 1 357 ? 37.645 2.961 -36.415 1.00 81.38 357 GLN A CA 1
ATOM 2837 C C . GLN A 1 357 ? 38.928 2.125 -36.255 1.00 81.38 357 GLN A C 1
ATOM 2839 O O . GLN A 1 357 ? 40.028 2.670 -36.348 1.00 81.38 357 GLN A O 1
ATOM 2844 N N . THR A 1 358 ? 38.809 0.837 -35.943 1.00 83.06 358 THR A N 1
ATOM 2845 C CA . THR A 1 358 ? 39.953 -0.075 -35.810 1.00 83.06 358 THR A CA 1
ATOM 2846 C C . THR A 1 358 ? 40.305 -0.653 -37.176 1.00 83.06 358 THR A C 1
ATOM 2848 O O . THR A 1 358 ? 41.459 -0.547 -37.579 1.00 83.06 358 THR A O 1
ATOM 2851 N N . ASP A 1 359 ? 39.302 -1.089 -37.943 1.00 83.94 359 ASP A N 1
ATOM 2852 C CA . ASP A 1 359 ? 39.475 -1.583 -39.315 1.00 83.94 359 ASP A CA 1
ATOM 2853 C C . ASP A 1 359 ? 40.106 -0.510 -40.225 1.00 83.94 359 ASP A C 1
ATOM 2855 O O . ASP A 1 359 ? 41.043 -0.787 -40.970 1.00 83.94 359 ASP A O 1
ATOM 2859 N N . ALA A 1 360 ? 39.671 0.752 -40.096 1.00 82.25 360 ALA A N 1
ATOM 2860 C CA . ALA A 1 360 ? 40.246 1.871 -40.850 1.00 82.25 360 ALA A CA 1
ATOM 2861 C C . ALA A 1 360 ? 41.702 2.212 -40.465 1.00 82.25 360 ALA A C 1
ATOM 2863 O O . ALA A 1 360 ? 42.403 2.850 -41.249 1.00 82.25 360 ALA A O 1
ATOM 2864 N N . LEU A 1 361 ? 42.157 1.845 -39.258 1.00 80.00 361 LEU A N 1
ATOM 2865 C CA . LEU A 1 361 ? 43.540 2.068 -38.821 1.00 80.00 361 LEU A CA 1
ATOM 2866 C C . LEU A 1 361 ? 44.452 0.908 -39.237 1.00 80.00 361 LEU A C 1
ATOM 2868 O O . LEU A 1 361 ? 45.588 1.159 -39.629 1.00 80.00 361 LEU A O 1
ATOM 2872 N N . GLU A 1 362 ? 43.961 -0.333 -39.188 1.00 81.38 362 GLU A N 1
ATOM 2873 C CA . GLU A 1 362 ? 44.723 -1.508 -39.629 1.00 81.38 362 GLU A CA 1
ATOM 2874 C C . GLU A 1 362 ? 45.035 -1.459 -41.132 1.00 81.38 362 GLU A C 1
ATOM 2876 O O . GLU A 1 362 ? 46.146 -1.804 -41.525 1.00 81.38 362 GLU A O 1
ATOM 2881 N N . GLU A 1 363 ? 44.132 -0.925 -41.965 1.00 80.81 363 GLU A N 1
ATOM 2882 C CA . GLU A 1 363 ? 44.395 -0.734 -43.403 1.00 80.81 363 GLU A CA 1
ATOM 2883 C C . GLU A 1 363 ? 45.528 0.284 -43.680 1.00 80.81 363 GLU A C 1
ATOM 2885 O O . GLU A 1 363 ? 46.131 0.274 -44.753 1.00 80.81 363 GLU A O 1
ATOM 2890 N N . ALA A 1 364 ? 45.872 1.144 -42.713 1.00 77.81 364 ALA A N 1
ATOM 2891 C CA . ALA A 1 364 ? 46.921 2.155 -42.861 1.00 77.81 364 ALA A CA 1
ATOM 2892 C C . ALA A 1 364 ? 48.325 1.691 -42.413 1.00 77.81 364 ALA A C 1
ATOM 2894 O O . ALA A 1 364 ? 49.301 2.396 -42.679 1.00 77.81 364 ALA A O 1
ATOM 2895 N N . THR A 1 365 ? 48.462 0.537 -41.748 1.00 75.19 365 THR A N 1
ATOM 2896 C CA . THR A 1 365 ? 49.748 0.041 -41.222 1.00 75.19 365 THR A CA 1
ATOM 2897 C C . THR A 1 365 ? 50.053 -1.376 -41.714 1.00 75.19 365 THR A C 1
ATOM 2899 O O . THR A 1 365 ? 49.715 -2.356 -41.060 1.00 75.19 365 THR A O 1
ATOM 2902 N N . ASP A 1 366 ? 50.738 -1.472 -42.856 1.00 70.94 366 ASP A N 1
ATOM 2903 C CA . ASP A 1 366 ? 51.185 -2.711 -43.523 1.00 70.94 366 ASP A CA 1
ATOM 2904 C C . ASP A 1 366 ? 52.453 -3.321 -42.867 1.00 70.94 366 ASP A C 1
ATOM 2906 O O . ASP A 1 366 ? 53.419 -3.685 -43.539 1.00 70.94 366 ASP A O 1
ATOM 2910 N N . ASP A 1 367 ? 52.497 -3.384 -41.529 1.00 67.75 367 ASP A N 1
ATOM 2911 C CA . ASP A 1 367 ? 53.630 -3.945 -40.775 1.00 67.75 367 ASP A CA 1
ATOM 2912 C C . ASP A 1 367 ? 53.299 -5.359 -40.254 1.00 67.75 367 ASP A C 1
ATOM 2914 O O . ASP A 1 367 ? 52.602 -5.557 -39.259 1.00 67.75 367 ASP A O 1
ATOM 2918 N N . ASN A 1 368 ? 53.853 -6.358 -40.946 1.00 71.19 368 ASN A N 1
ATOM 2919 C CA . ASN A 1 368 ? 53.612 -7.811 -40.868 1.00 71.19 368 ASN A CA 1
ATOM 2920 C C . ASN A 1 368 ? 53.915 -8.539 -39.524 1.00 71.19 368 ASN A C 1
ATOM 2922 O O . ASN A 1 368 ? 54.187 -9.737 -39.537 1.00 71.19 368 ASN A O 1
ATOM 2926 N N . ASN A 1 369 ? 53.899 -7.882 -38.357 1.00 70.31 369 ASN A N 1
ATOM 2927 C CA . ASN A 1 369 ? 54.434 -8.464 -37.108 1.00 70.31 369 ASN A CA 1
ATOM 2928 C C . ASN A 1 369 ? 53.561 -8.310 -35.838 1.00 70.31 369 ASN A C 1
ATOM 2930 O O . ASN A 1 369 ? 54.099 -8.191 -34.734 1.00 70.31 369 ASN A O 1
ATOM 2934 N N . SER A 1 370 ? 52.227 -8.350 -35.927 1.00 61.06 370 SER A N 1
ATOM 2935 C CA . SER A 1 370 ? 51.361 -8.288 -34.734 1.00 61.06 370 SER A CA 1
ATOM 2936 C C . SER A 1 370 ? 50.957 -9.674 -34.193 1.00 61.06 370 SER A C 1
ATOM 2938 O O . SER A 1 370 ? 50.445 -10.550 -34.887 1.00 61.06 370 SER A O 1
ATOM 2940 N N . VAL A 1 371 ? 51.225 -9.880 -32.901 1.00 71.00 371 VAL A N 1
ATOM 2941 C CA . VAL A 1 371 ? 50.922 -11.100 -32.136 1.00 71.00 371 VAL A CA 1
ATOM 2942 C C . VAL A 1 371 ? 49.446 -11.081 -31.699 1.00 71.00 371 VAL A C 1
ATOM 2944 O O . VAL A 1 371 ? 49.014 -10.085 -31.117 1.00 71.00 371 VAL A O 1
ATOM 2947 N N . PRO A 1 372 ? 48.664 -12.159 -31.904 1.00 64.31 372 PRO A N 1
ATOM 2948 C CA . PRO A 1 372 ? 47.240 -12.185 -31.568 1.00 64.31 372 PRO A CA 1
ATOM 2949 C C . PRO A 1 372 ? 47.006 -12.156 -30.047 1.00 64.31 372 PRO A C 1
ATOM 2951 O O . PRO A 1 372 ? 47.296 -13.110 -29.322 1.00 64.31 372 PRO A O 1
ATOM 2954 N N . SER A 1 373 ? 46.432 -11.061 -29.553 1.00 58.78 373 SER A N 1
ATOM 2955 C CA . SER A 1 373 ? 46.046 -10.828 -28.155 1.00 58.78 373 SER A CA 1
ATOM 2956 C C . SER A 1 373 ? 44.705 -11.507 -27.813 1.00 58.78 373 SER A C 1
ATOM 2958 O O . SER A 1 373 ? 43.689 -10.871 -27.559 1.00 58.78 373 SER A O 1
ATOM 2960 N N . LEU A 1 374 ? 44.697 -12.844 -27.787 1.00 58.00 374 LEU A N 1
ATOM 2961 C CA . LEU A 1 374 ? 43.493 -13.689 -27.669 1.00 58.00 374 LEU A CA 1
ATOM 2962 C C . LEU A 1 374 ? 42.970 -13.960 -26.236 1.00 58.00 374 LEU A C 1
ATOM 2964 O O . LEU A 1 374 ? 42.140 -14.846 -26.048 1.00 58.00 374 LEU A O 1
ATOM 2968 N N . LEU A 1 375 ? 43.417 -13.233 -25.205 1.00 56.91 375 LEU A N 1
ATOM 2969 C CA . LEU A 1 375 ? 43.086 -13.547 -23.798 1.00 56.91 375 LEU A CA 1
ATOM 2970 C C . LEU A 1 375 ? 42.396 -12.407 -23.034 1.00 56.91 375 LEU A C 1
ATOM 2972 O O . LEU A 1 375 ? 42.646 -12.195 -21.848 1.00 56.91 375 LEU A O 1
ATOM 2976 N N . SER A 1 376 ? 41.477 -11.692 -23.684 1.00 61.31 376 SER A N 1
ATOM 2977 C CA . SER A 1 376 ? 40.554 -10.804 -22.968 1.00 61.31 376 SER A CA 1
ATOM 2978 C C . SER A 1 376 ? 39.430 -11.648 -22.353 1.00 61.31 376 SER A C 1
ATOM 2980 O O . SER A 1 376 ? 38.457 -12.007 -23.014 1.00 61.31 376 SER A O 1
ATOM 2982 N N . GLY A 1 377 ? 39.617 -12.056 -21.094 1.00 65.25 377 GLY A N 1
ATOM 2983 C CA . GLY A 1 377 ? 38.721 -12.958 -20.368 1.00 65.25 377 GLY A CA 1
ATOM 2984 C C . GLY A 1 377 ? 37.274 -12.459 -20.333 1.00 65.25 377 GLY A C 1
ATOM 2985 O O . GLY A 1 377 ? 36.943 -11.502 -19.632 1.00 65.25 377 GLY A O 1
ATOM 2986 N N . SER A 1 378 ? 36.389 -13.140 -21.060 1.00 69.75 378 SER A N 1
ATOM 2987 C CA . SER A 1 378 ? 34.954 -12.871 -21.072 1.00 69.75 378 SER A CA 1
ATOM 2988 C C . SER A 1 378 ? 34.347 -13.188 -19.702 1.00 69.75 378 SER A C 1
ATOM 2990 O O . SER A 1 378 ? 34.025 -14.336 -19.392 1.00 69.75 378 SER A O 1
ATOM 2992 N N . SER A 1 379 ? 34.196 -12.171 -18.854 1.00 76.62 379 SER A N 1
ATOM 2993 C CA . SER A 1 379 ? 33.470 -12.293 -17.589 1.00 76.62 379 SER A CA 1
ATOM 2994 C C . SER A 1 379 ? 31.993 -12.579 -17.877 1.00 76.62 379 SER A C 1
ATOM 2996 O O . SER A 1 379 ? 31.244 -11.704 -18.318 1.00 76.62 379 SER A O 1
ATOM 2998 N N . ILE A 1 380 ? 31.580 -13.827 -17.651 1.00 80.62 380 ILE A N 1
ATOM 2999 C CA . ILE A 1 380 ? 30.205 -14.291 -17.846 1.00 80.62 380 ILE A CA 1
ATOM 3000 C C . ILE A 1 380 ? 29.329 -13.645 -16.768 1.00 80.62 380 ILE A C 1
ATOM 3002 O O . ILE A 1 380 ? 29.367 -14.031 -15.600 1.00 80.62 380 ILE A O 1
ATOM 3006 N N . LYS A 1 381 ? 28.534 -12.640 -17.146 1.00 81.56 381 LYS A N 1
ATOM 3007 C CA . LYS A 1 381 ? 27.525 -12.057 -16.253 1.00 81.56 381 LYS A CA 1
ATOM 3008 C C . LYS A 1 381 ? 26.266 -12.923 -16.287 1.00 81.56 381 LYS A C 1
ATOM 3010 O O . LYS A 1 381 ? 25.829 -13.282 -17.382 1.00 81.56 381 LYS A O 1
ATOM 3015 N N . PRO A 1 382 ? 25.662 -13.242 -15.127 1.00 86.31 382 PRO A N 1
ATOM 3016 C CA . PRO A 1 382 ? 24.408 -13.971 -15.103 1.00 86.31 382 PRO A CA 1
ATOM 3017 C C . PRO A 1 382 ? 23.348 -13.178 -15.863 1.00 86.31 382 PRO A C 1
ATOM 3019 O O . PRO A 1 382 ? 23.221 -11.958 -15.727 1.00 86.31 382 PRO A O 1
ATOM 3022 N N . VAL A 1 383 ? 22.605 -13.899 -16.687 1.00 85.50 383 VAL A N 1
ATOM 3023 C CA . VAL A 1 383 ? 21.527 -13.354 -17.494 1.00 85.50 383 VAL A CA 1
ATOM 3024 C C . VAL A 1 383 ? 20.371 -12.915 -16.581 1.00 85.50 383 VAL A C 1
ATOM 3026 O O . VAL A 1 383 ? 19.902 -13.725 -15.777 1.00 85.50 383 VAL A O 1
ATOM 3029 N N . PRO A 1 384 ? 19.898 -11.657 -16.662 1.00 91.31 384 PRO A N 1
ATOM 3030 C CA . PRO A 1 384 ? 18.758 -11.215 -15.867 1.00 91.31 384 PRO A CA 1
ATOM 3031 C C . PRO A 1 384 ? 17.455 -11.846 -16.377 1.00 91.31 384 PRO A C 1
ATOM 3033 O O . PRO A 1 384 ? 17.252 -11.951 -17.580 1.00 91.31 384 PRO A O 1
ATOM 3036 N N . VAL A 1 385 ? 16.543 -12.197 -15.463 1.00 94.25 385 VAL A N 1
ATOM 3037 C CA . VAL A 1 385 ? 15.175 -12.613 -15.821 1.00 94.25 385 VAL A CA 1
ATOM 3038 C C . VAL A 1 385 ? 14.421 -11.411 -16.387 1.00 94.25 385 VAL A C 1
ATOM 3040 O O . VAL A 1 385 ? 14.256 -10.400 -15.693 1.00 94.25 385 VAL A O 1
ATOM 3043 N N . LEU A 1 386 ? 13.962 -11.519 -17.632 1.00 95.62 386 LEU A N 1
ATOM 3044 C CA . LEU A 1 386 ? 13.301 -10.433 -18.349 1.00 95.62 386 LEU A CA 1
ATOM 3045 C C . LEU A 1 386 ? 11.776 -10.484 -18.172 1.00 95.62 386 LEU A C 1
ATOM 3047 O O . LEU A 1 386 ? 11.187 -11.508 -17.822 1.00 95.62 386 LEU A O 1
ATOM 3051 N N . PHE A 1 387 ? 11.104 -9.363 -18.436 1.00 96.88 387 PHE A N 1
ATOM 3052 C CA . PHE A 1 387 ? 9.639 -9.280 -18.416 1.00 96.88 387 PHE A CA 1
ATOM 3053 C C . PHE A 1 387 ? 8.998 -10.267 -19.407 1.00 96.88 387 PHE A C 1
ATOM 3055 O O . PHE A 1 387 ? 7.980 -10.883 -19.093 1.00 96.88 387 PHE A O 1
ATOM 3062 N N . THR A 1 388 ? 9.649 -10.504 -20.549 1.00 96.12 388 THR A N 1
ATOM 3063 C CA . THR A 1 388 ? 9.249 -11.497 -21.560 1.00 96.12 388 THR A CA 1
ATOM 3064 C C . THR A 1 388 ? 9.286 -12.947 -21.092 1.00 96.12 388 THR A C 1
ATOM 3066 O O . THR A 1 388 ? 8.665 -13.796 -21.745 1.00 96.12 388 THR A O 1
ATOM 3069 N N . ASP A 1 389 ? 10.006 -13.220 -20.003 1.00 95.50 389 ASP A N 1
ATOM 3070 C CA . ASP A 1 389 ? 10.115 -14.546 -19.399 1.00 95.50 389 ASP A CA 1
ATOM 3071 C C . ASP A 1 389 ? 9.016 -14.741 -18.351 1.00 95.50 389 ASP A C 1
ATOM 3073 O O . ASP A 1 389 ? 8.292 -15.734 -18.398 1.00 95.50 389 ASP A O 1
ATOM 3077 N N . THR A 1 390 ? 8.823 -13.763 -17.455 1.00 96.56 390 THR A N 1
ATOM 3078 C CA . THR A 1 390 ? 7.786 -13.821 -16.408 1.00 96.56 390 THR A CA 1
ATOM 3079 C C . THR A 1 390 ? 6.369 -13.735 -16.981 1.00 96.56 390 THR A C 1
ATOM 3081 O O . THR A 1 390 ? 5.488 -14.481 -16.566 1.00 96.56 390 THR A O 1
ATOM 3084 N N . PHE A 1 391 ? 6.133 -12.852 -17.955 1.00 96.81 391 PHE A N 1
ATOM 3085 C CA . PHE A 1 391 ? 4.796 -12.550 -18.478 1.00 96.81 391 PHE A CA 1
ATOM 3086 C C . PHE A 1 391 ? 4.599 -13.060 -19.906 1.00 96.81 391 PHE A C 1
ATOM 3088 O O . PHE A 1 391 ? 3.921 -12.434 -20.721 1.00 96.81 391 PHE A O 1
ATOM 3095 N N . ARG A 1 392 ? 5.177 -14.226 -20.219 1.00 95.25 392 ARG A N 1
ATOM 3096 C CA . ARG A 1 392 ? 5.139 -14.829 -21.561 1.00 95.25 392 ARG A CA 1
ATOM 3097 C C . ARG A 1 392 ? 3.726 -14.931 -22.145 1.00 95.25 392 ARG A C 1
ATOM 3099 O O . ARG A 1 392 ? 3.557 -14.686 -23.333 1.00 95.25 392 ARG A O 1
ATOM 3106 N N . TRP A 1 393 ? 2.734 -15.267 -21.323 1.00 96.06 393 TRP A N 1
ATOM 3107 C CA . TRP A 1 393 ? 1.334 -15.442 -21.734 1.00 96.06 393 TRP A CA 1
ATOM 3108 C C . TRP A 1 393 ? 0.633 -14.134 -22.123 1.00 96.06 393 TRP A C 1
ATOM 3110 O O . TRP A 1 393 ? -0.359 -14.154 -22.844 1.00 96.06 393 TRP A O 1
ATOM 3120 N N . PHE A 1 394 ? 1.169 -12.992 -21.690 1.00 96.31 394 PHE A N 1
ATOM 3121 C CA . PHE A 1 394 ? 0.630 -11.665 -21.991 1.00 96.31 394 PHE A CA 1
ATOM 3122 C C . PHE A 1 394 ? 1.234 -11.051 -23.258 1.00 96.31 394 PHE A C 1
ATOM 3124 O O . PHE A 1 394 ? 0.967 -9.892 -23.564 1.00 96.31 394 PHE A O 1
ATOM 3131 N N . LEU A 1 395 ? 2.067 -11.792 -23.990 1.00 96.50 395 LEU A N 1
ATOM 3132 C CA . LEU A 1 395 ? 2.812 -11.296 -25.140 1.00 96.50 395 LEU A CA 1
ATOM 3133 C C . LEU A 1 395 ? 2.514 -12.122 -26.386 1.00 96.50 395 LEU A C 1
ATOM 3135 O O . LEU A 1 395 ? 2.441 -13.348 -26.326 1.00 96.50 395 LEU A O 1
ATOM 3139 N N . ARG A 1 396 ? 2.393 -11.448 -27.533 1.00 96.38 396 ARG A N 1
ATOM 3140 C CA . ARG A 1 396 ? 2.199 -12.092 -28.837 1.00 96.38 396 ARG A CA 1
ATOM 3141 C C . ARG A 1 396 ? 3.409 -11.829 -29.733 1.00 96.38 396 ARG A C 1
ATOM 3143 O O . ARG A 1 396 ? 3.982 -10.739 -29.707 1.00 96.38 396 ARG A O 1
ATOM 3150 N N . GLY A 1 397 ? 3.819 -12.852 -30.480 1.00 94.31 397 GLY A N 1
ATOM 3151 C CA . GLY A 1 397 ? 4.850 -12.722 -31.507 1.00 94.31 397 GLY A CA 1
ATOM 3152 C C . GLY A 1 397 ? 4.328 -11.944 -32.706 1.00 94.31 397 GLY A C 1
ATOM 3153 O O . GLY A 1 397 ? 3.164 -12.092 -33.080 1.00 94.31 397 GLY A O 1
ATOM 3154 N N . ASP A 1 398 ? 5.185 -11.107 -33.284 1.00 89.00 398 ASP A N 1
ATOM 3155 C CA . ASP A 1 398 ? 4.936 -10.464 -34.572 1.00 89.00 398 ASP A CA 1
ATOM 3156 C C . ASP A 1 398 ? 5.067 -11.532 -35.668 1.00 89.00 398 ASP A C 1
ATOM 3158 O O . ASP A 1 398 ? 6.151 -11.766 -36.201 1.00 89.00 398 ASP A O 1
ATOM 3162 N N . SER A 1 399 ? 3.987 -12.275 -35.926 1.00 82.94 399 SER A N 1
ATOM 3163 C CA . SER A 1 399 ? 3.898 -13.173 -37.078 1.00 82.94 399 SER A CA 1
ATOM 3164 C C . SER A 1 399 ? 3.976 -12.294 -38.322 1.00 82.94 399 SER A C 1
ATOM 3166 O O . SER A 1 399 ? 2.985 -11.669 -38.689 1.00 82.94 399 SER A O 1
ATOM 3168 N N . GLY A 1 400 ? 5.160 -12.186 -38.926 1.00 72.12 400 GLY A N 1
ATOM 3169 C CA . GLY A 1 400 ? 5.473 -11.297 -40.054 1.00 72.12 400 GLY A CA 1
ATOM 3170 C C . GLY A 1 400 ? 4.689 -11.541 -41.353 1.00 72.12 400 GLY A C 1
ATOM 3171 O O . GLY A 1 400 ? 5.120 -11.101 -42.411 1.00 72.12 400 GLY A O 1
ATOM 3172 N N . GLU A 1 401 ? 3.536 -12.207 -41.303 1.00 64.19 401 GLU A N 1
ATOM 3173 C CA . GLU A 1 401 ? 2.721 -12.618 -42.452 1.00 64.19 401 GLU A CA 1
ATOM 3174 C C . GLU A 1 401 ? 2.018 -11.471 -43.197 1.00 64.19 401 GLU A C 1
ATOM 3176 O O . GLU A 1 401 ? 1.393 -11.712 -44.224 1.00 64.19 401 GLU A O 1
ATOM 3181 N N . ASN A 1 402 ? 2.136 -10.217 -42.752 1.00 56.78 402 ASN A N 1
ATOM 3182 C CA . ASN A 1 402 ? 1.431 -9.094 -43.385 1.00 56.78 402 ASN A CA 1
ATOM 3183 C C . ASN A 1 402 ? 2.309 -8.137 -44.209 1.00 56.78 402 ASN A C 1
ATOM 3185 O O . ASN A 1 402 ? 1.789 -7.122 -44.670 1.00 56.78 402 ASN A O 1
ATOM 3189 N N . GLN A 1 403 ? 3.600 -8.421 -44.439 1.00 52.78 403 GLN A N 1
ATOM 3190 C CA . GLN A 1 403 ? 4.477 -7.485 -45.169 1.00 52.78 403 GLN A CA 1
ATOM 3191 C C . GLN A 1 403 ? 4.724 -7.805 -46.660 1.00 52.78 403 GLN A C 1
ATOM 3193 O O . GLN A 1 403 ? 5.320 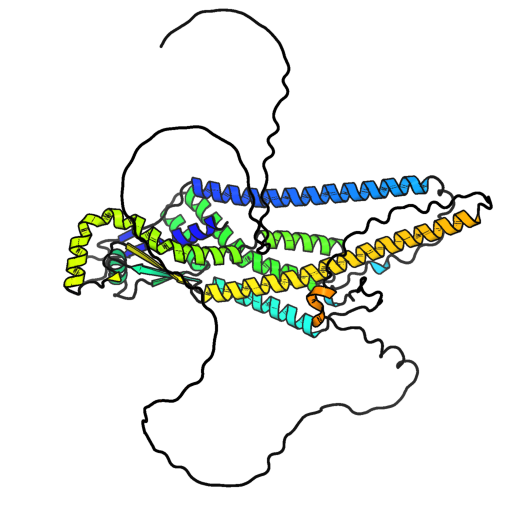-6.980 -47.344 1.00 52.78 403 GLN A O 1
ATOM 3198 N N . GLU A 1 404 ? 4.186 -8.900 -47.217 1.00 53.19 404 GLU A N 1
ATOM 3199 C CA . GLU A 1 404 ? 4.271 -9.178 -48.672 1.00 53.19 404 GLU A CA 1
ATOM 3200 C C . GLU A 1 404 ? 2.960 -8.993 -49.457 1.00 53.19 404 GLU A C 1
ATOM 3202 O O . GLU A 1 404 ? 2.968 -9.027 -50.685 1.00 53.19 404 GLU A O 1
ATOM 3207 N N . ARG A 1 405 ? 1.824 -8.708 -48.804 1.00 50.31 405 ARG A N 1
ATOM 3208 C CA . ARG A 1 405 ? 0.528 -8.576 -49.505 1.00 50.31 405 ARG A CA 1
ATOM 3209 C C . ARG A 1 405 ? 0.155 -7.166 -49.976 1.00 50.31 405 ARG A C 1
ATOM 3211 O O . ARG A 1 405 ? -0.942 -6.983 -50.487 1.00 50.31 405 ARG A O 1
ATOM 3218 N N . SER A 1 406 ? 1.048 -6.179 -49.860 1.00 48.28 406 SER A N 1
ATOM 3219 C CA . SER A 1 406 ? 0.760 -4.785 -50.254 1.00 48.28 406 SER A CA 1
ATOM 3220 C C . SER A 1 406 ? 1.489 -4.297 -51.516 1.00 48.28 406 SER A C 1
ATOM 3222 O O . SER A 1 406 ? 1.592 -3.086 -51.709 1.00 48.28 406 SER A O 1
ATOM 3224 N N . SER A 1 407 ? 1.944 -5.205 -52.390 1.00 48.19 407 SER A N 1
ATOM 3225 C CA . SER A 1 407 ? 2.513 -4.825 -53.697 1.00 48.19 407 SER A CA 1
ATOM 3226 C C . SER A 1 407 ? 1.769 -5.371 -54.917 1.00 48.19 407 SER A C 1
ATOM 3228 O O . SER A 1 407 ? 2.106 -4.951 -56.011 1.00 48.19 407 SER A O 1
ATOM 3230 N N . ASN A 1 408 ? 0.760 -6.243 -54.782 1.00 50.62 408 ASN A N 1
ATOM 3231 C CA . ASN A 1 408 ? -0.041 -6.725 -55.920 1.00 50.62 408 ASN A CA 1
ATOM 3232 C C . ASN A 1 408 ? -1.408 -7.264 -55.467 1.00 50.62 408 ASN A C 1
ATOM 3234 O O . ASN A 1 408 ? -1.518 -8.452 -55.193 1.00 50.62 408 ASN A O 1
ATOM 3238 N N . SER A 1 409 ? -2.437 -6.413 -55.416 1.00 41.72 409 SER A N 1
ATOM 3239 C CA . SER A 1 409 ? -3.833 -6.797 -55.710 1.00 41.72 409 SER A CA 1
ATOM 3240 C C . SER A 1 409 ? -4.774 -5.621 -55.452 1.00 41.72 409 SER A C 1
ATOM 3242 O O . SER A 1 409 ? -5.230 -5.386 -54.332 1.00 41.72 409 SER A O 1
ATOM 3244 N N . ALA A 1 410 ? -5.076 -4.891 -56.524 1.00 46.72 410 ALA A N 1
ATOM 3245 C CA . ALA A 1 410 ? -6.404 -4.331 -56.705 1.00 46.72 410 ALA A CA 1
ATOM 3246 C C . ALA A 1 410 ? -7.415 -5.491 -56.833 1.00 46.72 410 ALA A C 1
ATOM 3248 O O . ALA A 1 410 ? -7.069 -6.519 -57.407 1.00 46.72 410 ALA A O 1
ATOM 3249 N N . LEU A 1 411 ? -8.639 -5.274 -56.337 1.00 47.03 411 LEU A N 1
ATOM 3250 C CA . LEU A 1 411 ? -9.790 -6.192 -56.335 1.00 47.03 411 LEU A CA 1
ATOM 3251 C C . LEU A 1 411 ? -9.594 -7.515 -55.568 1.00 47.03 411 LEU A C 1
ATOM 3253 O O . LEU A 1 411 ? -8.987 -8.448 -56.071 1.00 47.03 411 LEU A O 1
ATOM 3257 N N . ASP A 1 412 ? -10.220 -7.646 -54.399 1.00 34.66 412 ASP A N 1
ATOM 3258 C CA . ASP A 1 412 ? -11.541 -8.285 -54.346 1.00 34.66 412 ASP A CA 1
ATOM 3259 C C . ASP A 1 412 ? -12.226 -7.999 -53.000 1.00 34.66 412 ASP A C 1
ATOM 3261 O O . ASP A 1 412 ? -11.603 -7.960 -51.938 1.00 34.66 412 ASP A O 1
ATOM 3265 N N . VAL A 1 413 ? -13.524 -7.743 -53.079 1.00 45.78 413 VAL A N 1
ATOM 3266 C CA . VAL A 1 413 ? -14.428 -7.431 -51.978 1.00 45.78 413 VAL A CA 1
ATOM 3267 C C . VAL A 1 413 ? -15.245 -8.686 -51.717 1.00 45.78 413 VAL A C 1
ATOM 3269 O O . VAL A 1 413 ? -16.095 -9.012 -52.536 1.00 45.78 413 VAL A O 1
ATOM 3272 N N . SER A 1 414 ? -15.053 -9.349 -50.574 1.00 39.22 414 SER A N 1
ATOM 3273 C CA . SER A 1 414 ? -16.138 -9.911 -49.744 1.00 39.22 414 SER A CA 1
ATOM 3274 C C . SER A 1 414 ? -15.654 -10.956 -48.745 1.00 39.22 414 SER A C 1
ATOM 3276 O O . SER A 1 414 ? -14.753 -11.747 -49.003 1.00 39.22 414 SER A O 1
ATOM 3278 N N . THR A 1 415 ? -16.425 -11.032 -47.656 1.00 38.81 415 THR A N 1
ATOM 3279 C CA . THR A 1 415 ? -16.637 -12.200 -46.785 1.00 38.81 415 THR A CA 1
ATOM 3280 C C . THR A 1 415 ? -15.487 -12.641 -45.878 1.00 38.81 415 THR A C 1
ATOM 3282 O O . THR A 1 415 ? -14.585 -13.355 -46.292 1.00 38.81 415 THR A O 1
ATOM 3285 N N . CYS A 1 416 ? -15.612 -12.315 -44.585 1.00 31.70 416 CYS A N 1
ATOM 3286 C CA . CYS A 1 416 ? -15.706 -13.307 -43.501 1.00 31.70 416 CYS A CA 1
ATOM 3287 C C . CYS A 1 416 ? -16.105 -12.604 -42.192 1.00 31.70 416 CYS A C 1
ATOM 3289 O O . CYS A 1 416 ? -15.260 -12.128 -41.436 1.00 31.70 416 CYS A O 1
ATOM 3291 N N . PHE A 1 417 ? -17.413 -12.547 -41.940 1.00 35.56 417 PHE A N 1
ATOM 3292 C CA . PHE A 1 417 ? -17.998 -12.324 -40.619 1.00 35.56 417 PHE A CA 1
ATOM 3293 C C . PHE A 1 417 ? -18.651 -13.633 -40.161 1.00 35.56 417 PHE A C 1
ATOM 3295 O O . PHE A 1 417 ? -19.224 -14.344 -40.979 1.00 35.56 417 PHE A O 1
ATOM 3302 N N . ALA A 1 418 ? -18.570 -13.871 -38.851 1.00 33.91 418 ALA A N 1
ATOM 3303 C CA . ALA A 1 418 ? -19.387 -14.772 -38.036 1.00 33.91 418 ALA A CA 1
ATOM 3304 C C . ALA A 1 418 ? -19.343 -16.282 -38.346 1.00 33.91 418 ALA A C 1
ATOM 3306 O O . ALA A 1 418 ? -19.942 -16.783 -39.291 1.00 33.91 418 ALA A O 1
ATOM 3307 N N . LYS A 1 419 ? -18.720 -17.032 -37.430 1.00 31.39 419 LYS A N 1
ATOM 3308 C CA . LYS A 1 419 ? -19.084 -18.424 -37.154 1.00 31.39 419 LYS A CA 1
ATOM 3309 C C . LYS A 1 419 ? -19.840 -18.433 -35.825 1.00 31.39 419 LYS A C 1
ATOM 3311 O O . LYS A 1 419 ? -19.226 -18.548 -34.768 1.00 31.39 419 LYS A O 1
ATOM 3316 N N . GLU A 1 420 ? -21.150 -18.224 -35.897 1.00 31.75 420 GLU A N 1
ATOM 3317 C CA . GLU A 1 420 ? -22.083 -18.629 -34.846 1.00 31.75 420 GLU A CA 1
ATOM 331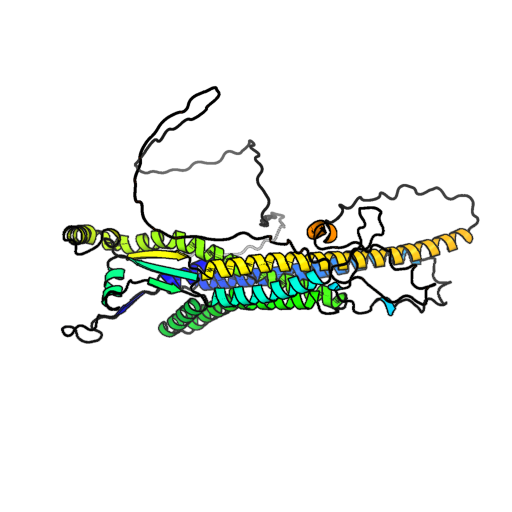8 C C . GLU A 1 420 ? -22.288 -20.141 -34.952 1.00 31.75 420 GLU A C 1
ATOM 3320 O O . GLU A 1 420 ? -22.477 -20.687 -36.039 1.00 31.75 420 GLU A O 1
ATOM 3325 N N . VAL A 1 421 ? -22.194 -20.819 -33.813 1.00 31.14 421 VAL A N 1
ATOM 3326 C CA . VAL A 1 421 ? -22.611 -22.209 -33.650 1.00 31.14 421 VAL A CA 1
ATOM 3327 C C . VAL A 1 421 ? -24.028 -22.144 -33.093 1.00 31.14 421 VAL A C 1
ATOM 3329 O O . VAL A 1 421 ? -24.207 -21.873 -31.909 1.00 31.14 421 VAL A O 1
ATOM 3332 N N . TYR A 1 422 ? -25.011 -22.334 -33.971 1.00 26.83 422 TYR A N 1
ATOM 3333 C CA . TYR A 1 422 ? -26.388 -22.659 -33.607 1.00 26.83 422 TYR A CA 1
ATOM 3334 C C . TYR A 1 422 ? -26.501 -24.185 -33.523 1.00 26.83 422 TYR A C 1
ATOM 3336 O O . TYR A 1 422 ? -26.052 -24.892 -34.428 1.00 26.83 422 TYR A O 1
ATOM 3344 N N . ILE A 1 423 ? -27.056 -24.676 -32.417 1.00 32.78 423 ILE A N 1
ATOM 3345 C CA . ILE A 1 423 ? -27.534 -26.050 -32.258 1.00 32.78 423 ILE A CA 1
ATOM 3346 C C . ILE A 1 423 ? -29.052 -25.956 -32.406 1.00 32.78 423 ILE A C 1
ATOM 3348 O O . ILE A 1 423 ? -29.677 -25.203 -31.663 1.00 32.78 423 ILE A O 1
ATOM 3352 N N . ASP A 1 424 ? -29.593 -26.660 -33.398 1.00 27.88 424 ASP A N 1
ATOM 3353 C CA . ASP A 1 424 ? -31.029 -26.765 -33.662 1.00 27.88 424 ASP A CA 1
ATOM 3354 C C . ASP A 1 424 ? -31.686 -27.744 -32.681 1.00 27.88 424 ASP A C 1
ATOM 3356 O O . ASP A 1 424 ? -31.142 -28.816 -32.391 1.00 27.88 424 ASP A O 1
ATOM 3360 N N . GLU A 1 425 ? -32.858 -27.346 -32.190 1.00 35.75 425 GLU A N 1
ATOM 3361 C CA . GLU A 1 425 ? -33.829 -28.184 -31.493 1.00 35.75 425 GLU A CA 1
ATOM 3362 C C . GLU A 1 425 ? -34.788 -28.800 -32.519 1.00 35.75 425 GLU A C 1
ATOM 3364 O O . GLU A 1 425 ? -35.344 -28.075 -33.338 1.00 35.75 425 GLU A O 1
ATOM 3369 N N . ASP A 1 426 ? -35.062 -30.101 -32.403 1.00 34.44 426 ASP A N 1
ATOM 3370 C CA . ASP A 1 426 ? -36.268 -30.721 -32.960 1.00 34.44 426 ASP A CA 1
ATOM 3371 C C . ASP A 1 426 ? -37.094 -31.332 -31.811 1.00 34.44 426 ASP A C 1
ATOM 3373 O O . ASP A 1 426 ? -36.686 -32.288 -31.150 1.00 34.44 426 ASP A O 1
ATOM 3377 N N . GLU A 1 427 ? -38.226 -30.672 -31.552 1.00 34.19 427 GLU A N 1
ATOM 3378 C CA . GLU A 1 427 ? -39.584 -31.181 -31.296 1.00 34.19 427 GLU A CA 1
ATOM 3379 C C . GLU A 1 427 ? -39.796 -32.609 -30.727 1.00 34.19 427 GLU A C 1
ATOM 3381 O O . GLU A 1 427 ? -39.410 -33.607 -31.329 1.00 34.19 427 GLU A O 1
ATOM 3386 N N . ILE A 1 428 ? -40.579 -32.718 -29.634 1.00 30.83 428 ILE A N 1
ATOM 3387 C CA . ILE A 1 428 ? -41.930 -33.345 -29.597 1.00 30.83 428 ILE A CA 1
ATOM 3388 C C . ILE A 1 428 ? -42.529 -33.294 -28.165 1.00 30.83 428 ILE A C 1
ATOM 3390 O O . ILE A 1 428 ? -42.052 -33.922 -27.227 1.00 30.83 428 ILE A O 1
ATOM 3394 N N . ASN A 1 429 ? -43.611 -32.516 -28.065 1.00 27.66 429 ASN A N 1
ATOM 3395 C CA . ASN A 1 429 ? -44.883 -32.649 -27.331 1.00 27.66 429 ASN A CA 1
ATOM 3396 C C . ASN A 1 429 ? -45.060 -33.390 -25.979 1.00 27.66 429 ASN A C 1
ATOM 3398 O O . ASN A 1 429 ? -44.902 -34.599 -25.865 1.00 27.66 429 ASN A O 1
ATOM 3402 N N . LEU A 1 430 ? -45.701 -32.606 -25.095 1.00 29.61 430 LEU A N 1
ATOM 3403 C CA . LEU A 1 430 ? -46.872 -32.854 -24.228 1.00 29.61 430 LEU A CA 1
ATOM 3404 C C . LEU A 1 430 ? -46.812 -33.789 -23.001 1.00 29.61 430 LEU A C 1
ATOM 3406 O O . LEU A 1 430 ? -46.560 -34.981 -23.083 1.00 29.61 430 LEU A O 1
ATOM 3410 N N . GLU A 1 431 ? -47.320 -33.183 -21.918 1.00 29.25 431 GLU A N 1
ATOM 3411 C CA . GLU A 1 431 ? -48.297 -33.686 -20.933 1.00 29.25 431 GLU A CA 1
ATOM 3412 C C . GLU A 1 431 ? -47.861 -33.915 -19.471 1.00 29.25 431 GLU A C 1
ATOM 3414 O O . GLU A 1 431 ? -47.225 -34.892 -19.099 1.00 29.25 431 GLU A O 1
ATOM 3419 N N . SER A 1 432 ? -48.445 -33.056 -18.622 1.00 31.70 432 SER A N 1
ATOM 3420 C CA . SER A 1 432 ? -49.065 -33.354 -17.319 1.00 31.70 432 SER A CA 1
ATOM 3421 C C . SER A 1 432 ? -48.211 -33.511 -16.041 1.00 31.70 432 SER A C 1
ATOM 3423 O O . SER A 1 432 ? -47.474 -34.462 -15.819 1.00 31.70 432 SER A O 1
ATOM 3425 N N . ILE A 1 433 ? -48.452 -32.546 -15.147 1.00 34.69 433 ILE A N 1
ATOM 3426 C CA . ILE A 1 433 ? -48.326 -32.518 -13.672 1.00 34.69 433 ILE A CA 1
ATOM 3427 C C . ILE A 1 433 ? -49.163 -33.692 -13.082 1.00 34.69 433 ILE A C 1
ATOM 3429 O O . ILE A 1 433 ? -50.250 -33.915 -13.623 1.00 34.69 433 ILE A O 1
ATOM 3433 N N . PRO A 1 434 ? -48.769 -34.413 -11.993 1.00 41.09 434 PRO A N 1
ATOM 3434 C CA . PRO A 1 434 ? -48.712 -33.795 -10.666 1.00 41.09 434 PRO A CA 1
ATOM 3435 C C . PRO A 1 434 ? -47.710 -34.290 -9.606 1.00 41.09 434 PRO A C 1
ATOM 3437 O O . PRO A 1 434 ? -47.125 -35.364 -9.640 1.00 41.09 434 PRO A O 1
ATOM 3440 N N . SER A 1 435 ? -47.615 -33.402 -8.617 1.00 31.36 435 SER A N 1
ATOM 3441 C CA . SER A 1 435 ? -47.101 -33.479 -7.251 1.00 31.36 435 SER A CA 1
ATOM 3442 C C . SER A 1 435 ? -47.283 -34.783 -6.462 1.00 31.36 435 SER A C 1
ATOM 3444 O O . SER A 1 435 ? -48.341 -35.407 -6.518 1.00 31.36 435 SER A O 1
ATOM 3446 N N . SER A 1 436 ? -46.335 -34.970 -5.533 1.00 32.19 436 SER A N 1
ATOM 3447 C CA . SER A 1 436 ? -46.421 -35.546 -4.171 1.00 32.19 436 SER A CA 1
ATOM 3448 C C . SER A 1 436 ? -45.554 -36.789 -3.960 1.00 32.19 436 SER A C 1
ATOM 3450 O O . SER A 1 436 ? -45.484 -37.652 -4.827 1.00 32.19 436 SER A O 1
ATOM 3452 N N . GLY A 1 437 ? -44.899 -36.875 -2.795 1.00 29.31 437 GLY A N 1
ATOM 3453 C CA . GLY A 1 437 ? -44.271 -38.117 -2.339 1.00 29.31 437 GLY A CA 1
ATOM 3454 C C . GLY A 1 437 ? -43.037 -37.945 -1.460 1.00 29.31 437 GLY A C 1
ATOM 3455 O O . GLY A 1 437 ? -41.912 -38.017 -1.934 1.00 29.31 437 GLY A O 1
ATOM 3456 N N . THR A 1 438 ? -43.276 -37.731 -0.173 1.00 32.94 438 THR A N 1
ATOM 3457 C CA . THR A 1 438 ? -42.378 -37.964 0.965 1.00 32.94 438 THR A CA 1
ATOM 3458 C C . THR A 1 438 ? -41.992 -39.449 1.069 1.00 32.94 438 THR A C 1
ATOM 3460 O O . THR A 1 438 ? -42.885 -40.267 0.909 1.00 32.94 438 THR A O 1
ATOM 3463 N N . GLU A 1 439 ? -40.732 -39.779 1.394 1.00 31.56 439 GLU A N 1
ATOM 3464 C CA . GLU A 1 439 ? -40.244 -40.979 2.138 1.00 31.56 439 GLU A CA 1
ATOM 3465 C C . GLU A 1 439 ? -38.695 -40.972 2.079 1.00 31.56 439 GLU A C 1
ATOM 3467 O O . GLU A 1 439 ? -38.111 -40.906 1.004 1.00 31.56 439 GLU A O 1
ATOM 3472 N N . VAL A 1 440 ? -37.950 -40.719 3.164 1.00 33.16 440 VAL A N 1
ATOM 3473 C CA . VAL A 1 440 ? -37.509 -41.663 4.215 1.00 33.16 440 VAL A CA 1
ATOM 3474 C C . VAL A 1 440 ? -37.006 -42.996 3.654 1.00 33.16 440 VAL A C 1
ATOM 3476 O O . VAL A 1 440 ? -37.824 -43.847 3.354 1.00 33.16 440 VAL A O 1
ATOM 3479 N N . TYR A 1 441 ? -35.685 -43.222 3.637 1.00 29.25 441 TYR A N 1
ATOM 3480 C CA . TYR A 1 441 ? -35.105 -44.527 3.989 1.00 29.25 441 TYR A CA 1
ATOM 3481 C C . TYR A 1 441 ? -33.639 -44.410 4.441 1.00 29.25 441 TYR A C 1
ATOM 3483 O O . TYR A 1 441 ? -32.788 -43.829 3.770 1.00 29.25 441 TYR A O 1
ATOM 3491 N N . ASN A 1 442 ? -33.399 -44.977 5.622 1.00 30.44 442 ASN A N 1
ATOM 3492 C CA . ASN A 1 442 ? -32.115 -45.267 6.251 1.00 30.44 442 ASN A CA 1
ATOM 3493 C C . ASN A 1 442 ? -31.359 -46.391 5.523 1.00 30.44 442 ASN A C 1
ATOM 3495 O O . ASN A 1 442 ? -31.987 -47.303 4.991 1.00 30.44 442 ASN A O 1
ATOM 3499 N N . GLY A 1 443 ? -30.038 -46.423 5.728 1.00 27.22 443 GLY A N 1
ATOM 3500 C CA . GLY A 1 443 ? -29.367 -47.660 6.141 1.00 27.22 443 GLY A CA 1
ATOM 3501 C C . GLY A 1 443 ? -28.517 -48.395 5.102 1.00 27.22 443 GLY A C 1
ATOM 3502 O O . GLY A 1 443 ? -29.016 -49.231 4.363 1.00 27.22 443 GLY A O 1
ATOM 3503 N N . ASP A 1 444 ? -27.207 -48.163 5.219 1.00 26.81 444 ASP A N 1
ATOM 3504 C CA . ASP A 1 444 ? -26.210 -49.183 5.574 1.00 26.81 444 ASP A CA 1
ATOM 3505 C C . ASP A 1 444 ? -25.686 -50.242 4.577 1.00 26.81 444 ASP A C 1
ATOM 3507 O O . ASP A 1 444 ? -26.407 -51.001 3.942 1.00 26.81 444 ASP A O 1
ATOM 3511 N N . PHE A 1 445 ? -24.350 -50.378 4.667 1.00 28.88 445 PHE A N 1
ATOM 3512 C CA . PHE A 1 445 ? -23.514 -51.574 4.468 1.00 28.88 445 PHE A CA 1
ATOM 3513 C C . PHE A 1 445 ? -23.210 -52.059 3.034 1.00 28.88 445 PHE A C 1
ATOM 3515 O O . PHE A 1 445 ? -24.020 -52.719 2.399 1.00 28.88 445 PHE A O 1
ATOM 3522 N N . TYR A 1 446 ? -21.958 -51.860 2.579 1.00 25.86 446 TYR A N 1
ATOM 3523 C CA . TYR A 1 446 ? -20.946 -52.930 2.406 1.00 25.86 446 TYR A CA 1
ATOM 3524 C C . TYR A 1 446 ? -19.635 -52.391 1.774 1.00 25.86 446 TYR A C 1
ATOM 3526 O O . TYR A 1 446 ? -19.602 -51.948 0.630 1.00 25.86 446 TYR A O 1
ATOM 3534 N N . GLN A 1 447 ? -18.529 -52.516 2.511 1.00 34.12 447 GLN A N 1
ATOM 3535 C CA . GLN A 1 447 ? -17.151 -52.715 2.017 1.00 34.12 447 GLN A CA 1
ATOM 3536 C C . GLN A 1 447 ? -16.730 -54.110 2.527 1.00 34.12 447 GLN A C 1
ATOM 3538 O O . GLN A 1 447 ? -17.218 -54.480 3.602 1.00 34.12 447 GLN A O 1
ATOM 3543 N N . PRO A 1 448 ? -15.865 -54.904 1.847 1.00 44.78 448 PRO A N 1
ATOM 3544 C CA . PRO A 1 448 ? -14.408 -54.723 2.043 1.00 44.78 448 PRO A CA 1
ATOM 3545 C C . PRO A 1 448 ? -13.449 -55.300 0.959 1.00 44.78 448 PRO A C 1
ATOM 3547 O O . PRO A 1 448 ? -13.804 -56.204 0.213 1.00 44.78 448 PRO A O 1
ATOM 3550 N N . HIS A 1 449 ? -12.195 -54.812 0.954 1.00 27.61 449 HIS A N 1
ATOM 3551 C CA . HIS A 1 449 ? -10.890 -55.518 0.772 1.00 27.61 449 HIS A CA 1
ATOM 3552 C C . HIS A 1 449 ? -9.807 -54.432 0.537 1.00 27.61 449 HIS A C 1
ATOM 3554 O O . HIS A 1 449 ? -9.903 -53.708 -0.445 1.00 27.61 449 HIS A O 1
ATOM 3560 N N . LYS A 1 450 ? -8.894 -54.052 1.450 1.00 30.02 450 LYS A N 1
ATOM 3561 C CA . LYS A 1 450 ? -7.806 -54.713 2.218 1.00 30.02 450 LYS A CA 1
ATOM 3562 C C . LYS A 1 450 ? -6.551 -55.069 1.390 1.00 30.02 450 LYS A C 1
ATOM 3564 O O . LYS A 1 450 ? -6.589 -56.054 0.665 1.00 30.02 450 LYS A O 1
ATOM 3569 N N . GLN A 1 451 ? -5.469 -54.288 1.558 1.00 27.97 451 GLN A N 1
ATOM 3570 C CA . GLN A 1 451 ? -4.110 -54.669 2.038 1.00 27.97 451 GLN A CA 1
ATOM 3571 C C . GLN A 1 451 ? -3.102 -53.531 1.750 1.00 27.97 451 GLN A C 1
ATOM 3573 O O . GLN A 1 451 ? -2.994 -53.088 0.613 1.00 27.97 451 GLN A O 1
ATOM 3578 N N . ASP A 1 452 ? -2.582 -52.870 2.796 1.00 29.03 452 ASP A N 1
ATOM 3579 C CA . ASP A 1 452 ? -1.255 -53.055 3.456 1.00 29.03 452 ASP A CA 1
ATOM 3580 C C . ASP A 1 452 ? -0.199 -52.162 2.770 1.00 29.03 452 ASP A C 1
ATOM 3582 O O . ASP A 1 452 ? -0.094 -52.174 1.554 1.00 29.03 452 ASP A O 1
ATOM 3586 N N . SER A 1 453 ? 0.647 -51.333 3.385 1.00 27.61 453 SER A N 1
ATOM 3587 C CA . SER A 1 453 ? 1.221 -51.107 4.727 1.00 27.61 453 SER A CA 1
ATOM 3588 C C . SER A 1 453 ? 1.913 -49.706 4.635 1.00 27.61 453 SER A C 1
ATOM 3590 O O . SER A 1 453 ? 2.088 -49.212 3.527 1.00 27.61 453 SER A O 1
ATOM 3592 N N . GLN A 1 454 ? 2.332 -48.934 5.643 1.00 30.47 454 GLN A N 1
ATOM 3593 C CA . GLN A 1 454 ? 2.820 -49.203 6.991 1.00 30.47 454 GLN A CA 1
ATOM 3594 C C . GLN A 1 454 ? 2.866 -47.862 7.774 1.00 30.47 454 GLN A C 1
ATOM 3596 O O . GLN A 1 454 ? 3.163 -46.810 7.208 1.00 30.47 454 GLN A O 1
ATOM 3601 N N . GLN A 1 455 ? 2.550 -47.925 9.069 1.00 29.83 455 GLN A N 1
ATOM 3602 C CA . GLN A 1 455 ? 2.516 -46.844 10.066 1.00 29.83 455 GLN A CA 1
ATOM 3603 C C . GLN A 1 455 ? 3.903 -46.378 10.536 1.00 29.83 455 GLN A C 1
ATOM 3605 O O . GLN A 1 455 ? 4.842 -47.164 10.548 1.00 29.83 455 GLN A O 1
ATOM 3610 N N . CYS A 1 456 ? 3.948 -45.165 11.105 1.00 24.23 456 CYS A N 1
ATOM 3611 C CA . CYS A 1 456 ? 4.515 -44.935 12.440 1.00 24.23 456 CYS A CA 1
ATOM 3612 C C . CYS A 1 456 ? 3.816 -43.733 13.103 1.00 24.23 456 CYS A C 1
ATOM 3614 O O . CYS A 1 456 ? 3.907 -42.602 12.631 1.00 24.23 456 CYS A O 1
ATOM 3616 N N . THR A 1 457 ? 3.114 -44.004 14.201 1.00 28.56 457 THR A N 1
ATOM 3617 C CA . THR A 1 457 ? 2.519 -43.042 15.136 1.00 28.56 457 THR A CA 1
ATOM 3618 C C . THR A 1 457 ? 3.275 -43.174 16.454 1.00 28.56 457 THR A C 1
ATOM 3620 O O . THR A 1 457 ? 3.542 -44.297 16.876 1.00 28.56 457 THR A O 1
ATOM 3623 N N . ALA A 1 458 ? 3.558 -42.068 17.138 1.00 27.33 458 ALA A N 1
ATOM 3624 C CA . ALA A 1 458 ? 3.771 -42.086 18.580 1.00 27.33 458 ALA A CA 1
ATOM 3625 C C . ALA A 1 458 ? 3.225 -40.795 19.200 1.00 27.33 458 ALA A C 1
ATOM 3627 O O . ALA A 1 458 ? 3.655 -39.690 18.882 1.00 27.33 458 ALA A O 1
ATOM 3628 N N . VAL A 1 459 ? 2.234 -41.002 20.060 1.00 28.36 459 VAL A N 1
ATOM 3629 C CA . VAL A 1 459 ? 1.658 -40.093 21.052 1.00 28.36 459 VAL A CA 1
ATOM 3630 C C . VAL A 1 459 ? 2.546 -40.127 22.297 1.00 28.36 459 VAL A C 1
ATOM 3632 O O . VAL A 1 459 ? 3.043 -41.203 22.621 1.00 28.36 459 VAL A O 1
ATOM 3635 N N . SER A 1 460 ? 2.691 -39.009 23.019 1.00 25.08 460 SER A N 1
ATOM 3636 C CA . SER A 1 460 ? 2.626 -38.952 24.496 1.00 25.08 460 SER A CA 1
ATOM 3637 C C . SER A 1 460 ? 2.619 -37.505 24.997 1.00 25.08 460 SER A C 1
ATOM 3639 O O . SER A 1 460 ? 3.543 -36.738 24.739 1.00 25.08 460 SER A O 1
ATOM 3641 N N . LEU A 1 461 ? 1.547 -37.180 25.718 1.00 28.33 461 LEU A N 1
ATOM 3642 C CA . LEU A 1 461 ? 1.419 -36.096 26.688 1.00 28.33 461 LEU A CA 1
ATOM 3643 C C . LEU A 1 461 ? 2.236 -36.442 27.939 1.00 28.33 461 LEU A C 1
ATOM 3645 O O . LEU A 1 461 ? 2.137 -37.575 28.405 1.00 28.33 461 LEU A O 1
ATOM 3649 N N . VAL A 1 462 ? 2.950 -35.471 28.511 1.00 28.48 462 VAL A N 1
ATOM 3650 C CA . VAL A 1 462 ? 3.253 -35.431 29.949 1.00 28.48 462 VAL A CA 1
ATOM 3651 C C . VAL A 1 462 ? 3.135 -33.985 30.427 1.00 28.48 462 VAL A C 1
ATOM 3653 O O . VAL A 1 462 ? 3.724 -33.064 29.868 1.00 28.48 462 VAL A O 1
ATOM 3656 N N . GLU A 1 463 ? 2.288 -33.859 31.433 1.00 30.95 463 GLU A N 1
ATOM 3657 C CA . GLU A 1 463 ? 1.984 -32.748 32.322 1.00 30.95 463 GLU A CA 1
ATOM 3658 C C . GLU A 1 463 ? 3.149 -32.571 33.313 1.00 30.95 463 GLU A C 1
ATOM 3660 O O . GLU A 1 463 ? 3.592 -33.565 33.883 1.00 30.95 463 GLU A O 1
ATOM 3665 N N . GLU A 1 464 ? 3.634 -31.351 33.566 1.00 28.84 464 GLU A N 1
ATOM 3666 C CA . GLU A 1 464 ? 4.337 -31.081 34.828 1.00 28.84 464 GLU A CA 1
ATOM 3667 C C . GLU A 1 464 ? 4.178 -29.616 35.251 1.00 28.84 464 GLU A C 1
ATOM 3669 O O . GLU A 1 464 ? 4.465 -28.677 34.506 1.00 28.84 464 GLU A O 1
ATOM 3674 N N . GLN A 1 465 ? 3.656 -29.464 36.464 1.00 29.17 465 GLN A N 1
ATOM 3675 C CA . GLN A 1 465 ? 3.409 -28.235 37.200 1.00 29.17 465 GLN A CA 1
ATOM 3676 C C . GLN A 1 465 ? 4.457 -28.125 38.325 1.00 29.17 465 GLN A C 1
ATOM 3678 O O . GLN A 1 465 ? 4.816 -29.136 38.920 1.00 29.17 465 GLN A O 1
ATOM 3683 N N . ASN A 1 466 ? 4.811 -26.880 38.662 1.00 32.34 466 ASN A N 1
ATOM 3684 C CA . ASN A 1 466 ? 5.394 -26.386 39.921 1.00 32.34 466 ASN A CA 1
ATOM 3685 C C . ASN A 1 466 ? 6.889 -26.598 40.271 1.00 32.34 466 ASN A C 1
ATOM 3687 O O . ASN A 1 466 ? 7.360 -27.694 40.539 1.00 32.34 466 ASN A O 1
ATOM 3691 N N . ASP A 1 467 ? 7.569 -25.451 40.416 1.00 28.77 467 ASP A N 1
ATOM 3692 C CA . ASP A 1 467 ? 8.026 -24.841 41.687 1.00 28.77 467 ASP A CA 1
ATOM 3693 C C . ASP A 1 467 ? 9.504 -24.410 41.820 1.00 28.77 467 ASP A C 1
ATOM 3695 O O . ASP A 1 467 ? 10.452 -25.129 41.526 1.00 28.77 467 ASP A O 1
ATOM 3699 N N . GLU A 1 468 ? 9.619 -23.180 42.335 1.00 30.83 468 GLU A N 1
ATOM 3700 C CA . GLU A 1 468 ? 10.650 -22.594 43.203 1.00 30.83 468 GLU A CA 1
ATOM 3701 C C . GLU A 1 468 ? 12.165 -22.615 42.873 1.00 30.83 468 GLU A C 1
ATOM 3703 O O . GLU A 1 468 ? 12.909 -23.523 43.218 1.00 30.83 468 GLU A O 1
ATOM 3708 N N . SER A 1 469 ? 12.647 -21.405 42.546 1.00 30.97 469 SER A N 1
ATOM 3709 C CA . SER A 1 469 ? 13.681 -20.642 43.289 1.00 30.97 469 SER A CA 1
ATOM 3710 C C . SER A 1 469 ? 15.185 -21.006 43.229 1.00 30.97 469 SER A C 1
ATOM 3712 O O . SER A 1 469 ? 15.604 -22.153 43.184 1.00 30.97 469 SER A O 1
ATOM 3714 N N . ARG A 1 470 ? 15.985 -19.927 43.374 1.00 29.31 470 ARG A N 1
ATOM 3715 C CA . ARG A 1 470 ? 17.445 -19.808 43.616 1.00 29.31 470 ARG A CA 1
ATOM 3716 C C . ARG A 1 470 ? 18.418 -20.015 42.439 1.00 29.31 470 ARG A C 1
ATOM 3718 O O . ARG A 1 470 ? 18.743 -21.124 42.060 1.00 29.31 470 ARG A O 1
ATOM 3725 N N . GLY A 1 471 ? 18.993 -18.890 41.998 1.00 27.92 471 GLY A N 1
ATOM 3726 C CA . GLY A 1 471 ? 20.324 -18.456 42.453 1.00 27.92 471 GLY A CA 1
ATOM 3727 C C . GLY A 1 471 ? 21.575 -19.105 41.837 1.00 27.92 471 GLY A C 1
ATOM 3728 O O . GLY A 1 471 ? 21.761 -20.307 41.919 1.00 27.92 471 GLY A O 1
ATOM 3729 N N . GLU A 1 472 ? 22.477 -18.213 41.413 1.00 29.94 472 GLU A N 1
ATOM 3730 C CA . GLU A 1 472 ? 23.937 -18.351 41.243 1.00 29.94 472 GLU A CA 1
ATOM 3731 C C . GLU A 1 472 ? 24.537 -18.587 39.844 1.00 29.94 472 GLU A C 1
ATOM 3733 O O . GLU A 1 472 ? 24.050 -19.315 38.984 1.00 29.94 472 GLU A O 1
ATOM 3738 N N . GLU A 1 473 ? 25.629 -17.842 39.663 1.00 31.77 473 GLU A N 1
ATOM 3739 C CA . GLU A 1 473 ? 26.510 -17.674 38.515 1.00 31.77 473 GLU A CA 1
ATOM 3740 C C . GLU A 1 473 ? 27.241 -18.965 38.116 1.00 31.77 473 GLU A C 1
ATOM 3742 O O . GLU A 1 473 ? 27.678 -19.714 38.983 1.00 31.77 473 GLU A O 1
ATOM 3747 N N . CYS A 1 474 ? 27.531 -19.142 36.817 1.00 26.19 474 CYS A N 1
ATOM 3748 C CA . CYS A 1 474 ? 28.898 -19.432 36.353 1.00 26.19 474 CYS A CA 1
ATOM 3749 C C . CYS A 1 474 ? 29.076 -19.400 34.821 1.00 26.19 474 CYS A C 1
ATOM 3751 O O . CYS A 1 474 ? 28.233 -19.819 34.033 1.00 26.19 474 CYS A O 1
ATOM 3753 N N . SER A 1 475 ? 30.261 -18.908 34.464 1.00 27.91 475 SER A N 1
ATOM 3754 C CA . SER A 1 475 ? 30.967 -18.768 33.188 1.00 27.91 475 SER A CA 1
ATOM 3755 C C . SER A 1 475 ? 30.837 -19.840 32.087 1.00 27.91 475 SER A C 1
ATOM 3757 O O . SER A 1 475 ? 31.014 -21.031 32.307 1.00 27.91 475 SER A O 1
ATOM 3759 N N . ALA A 1 476 ? 30.704 -19.320 30.860 1.00 31.73 476 ALA A N 1
ATOM 3760 C CA . ALA A 1 476 ? 31.415 -19.616 29.601 1.00 31.73 476 ALA A CA 1
ATOM 3761 C C . ALA A 1 476 ? 32.099 -20.985 29.356 1.00 31.73 476 ALA A C 1
ATOM 3763 O O . ALA A 1 476 ? 33.130 -21.245 29.962 1.00 31.73 476 ALA A O 1
ATOM 3764 N N . VAL A 1 477 ? 31.682 -21.698 28.286 1.00 28.78 477 VAL A N 1
ATOM 3765 C CA . VAL A 1 477 ? 32.535 -22.437 27.309 1.00 28.78 477 VAL A CA 1
ATOM 3766 C C . VAL A 1 477 ? 31.832 -22.502 25.925 1.00 28.78 477 VAL A C 1
ATOM 3768 O O . VAL A 1 477 ? 30.611 -22.469 25.824 1.00 28.78 477 VAL A O 1
ATOM 3771 N N . HIS A 1 478 ? 32.648 -22.526 24.866 1.00 30.52 478 HIS A N 1
ATOM 3772 C CA . HIS A 1 478 ? 32.421 -22.294 23.426 1.00 30.52 478 HIS A CA 1
ATOM 3773 C C . HIS A 1 478 ? 32.055 -23.604 22.624 1.00 30.52 478 HIS A C 1
ATOM 3775 O O . HIS A 1 478 ? 31.700 -24.587 23.264 1.00 30.52 478 HIS A O 1
ATOM 3781 N N . PRO A 1 479 ? 32.060 -23.682 21.259 1.00 46.31 479 PRO A N 1
ATOM 3782 C CA . PRO A 1 479 ? 30.900 -24.087 20.440 1.00 46.31 479 PRO A CA 1
ATOM 3783 C C . PRO A 1 479 ? 31.088 -25.348 19.542 1.00 46.31 479 PRO A C 1
ATOM 3785 O O . PRO A 1 479 ? 32.193 -25.868 19.415 1.00 46.31 479 PRO A O 1
ATOM 3788 N N . ASN A 1 480 ? 30.012 -25.717 18.817 1.00 27.72 480 ASN A N 1
ATOM 3789 C CA . ASN A 1 480 ? 29.914 -26.375 17.483 1.00 27.72 480 ASN A CA 1
ATOM 3790 C C . ASN A 1 480 ? 29.089 -27.679 17.453 1.00 27.72 480 ASN A C 1
ATOM 3792 O O . ASN A 1 480 ? 29.512 -28.679 18.017 1.00 27.72 480 ASN A O 1
ATOM 3796 N N . CYS A 1 481 ? 27.991 -27.709 16.676 1.00 26.34 481 CYS A N 1
ATOM 3797 C CA . CYS A 1 481 ? 27.863 -28.521 15.447 1.00 26.34 481 CYS A CA 1
ATOM 3798 C C . CYS A 1 481 ? 26.489 -28.366 14.753 1.00 26.34 481 CYS A C 1
ATOM 3800 O O . CYS A 1 481 ? 25.524 -27.882 15.328 1.00 26.34 481 CYS A O 1
ATOM 3802 N N . MET A 1 482 ? 26.474 -28.718 13.464 1.00 27.88 482 MET A N 1
ATOM 3803 C CA . MET A 1 482 ? 25.516 -28.387 12.399 1.00 27.88 482 MET A CA 1
ATOM 3804 C C . M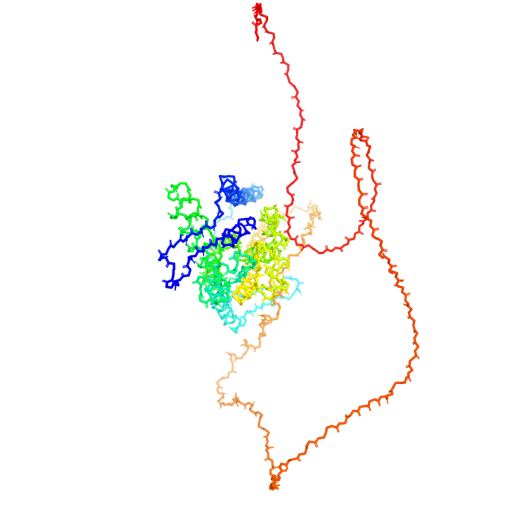ET A 1 482 ? 24.100 -28.986 12.490 1.00 27.88 482 MET A C 1
ATOM 3806 O O . MET A 1 482 ? 23.918 -30.108 12.941 1.00 27.88 482 MET A O 1
ATOM 3810 N N . GLY A 1 483 ? 23.157 -28.327 11.800 1.00 27.77 483 GLY A N 1
ATOM 3811 C CA . GLY A 1 483 ? 21.982 -28.964 11.190 1.00 27.77 483 GLY A CA 1
ATOM 3812 C C . GLY A 1 483 ? 21.268 -28.033 10.203 1.00 27.77 483 GLY A C 1
ATOM 3813 O O . GLY A 1 483 ? 20.598 -27.093 10.609 1.00 27.77 483 GLY A O 1
ATOM 3814 N N . LYS A 1 484 ? 21.452 -28.260 8.895 1.00 31.52 484 LYS A N 1
ATOM 3815 C CA . LYS A 1 484 ? 20.810 -27.522 7.792 1.00 31.52 484 LYS A CA 1
ATOM 3816 C C . LYS A 1 484 ? 19.423 -28.108 7.510 1.00 31.52 484 LYS A C 1
ATOM 3818 O O . LYS A 1 484 ? 19.355 -29.290 7.206 1.00 31.52 484 LYS A O 1
ATOM 3823 N N . HIS A 1 485 ? 18.377 -27.283 7.456 1.00 29.38 485 HIS A N 1
ATOM 3824 C CA . HIS A 1 485 ? 17.178 -27.576 6.664 1.00 29.38 485 HIS A CA 1
ATOM 3825 C C . HIS A 1 485 ? 16.631 -26.313 5.978 1.00 29.38 485 HIS A C 1
ATOM 3827 O O . HIS A 1 485 ? 16.665 -25.208 6.513 1.00 29.38 485 HIS A O 1
ATOM 3833 N N . PHE A 1 486 ? 16.225 -26.523 4.730 1.00 26.66 486 PHE A N 1
ATOM 3834 C CA . PHE A 1 486 ? 15.778 -25.586 3.699 1.00 26.66 486 PHE A CA 1
ATOM 3835 C C . PHE A 1 486 ? 14.332 -25.110 3.939 1.00 26.66 486 PHE A C 1
ATOM 3837 O O . PHE A 1 486 ? 13.480 -25.956 4.176 1.00 26.66 486 PHE A O 1
ATOM 3844 N N . MET A 1 487 ? 14.048 -23.807 3.778 1.00 29.59 487 MET A N 1
ATOM 3845 C CA . MET A 1 487 ? 12.720 -23.200 3.506 1.00 29.59 487 MET A CA 1
ATOM 3846 C C . MET A 1 487 ? 12.918 -21.753 2.957 1.00 29.59 487 MET A C 1
ATOM 3848 O O . MET A 1 487 ? 14.022 -21.211 3.078 1.00 29.59 487 MET A O 1
ATOM 3852 N N . PRO A 1 488 ? 11.929 -21.152 2.257 1.00 31.23 488 PRO A N 1
ATOM 3853 C CA . PRO A 1 488 ? 12.144 -20.170 1.189 1.00 31.23 488 PRO A CA 1
ATOM 3854 C C . PRO A 1 488 ? 12.286 -18.707 1.644 1.00 31.23 488 PRO A C 1
ATOM 3856 O O . PRO A 1 488 ? 11.769 -18.275 2.669 1.00 31.23 488 PRO A O 1
ATOM 3859 N N . ARG A 1 489 ? 12.994 -17.936 0.807 1.00 27.42 489 ARG A N 1
ATOM 3860 C CA . ARG A 1 489 ? 13.349 -16.519 0.972 1.00 27.42 489 ARG A CA 1
ATOM 3861 C C . ARG A 1 489 ? 12.126 -15.591 0.948 1.00 27.42 489 ARG A C 1
ATOM 3863 O O . ARG A 1 489 ? 11.589 -15.325 -0.124 1.00 27.42 489 ARG A O 1
ATOM 3870 N N . LEU A 1 490 ? 11.817 -14.988 2.092 1.00 26.75 490 LEU A N 1
ATOM 3871 C CA . LEU A 1 490 ? 11.229 -13.651 2.182 1.00 26.75 490 LEU A CA 1
ATOM 3872 C C . LEU A 1 490 ? 12.325 -12.666 2.608 1.00 26.75 490 LEU A C 1
ATOM 3874 O O . LEU A 1 490 ? 13.169 -12.969 3.452 1.00 26.75 490 LEU A O 1
ATOM 3878 N N . PHE A 1 491 ? 12.362 -11.523 1.930 1.00 32.12 491 PHE A N 1
ATOM 3879 C CA . PHE A 1 491 ? 13.371 -10.476 2.072 1.00 32.12 491 PHE A CA 1
ATOM 3880 C C . PHE A 1 491 ? 13.293 -9.837 3.471 1.00 32.12 491 PHE A C 1
ATOM 3882 O O . PHE A 1 491 ? 12.337 -9.130 3.772 1.00 32.12 491 PHE A O 1
ATOM 3889 N N . PHE A 1 492 ? 14.316 -10.049 4.302 1.00 29.98 492 PHE A N 1
ATOM 3890 C CA . PHE A 1 492 ? 14.636 -9.201 5.453 1.00 29.98 492 PHE A CA 1
ATOM 3891 C C . PHE A 1 492 ? 16.162 -9.087 5.551 1.00 29.98 492 PHE A C 1
ATOM 3893 O O . PHE A 1 492 ? 16.872 -10.085 5.691 1.00 29.98 492 PHE A O 1
ATOM 3900 N N . GLU A 1 493 ? 16.677 -7.869 5.405 1.00 34.00 493 GLU A N 1
ATOM 3901 C CA . GLU A 1 493 ? 18.106 -7.560 5.426 1.00 34.00 493 GLU A CA 1
ATOM 3902 C C . GLU A 1 493 ? 18.543 -7.265 6.869 1.00 34.00 493 GLU A C 1
ATOM 3904 O O . GLU A 1 493 ? 18.016 -6.377 7.536 1.00 34.00 493 GLU A O 1
ATOM 3909 N N . ARG A 1 494 ? 19.490 -8.062 7.376 1.00 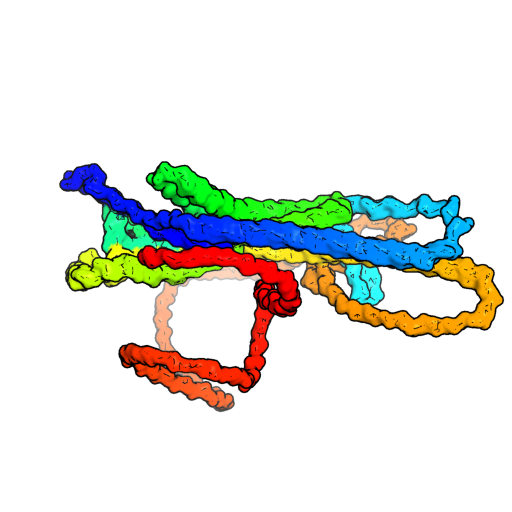27.80 494 ARG A N 1
ATOM 3910 C CA . ARG A 1 494 ? 20.041 -7.984 8.735 1.00 27.80 494 ARG A CA 1
ATOM 3911 C C . ARG A 1 494 ? 21.306 -7.123 8.698 1.00 27.80 494 ARG A C 1
ATOM 3913 O O . ARG A 1 494 ? 22.316 -7.565 8.152 1.00 27.80 494 ARG A O 1
ATOM 3920 N N . GLN A 1 495 ? 21.285 -5.925 9.290 1.00 29.50 495 GLN A N 1
ATOM 3921 C CA . GLN A 1 495 ? 22.512 -5.151 9.507 1.00 29.50 495 GLN A CA 1
ATOM 3922 C C . GLN A 1 495 ? 23.395 -5.840 10.553 1.00 29.50 495 GLN A C 1
ATOM 3924 O O . GLN A 1 495 ? 22.982 -6.095 11.683 1.00 29.50 495 GLN A O 1
ATOM 3929 N N . LYS A 1 496 ? 24.629 -6.155 10.155 1.00 30.30 496 LYS A N 1
ATOM 3930 C CA . LYS A 1 496 ? 25.676 -6.691 11.023 1.00 30.30 496 LYS A CA 1
ATOM 3931 C C . LYS A 1 496 ? 26.573 -5.524 11.434 1.00 30.30 496 LYS A C 1
ATOM 3933 O O . LYS A 1 496 ? 27.276 -4.968 10.598 1.00 30.30 496 LYS A O 1
ATOM 3938 N N . SER A 1 497 ? 26.515 -5.155 12.710 1.00 30.39 497 SER A N 1
ATOM 3939 C CA . SER A 1 497 ? 27.400 -4.161 13.317 1.00 30.39 497 SER A CA 1
ATOM 3940 C C . SER A 1 497 ? 28.831 -4.714 13.343 1.00 30.39 497 SER A C 1
ATOM 3942 O O . SER A 1 497 ? 29.070 -5.780 13.913 1.00 30.39 497 SER A O 1
ATOM 3944 N N . GLN A 1 498 ? 29.770 -4.040 12.675 1.00 31.27 498 GLN A N 1
ATOM 3945 C CA . GLN A 1 498 ? 31.203 -4.301 12.808 1.00 31.27 498 GLN A CA 1
ATOM 3946 C C . GLN A 1 498 ? 31.771 -3.350 13.860 1.00 31.27 498 GLN A C 1
ATOM 3948 O O . GLN A 1 498 ? 31.797 -2.137 13.666 1.00 31.27 498 GLN A O 1
ATOM 3953 N N . SER A 1 499 ? 32.235 -3.927 14.968 1.00 31.02 499 SER A N 1
ATOM 3954 C CA . SER A 1 499 ? 33.136 -3.266 15.900 1.00 31.02 499 SER A CA 1
ATOM 3955 C C . SER A 1 499 ? 34.525 -3.156 15.266 1.00 31.02 499 SER A C 1
ATOM 3957 O O . SER A 1 499 ? 35.055 -4.121 14.714 1.00 31.02 499 SER A O 1
ATOM 3959 N N . LEU A 1 500 ? 35.126 -1.973 15.352 1.00 32.94 500 LEU A N 1
ATOM 3960 C CA . LEU A 1 500 ? 36.548 -1.760 15.108 1.00 32.94 500 LEU A CA 1
ATOM 3961 C C . LEU A 1 500 ? 37.162 -1.281 16.418 1.00 32.94 500 LEU A C 1
ATOM 3963 O O . LEU A 1 500 ? 36.746 -0.268 16.974 1.00 32.94 500 LEU A O 1
ATOM 3967 N N . ASN A 1 501 ? 38.122 -2.058 16.910 1.00 32.59 501 ASN A N 1
ATOM 3968 C CA . ASN A 1 501 ? 38.879 -1.800 18.122 1.00 32.59 501 ASN A CA 1
ATOM 3969 C C . ASN A 1 501 ? 40.329 -1.439 17.745 1.00 32.59 501 ASN A C 1
ATOM 3971 O O . ASN A 1 501 ? 40.934 -2.119 16.919 1.00 32.59 501 ASN A O 1
ATOM 3975 N N . ASN A 1 502 ? 40.859 -0.429 18.440 1.00 33.62 502 ASN A N 1
ATOM 3976 C CA . ASN A 1 502 ? 42.260 -0.150 18.789 1.00 33.62 502 ASN A CA 1
ATOM 3977 C C . ASN A 1 502 ? 43.313 0.258 17.734 1.00 33.62 502 ASN A C 1
ATOM 3979 O O . ASN A 1 502 ? 43.818 -0.557 16.964 1.00 33.62 502 ASN A O 1
ATOM 3983 N N . ARG A 1 503 ? 43.869 1.464 17.948 1.00 28.58 503 ARG A N 1
ATOM 3984 C CA . ARG A 1 503 ? 45.306 1.639 18.246 1.00 28.58 503 ARG A CA 1
ATOM 3985 C C . ARG A 1 503 ? 45.554 2.832 19.195 1.00 28.58 503 ARG A C 1
ATOM 3987 O O . ARG A 1 503 ? 44.779 3.784 19.139 1.00 28.58 503 ARG A O 1
ATOM 3994 N N . PRO A 1 504 ? 46.595 2.773 20.051 1.00 44.22 504 PRO A N 1
ATOM 3995 C CA . PRO A 1 504 ? 46.925 3.799 21.037 1.00 44.22 504 PRO A CA 1
ATOM 3996 C C . PRO A 1 504 ? 47.988 4.769 20.503 1.00 44.22 504 PRO A C 1
ATOM 3998 O O . PRO A 1 504 ? 48.802 4.372 19.673 1.00 44.22 504 PRO A O 1
ATOM 4001 N N . ASP A 1 505 ? 48.040 5.984 21.047 1.00 40.06 505 ASP A N 1
ATOM 4002 C CA . ASP A 1 505 ? 49.261 6.788 21.022 1.00 40.06 505 ASP A CA 1
ATOM 4003 C C . ASP A 1 505 ? 49.444 7.591 22.313 1.00 40.06 505 ASP A C 1
ATOM 4005 O O . ASP A 1 505 ? 48.497 7.975 23.001 1.00 40.06 505 ASP A O 1
ATOM 4009 N N . GLN A 1 506 ? 50.721 7.715 22.650 1.00 35.94 506 GLN A N 1
ATOM 4010 C CA . GLN A 1 506 ? 51.321 8.094 23.919 1.00 35.94 506 GLN A CA 1
ATOM 4011 C C . GLN A 1 506 ? 51.330 9.608 24.182 1.00 35.94 506 GLN A C 1
ATOM 4013 O O . GLN A 1 506 ? 51.445 10.410 23.263 1.00 35.94 506 GLN A O 1
ATOM 4018 N N . GLY A 1 507 ? 51.405 9.949 25.475 1.00 32.06 507 GLY A N 1
ATOM 4019 C CA . GLY A 1 507 ? 52.332 10.967 25.981 1.00 32.06 507 GLY A CA 1
ATOM 4020 C C . GLY A 1 507 ? 51.825 12.407 26.067 1.00 32.06 507 GLY A C 1
ATOM 4021 O O . GLY A 1 507 ? 51.806 13.131 25.080 1.00 32.06 507 GLY A O 1
ATOM 4022 N N . ASN A 1 508 ? 51.571 12.887 27.287 1.00 36.41 508 ASN A N 1
ATOM 4023 C CA . ASN A 1 508 ? 52.539 13.772 27.943 1.00 36.41 508 ASN A CA 1
ATOM 4024 C C . ASN A 1 508 ? 52.129 14.140 29.371 1.00 36.41 508 ASN A C 1
ATOM 4026 O O . ASN A 1 508 ? 50.981 14.469 29.664 1.00 36.41 508 ASN A O 1
ATOM 4030 N N . ASP A 1 509 ? 53.147 14.115 30.223 1.00 36.03 509 ASP A N 1
ATOM 4031 C CA . ASP A 1 509 ? 53.174 14.552 31.606 1.00 36.03 509 ASP A CA 1
ATOM 4032 C C . ASP A 1 509 ? 52.724 16.008 31.790 1.00 36.03 509 ASP A C 1
ATOM 4034 O O . ASP A 1 509 ? 53.121 16.896 31.031 1.00 36.03 509 ASP A O 1
ATOM 4038 N N . LYS A 1 510 ? 52.021 16.276 32.898 1.00 42.03 510 LYS A N 1
ATOM 4039 C CA . LYS A 1 510 ? 52.376 17.383 33.799 1.00 42.03 510 LYS A CA 1
ATOM 4040 C C . LYS A 1 510 ? 51.750 17.222 35.184 1.00 42.03 510 LYS A C 1
ATOM 4042 O O . LYS A 1 510 ? 50.543 17.291 35.381 1.00 42.03 510 LYS A O 1
ATOM 4047 N N . VAL A 1 511 ? 52.661 17.026 36.127 1.00 39.94 511 VAL A N 1
ATOM 4048 C CA . VAL A 1 511 ? 52.556 17.120 37.584 1.00 39.94 511 VAL A CA 1
ATOM 4049 C C . VAL A 1 511 ? 52.109 18.530 38.005 1.00 39.94 511 VAL A C 1
ATOM 4051 O O . VAL A 1 511 ? 52.615 19.492 37.430 1.00 39.94 511 VAL A O 1
ATOM 4054 N N . LEU A 1 512 ? 51.237 18.656 39.021 1.00 38.81 512 LEU A N 1
ATOM 4055 C CA . LEU A 1 512 ? 51.453 19.460 40.249 1.00 38.81 512 LEU A CA 1
ATOM 4056 C C . LEU A 1 512 ? 50.192 19.568 41.144 1.00 38.81 512 LEU A C 1
ATOM 4058 O O . LEU A 1 512 ? 49.151 20.052 40.720 1.00 38.81 512 LEU A O 1
ATOM 4062 N N . HIS A 1 513 ? 50.404 19.186 42.410 1.00 39.28 513 HIS A N 1
ATOM 4063 C CA . HIS A 1 513 ? 49.784 19.619 43.675 1.00 39.28 513 HIS A CA 1
ATOM 4064 C C . HIS A 1 513 ? 48.285 19.416 43.980 1.00 39.28 513 HIS A C 1
ATOM 4066 O O . HIS A 1 513 ? 47.418 20.080 43.431 1.00 39.28 513 HIS A O 1
ATOM 4072 N N . GLY A 1 514 ? 48.041 18.703 45.091 1.00 33.84 514 GLY A N 1
ATOM 4073 C CA . GLY A 1 514 ? 47.647 19.407 46.321 1.00 33.84 514 GLY A CA 1
ATOM 4074 C C . GLY A 1 514 ? 46.274 19.089 46.924 1.00 33.84 514 GLY A C 1
ATOM 4075 O O . GLY A 1 514 ? 45.329 19.824 46.690 1.00 33.84 514 GLY A O 1
ATOM 4076 N N . GLU A 1 515 ? 46.271 18.095 47.818 1.00 41.28 515 GLU A N 1
ATOM 4077 C CA . GLU A 1 515 ? 45.495 17.994 49.074 1.00 41.28 515 GLU A CA 1
ATOM 4078 C C . GLU A 1 515 ? 43.951 17.840 49.107 1.00 41.28 515 GLU A C 1
ATOM 4080 O O . GLU A 1 515 ? 43.239 18.202 48.173 1.00 41.28 515 GLU A O 1
ATOM 4085 N N . PRO A 1 516 ? 43.420 17.234 50.201 1.00 55.84 516 PRO A N 1
ATOM 4086 C CA . PRO A 1 516 ? 42.135 16.538 50.220 1.00 55.84 516 PRO A CA 1
ATOM 4087 C C . PRO A 1 516 ? 41.041 17.303 50.977 1.00 55.84 516 PRO A C 1
ATOM 4089 O O . PRO A 1 516 ? 41.333 18.049 51.911 1.00 55.84 516 PRO A O 1
ATOM 4092 N N . LYS A 1 517 ? 39.768 17.009 50.681 1.00 46.78 517 LYS A N 1
ATOM 4093 C CA . LYS A 1 517 ? 38.668 17.154 51.650 1.00 46.78 517 LYS A CA 1
ATOM 4094 C C . LYS A 1 517 ? 37.622 16.055 51.477 1.00 46.78 517 LYS A C 1
ATOM 4096 O O . LYS A 1 517 ? 37.094 15.865 50.387 1.00 46.78 517 LYS A O 1
ATOM 4101 N N . SER A 1 518 ? 37.340 15.376 52.586 1.00 52.44 518 SER A N 1
ATOM 4102 C CA . SER A 1 518 ? 36.133 14.586 52.824 1.00 52.44 518 SER A CA 1
ATOM 4103 C C . SER A 1 518 ? 34.867 15.431 52.695 1.00 52.44 518 SER A C 1
ATOM 4105 O O . SER A 1 518 ? 34.847 16.568 53.171 1.00 52.44 518 SER A O 1
ATOM 4107 N N . CYS A 1 519 ? 33.819 14.832 52.135 1.00 40.75 519 CYS A N 1
ATOM 4108 C CA . CYS A 1 519 ? 32.523 14.570 52.772 1.00 40.75 519 CYS A CA 1
ATOM 4109 C C . CYS A 1 519 ? 31.780 13.531 51.931 1.00 40.75 519 CYS A C 1
ATOM 4111 O O . CYS A 1 519 ? 31.832 13.659 50.687 1.00 40.75 519 CYS A O 1
#

pLDDT: mean 78.27, std 26.03, range [24.23, 98.62]

Sequence (519 aa):
MIDIFVLVISIAAFRVSIQSPNVAFLPEGFYSIDLLVVPLWGLYANMLAQLVSQISSHFIIHYHRRIYNNARDAFKNHHHLQSTGSRDLIRTSNFESQDNYSGKRMLRKHKFGRPHRGEDQKLFVPHWVSFAVITLGLCLVIFVVAGCTLPSFSLDILGLIGVAVESGQKFEDAITYHSVFTVVQLLMEEARFLDKPSDYMGLGTLSALFILTVLVVPILQTVALMRQWFSPLTLAERSRMSTAIEVLQAWQYAEVYLIAIFVASWQLGPVSEFMINSYCESLKGFFAQMVYFGLLKEEDAQCFSVQSSIEEGAFILAAGAVCLALLNTFVTKAVNQYLYEKSQLEKKMEDEVSTIQTDALEEATDDNNSVPSLLSGSSIKPVPVLFTDTFRWFLRGDSGENQERSSNSALDVSTCFAKEVYIDEDEINLESIPSSGTEVYNGDFYQPHKQDSQQCTAVSLVEEQNDESRGEECSAVHPNCMGKHFMPRLFFERQKSQSLNNRPDQGNDKVLHGEPKSC

Foldseek 3Di:
DLVLLLVLVVQVQQFAWFAAAPDPVAPGRNDIDTGGDADDPVVLVVVVVVVCVLVVVLVVVVVVVVVVVVVVVVVVVVVVVVVCPVPPPDDDDDPPDDPPVQDLDFLQQDFFADPPPPDRWTWHFDPVVLVVLVVLLVLLLVLLVQLQPFFFKKKFKAAPSQVSRCSRVVNDGPIDTDHLVNSLVSLCVVLVVVVDPVSNVRSVVSNVLSCCQSRVLLNVLSVLLNCLRGPRDGPVRNVVSLSVNVSSVSSRCNVSSLVSLVVSLVPQFVVFQVVPQVVCPVCLVVLVVCVVVVVDPPRRSGHIGMHMDGDPSSVSSVVSVVSSVVSCVLSSLSSVSVSVVVVVVVVVVVVVVVVVVVVVVVVVDPDPDDDDPPDPDDDDDDDDDHSCNVPVVSIDTPPVVPPPPPPDDDDDDDDDDDDDDDDDDDDDDDDDDDDDDDDDDDDDDDDDDDDDDDDDDDDDDDDDDDDDDDDDDDDDDDDDDDDDDDDDDDDDDDDDDDDDDDDDDDDDDDDDDDDDDDD

Organism: NCBI:txid303405

InterPro domains:
  IPR007498 Intermembrane transport protein PqiA-like [PF04403] (204-277)

Radius of gyration: 37.04 Å; chains: 1; bounding box: 104×76×110 Å

=== Feature glossary ===
Each block in this record encodes a different view of the same protein. In brief:

Predicted aligned error. PAE(i, j) answers: if I align the predicted and true structures on residue i, how far off (in Å) do I expect residue j to be? A block-diagonal PAE matrix with low values on the blocks and high values off-diagonal is the signature of a multi-domain protein with confidently predicted domains but uncertain inter-domain orientation.

Contact-map, Ramachandran, and PAE plots. Plot images: a contact map (which residues are close in 3D, as an N×N binary image), a Ramachandran scatter (backbone torsion angles, revealing secondary-structure composition at a glance), and — for AlphaFold structures — a PAE heatmap (pairwise prediction confidence).

Backbone torsions (φ/ψ). φ (phi) and ψ (psi) are the two rotatable backbone dihedrals per residue: φ is the C(i-1)–N–Cα–C torsion, ψ is the N–Cα–C–N(i+1) torsion, both in degrees on (−180°, 180°]. α-helical residues cluster near (−60°, −45°); β-strand residues near (−120°, +130°). A Ramachandran plot is simply a scatter of (φ, ψ) for every residue.

Foldseek 3Di. A 3Di character summarizes, for each residue, the relative orientation of the Cα frame of its nearest spatial neighbor. Because it encodes fold topology rather than chemistry, 3Di alignments detect remote structural similarity that sequence alignment misses.

Radius of gyration, Cα contacts, bounding box. Three whole-structure scalars: the radius of gyration (RMS distance of Cα from centroid, in Å), the count of Cα–Cα contacts (pairs closer than 8 Å and separated by more than four residues in sequence — i.e. tertiary, not local, contacts), and the bounding-box dimensions. Together they distinguish compact globular folds from extended fibres or disordered chains.

Sequence. Sequence gives the chain of amino acids in standard one-letter code (A=alanine, C=cysteine, …, Y=tyrosine), read N→C. It is the only feature that is directly encoded by the gene; all structural features are derived from the folded form of this sequence.

mmCIF coordinates. Atomic coordinates in PDBx/mmCIF format — the same representation the Protein Data Bank distributes. Each line of the _atom_site loop places one backbone atom in Cartesian space (units: ångströms, origin: arbitrary).

Secondary structure (3-state, P-SEA). Three-state secondary structure (P-SEA) collapses the eight DSSP classes into helix (a), strand (b), and coil (c). P-SEA assigns these from Cα geometry alone — distances and angles — without requiring backbone oxygens, so it works on any Cα trace.

InterPro / GO / CATH / organism. Functional annotations link the protein to curated databases. InterPro entries identify conserved domains and families by matching the sequence against member-database signatures (Pfam, PROSITE, CDD, …). Gene Ontology (GO) terms describe molecular function, biological process, and cellular component in a controlled vocabulary. CATH places the structure in a hierarchical fold classification (Class/Architecture/Topology/Homologous-superfamily). The organism is the source species.

B-factor. B-factor (Debye–Waller factor) reflects atomic displacement in the crystal lattice. It is an experimental observable (units Å²), not a prediction; low values mean the atom is pinned down, high values mean it moves or is heterogeneous across the crystal.

Rendered structure images. Structure images are PyMOL renders from six orthogonal camera directions. Cartoon representation draws helices as coils and strands as arrows; sticks shows the backbone as bonds; surface shows the solvent-excluded envelope. Rainbow coloring maps sequence position to hue (blue→red, N→C); chain coloring assigns a distinct color per polypeptide.

Solvent-accessible surface area. Solvent-accessible surface area (SASA) is the area in Å² traced out by the centre of a 1.4 Å probe sphere (a water molecule) rolled over the protein's van der Waals surface (Shrake–Rupley / Lee–Richards construction). Buried residues have near-zero SASA; fully exposed residues can exceed 200 Å². The total SASA scales roughly with the number of surface residues.

Secondary structure (8-state, DSSP). The SS8 string is DSSP's per-residue secondary-structure call. α-helix (H) means an i→i+4 H-bond ladder; β-strand (E) means the residue participates in a β-sheet; 3₁₀ (G) and π (I) are tighter and wider helices; T/S are turns/bends; '-' is loop.

pLDDT. For AlphaFold models, the B-factor field carries pLDDT — the model's own estimate of local accuracy on a 0–100 scale. Regions with pLDDT<50 should be treated as essentially unmodeled; they often correspond to intrinsically disordered segments.

Nearest PDB structures. Nearest PDB neighbors are the top structural matches found by Foldseek when searching this structure against the entire Protein Data Bank. Each hit reports a TM-score (0 to 1; >0.5 almost always implies the same fold) and an E-value. These are *structural* homologs — they may share no detectable sequence similarity.